Protein 2MFS (pdb70)

Nearest PDB structures (foldseek):
  2mfs-assembly1_A  TM=9.603E-01  e=6.626E-06  synthetic construct
  2e2s-assembly1_A  TM=7.223E-01  e=1.207E+00  Allagelena opulenta
  1lmm-assembly1_A  TM=6.260E-01  e=1.705E+00  Psalmopoeus cambridgei
  2kni-assembly1_A  TM=4.574E-01  e=7.818E+00  Psalmopoeus cambridgei
  2mfs-assembly1_A  TM=8.351E-01  e=1.177E-05  synthetic construct

Foldseek 3Di:
DDAFPAAFDPPPDDAYDVVRAHFDQDPVPGTGHHD

Radius of gyration: 7.92 Å; Cα contacts (8 Å, |Δi|>4): 86; chains: 1; bounding box: 17×22×13 Å

Solvent-accessible surface area: 2632 Å² total; per-residue (Å²): 116,28,83,92,63,86,162,2,20,63,143,201,28,67,160,20,24,132,76,55,24,101,9,64,92,58,133,179,85,18,0,33,2,39,174

Secondary structure (DSSP, 8-state):
-B-TTSB--TTTS--B-TTT-EEEEETTTEEEEE-

Sequence (35 aa):
CVLIGQRCDNDRGPRCCSGQGNCVPLPFLGGVCAVCVLIGQRCDNDRGPRCCSGQGNCVPLPFLGGVCAVCVLIGQRCDNDRGPRCCSGQGNCVPLPFLGGVCAVCVLIGQRCDNDRGPRCCSGQGNCVPLPFLGGVCAVCVLIGQRCDNDRGPRCCSGQGNCVPLPFLGGVCAVCVLIGQRCDNDRGPRCCSGQGNCVPLPFLGGVCAVCVLIGQRCDNDRGPRCCSGQGNCVPLPFLGGVCAVCVLIGQRCDNDRGPRCCSGQGNCVPLPFLGGVCAVCVLIGQRCDNDRGPRCCSGQGNCVPLPFLGGVCAVCVLIGQRCDNDRGPRCCSGQGNCVPLPFLGGVCAVCVLIGQRCDNDRGPRCCSGQGNCVPLPFLGGVCAVCVLIGQRCDNDRGPRCCSGQGNCVPLPFLGGVCAVCVLIGQRCDNDRGPRCCSGQGNCVPLPFLGGVCAVCVLIGQRCDNDRGPRCCSGQGNCVPLPFLGGVCAVCVLIGQRCDNDRGPRCCSGQGNCVPLPFLGGVCAVCVLIGQRCDNDRGPRCCSGQGNCVPLPFLGGVCAVCVLIGQRCDNDRGPRCCSGQGNCVPLPFLGGVCAVCVLIGQRCDNDRGPRCCSGQGNCVPLPFLGGVCAVCVLIGQRCDNDRGPRCCSGQGNCVPLPFLGGVCAVCVLIGQRCDNDRGPRCCSGQGNCVPLPFLGGVCAV

Structure (mmCIF, N/CA/C/O backbone):
data_2MFS
#
_entry.id   2MFS
#
loop_
_atom_site.group_PDB
_atom_site.id
_atom_site.type_symbol
_atom_site.label_atom_id
_atom_site.label_alt_id
_atom_site.label_comp_id
_atom_site.label_asym_id
_atom_site.label_entity_id
_atom_site.label_seq_id
_atom_site.pdbx_PDB_ins_code
_atom_site.Cartn_x
_atom_site.Cartn_y
_atom_site.Cartn_z
_atom_site.occupancy
_atom_site.B_iso_or_equiv
_atom_site.auth_seq_id
_atom_site.auth_comp_id
_atom_site.auth_asym_id
_atom_site.auth_atom_id
_atom_site.pdbx_PDB_model_num
ATOM 1 N N . CYS A 1 1 ? -10.162 -1.870 -2.611 1.00 0.00 1 CYS A N 1
ATOM 2 C CA . CYS A 1 1 ? -8.817 -2.207 -2.179 1.00 0.00 1 CYS A CA 1
ATOM 3 C C . CYS A 1 1 ? -7.919 -2.386 -3.395 1.00 0.00 1 CYS A C 1
ATOM 4 O O . CYS A 1 1 ? -8.401 -2.701 -4.478 1.00 0.00 1 CYS A O 1
ATOM 13 N N . VAL A 1 2 ? -6.636 -2.151 -3.230 1.00 0.00 2 VAL A N 1
ATOM 14 C CA . VAL A 1 2 ? -5.686 -2.292 -4.311 1.00 0.00 2 VAL A CA 1
ATOM 15 C C . VAL A 1 2 ? -4.828 -3.529 -4.132 1.00 0.00 2 VAL A C 1
ATOM 16 O O . VAL A 1 2 ? -4.827 -4.162 -3.063 1.00 0.00 2 VAL A O 1
ATOM 29 N N . LEU A 1 3 ? -4.125 -3.881 -5.171 1.00 0.00 3 LEU A N 1
ATOM 30 C CA . LEU A 1 3 ? -3.388 -5.111 -5.214 1.00 0.00 3 LEU A CA 1
ATOM 31 C C . LEU A 1 3 ? -1.885 -4.858 -5.104 1.00 0.00 3 LEU A C 1
ATOM 32 O O . LEU A 1 3 ? -1.449 -3.709 -5.090 1.00 0.00 3 LEU A O 1
ATOM 48 N N . ILE A 1 4 ? -1.100 -5.927 -5.049 1.00 0.00 4 ILE A N 1
ATOM 49 C CA . ILE A 1 4 ? 0.357 -5.820 -4.918 1.00 0.00 4 ILE A CA 1
ATOM 50 C C . ILE A 1 4 ? 0.995 -5.078 -6.094 1.00 0.00 4 ILE A C 1
ATOM 51 O O . ILE A 1 4 ? 0.640 -5.291 -7.260 1.00 0.00 4 ILE A O 1
ATOM 67 N N . GLY A 1 5 ? 1.896 -4.180 -5.773 1.00 0.00 5 GLY A N 1
ATOM 68 C CA . GLY A 1 5 ? 2.576 -3.384 -6.775 1.00 0.00 5 GLY A CA 1
ATOM 69 C C . GLY A 1 5 ? 1.817 -2.116 -7.128 1.00 0.00 5 GLY A C 1
ATOM 70 O O . GLY A 1 5 ? 2.363 -1.210 -7.776 1.00 0.00 5 GLY A O 1
ATOM 74 N N . GLN A 1 6 ? 0.571 -2.040 -6.714 1.00 0.00 6 GLN A N 1
ATOM 75 C CA . GLN A 1 6 ? -0.234 -0.860 -6.922 1.00 0.00 6 GLN A CA 1
ATOM 76 C C . GLN A 1 6 ? -0.034 0.025 -5.717 1.00 0.00 6 GLN A C 1
ATOM 77 O O . GLN A 1 6 ? 0.249 -0.475 -4.614 1.00 0.00 6 GLN A O 1
ATOM 91 N N . ARG A 1 7 ? -0.159 1.314 -5.903 1.00 0.00 7 ARG A N 1
ATOM 92 C CA . ARG A 1 7 ? 0.162 2.230 -4.836 1.00 0.00 7 ARG A CA 1
ATOM 93 C C . ARG A 1 7 ? -1.018 2.433 -3.924 1.00 0.00 7 ARG A C 1
ATOM 94 O O . ARG A 1 7 ? -2.172 2.419 -4.361 1.00 0.00 7 ARG A O 1
ATOM 115 N N . CYS A 1 8 ? -0.727 2.619 -2.689 1.00 0.00 8 CYS A N 1
ATOM 116 C CA . CYS A 1 8 ? -1.719 2.721 -1.666 1.00 0.00 8 CYS A CA 1
ATOM 117 C C . CYS A 1 8 ? -1.328 3.820 -0.700 1.00 0.00 8 CYS A C 1
ATOM 118 O O . CYS A 1 8 ? -0.298 4.476 -0.886 1.00 0.00 8 CYS A O 1
ATOM 125 N N . ASP A 1 9 ? -2.170 4.074 0.256 1.00 0.00 9 ASP A N 1
ATOM 126 C CA . ASP A 1 9 ? -1.902 5.000 1.324 1.00 0.00 9 ASP A CA 1
ATOM 127 C C . ASP A 1 9 ? -2.701 4.532 2.500 1.00 0.00 9 ASP A C 1
ATOM 128 O O . ASP A 1 9 ? -3.923 4.470 2.441 1.00 0.00 9 ASP A O 1
ATOM 137 N N . ASN A 1 10 ? -2.005 4.179 3.540 1.00 0.00 10 ASN A N 1
ATOM 138 C CA . ASN A 1 10 ? -2.584 3.569 4.745 1.00 0.00 10 ASN A CA 1
ATOM 139 C C . ASN A 1 10 ? -3.657 4.407 5.390 1.00 0.00 10 ASN A C 1
ATOM 140 O O . ASN A 1 10 ? -4.652 3.877 5.870 1.00 0.00 10 ASN A O 1
ATOM 151 N N . ASP A 1 11 ? -3.468 5.694 5.416 1.00 0.00 11 ASP A N 1
ATOM 152 C CA . ASP A 1 11 ? -4.400 6.560 6.107 1.00 0.00 11 ASP A CA 1
ATOM 153 C C . ASP A 1 11 ? -5.502 7.089 5.224 1.00 0.00 11 ASP A C 1
ATOM 154 O O . ASP A 1 11 ? -6.680 7.035 5.589 1.00 0.00 11 ASP A O 1
ATOM 163 N N . ARG A 1 12 ? -5.146 7.583 4.073 1.00 0.00 12 ARG A N 1
ATOM 164 C CA . ARG A 1 12 ? -6.109 8.240 3.207 1.00 0.00 12 ARG A CA 1
ATOM 165 C C . ARG A 1 12 ? -6.787 7.280 2.257 1.00 0.00 12 ARG A C 1
ATOM 166 O O . ARG A 1 12 ? -7.950 7.465 1.894 1.00 0.00 12 ARG A O 1
ATOM 187 N N . GLY A 1 13 ? -6.083 6.245 1.894 1.00 0.00 13 GLY A N 1
ATOM 188 C CA . GLY A 1 13 ? -6.565 5.316 0.912 1.00 0.00 13 GLY A CA 1
ATOM 189 C C . GLY A 1 13 ? -5.880 5.580 -0.415 1.00 0.00 13 GLY A C 1
ATOM 190 O O . GLY A 1 13 ? -5.356 6.685 -0.622 1.00 0.00 13 GLY A O 1
ATOM 194 N N . PRO A 1 14 ? -5.863 4.628 -1.346 1.00 0.00 14 PRO A N 1
ATOM 195 C CA . PRO A 1 14 ? -6.500 3.322 -1.180 1.00 0.00 14 PRO A CA 1
ATOM 196 C C . PRO A 1 14 ? -5.644 2.369 -0.340 1.00 0.00 14 PRO A C 1
ATOM 197 O O . PRO A 1 14 ? -4.489 2.642 -0.064 1.00 0.00 14 PRO A O 1
ATOM 208 N N . ARG A 1 15 ? -6.226 1.287 0.072 1.00 0.00 15 ARG A N 1
ATOM 209 C CA . ARG A 1 15 ? -5.543 0.292 0.877 1.00 0.00 15 ARG A CA 1
ATOM 210 C C . ARG A 1 15 ? -5.579 -1.050 0.174 1.00 0.00 15 ARG A C 1
ATOM 211 O O . ARG A 1 15 ? -6.442 -1.292 -0.656 1.00 0.00 15 ARG A O 1
ATOM 232 N N . CYS A 1 16 ? -4.636 -1.893 0.507 1.00 0.00 16 CYS A N 1
ATOM 233 C CA . CYS A 1 16 ? -4.430 -3.203 -0.111 1.00 0.00 16 CYS A CA 1
ATOM 234 C C . CYS A 1 16 ? -5.523 -4.159 0.261 1.00 0.00 16 CYS A C 1
ATOM 235 O O . CYS A 1 16 ? -6.108 -4.056 1.334 1.00 0.00 16 CYS A O 1
ATOM 242 N N . CYS A 1 17 ? -5.823 -5.079 -0.640 1.00 0.00 17 CYS A N 1
ATOM 243 C CA . CYS A 1 17 ? -6.786 -6.112 -0.348 1.00 0.00 17 CYS A CA 1
ATOM 244 C C . CYS A 1 17 ? -6.185 -7.032 0.709 1.00 0.00 17 CYS A C 1
ATOM 245 O O . CYS A 1 17 ? -4.967 -7.258 0.730 1.00 0.00 17 CYS A O 1
ATOM 252 N N . SER A 1 18 ? -7.048 -7.507 1.601 1.00 0.00 18 SER A N 1
ATOM 253 C CA . SER A 1 18 ? -6.692 -8.271 2.796 1.00 0.00 18 SER A CA 1
ATOM 254 C C . SER A 1 18 ? -5.826 -9.510 2.485 1.00 0.00 18 SER A C 1
ATOM 255 O O . SER A 1 18 ? -5.054 -9.955 3.332 1.00 0.00 18 SER A O 1
ATOM 263 N N . GLY A 1 19 ? -5.946 -10.048 1.282 1.00 0.00 19 GLY A N 1
ATOM 264 C CA . GLY A 1 19 ? -5.140 -11.187 0.898 1.00 0.00 19 GLY A CA 1
ATOM 265 C C . GLY A 1 19 ? -4.066 -10.816 -0.110 1.00 0.00 19 GLY A C 1
ATOM 266 O O . GLY A 1 19 ? -3.496 -11.685 -0.778 1.00 0.00 19 GLY A O 1
ATOM 270 N N . GLN A 1 20 ? -3.791 -9.534 -0.232 1.00 0.00 20 GLN A N 1
ATOM 271 C CA . GLN A 1 20 ? -2.797 -9.043 -1.167 1.00 0.00 20 GLN A CA 1
ATOM 272 C C . GLN A 1 20 ? -1.457 -8.783 -0.524 1.00 0.00 20 GLN A C 1
ATOM 273 O O . GLN A 1 20 ? -0.496 -9.501 -0.783 1.00 0.00 20 GLN A O 1
ATOM 287 N N . GLY A 1 21 ? -1.391 -7.799 0.321 1.00 0.00 21 GLY A N 1
ATOM 288 C CA . GLY A 1 21 ? -0.140 -7.448 0.924 1.00 0.00 21 GLY A CA 1
ATOM 289 C C . GLY A 1 21 ? -0.324 -6.369 1.921 1.00 0.00 21 GLY A C 1
ATOM 290 O O . GLY A 1 21 ? -1.458 -5.914 2.144 1.00 0.00 21 GLY A O 1
ATOM 294 N N . ASN A 1 22 ? 0.742 -5.958 2.519 1.00 0.00 22 ASN A N 1
ATOM 295 C CA . ASN A 1 22 ? 0.721 -4.882 3.468 1.00 0.00 22 ASN A CA 1
ATOM 296 C C . ASN A 1 22 ? 1.028 -3.607 2.723 1.00 0.00 22 ASN A C 1
ATOM 297 O O . ASN A 1 22 ? 1.866 -3.612 1.809 1.00 0.00 22 ASN A O 1
ATOM 308 N N . CYS A 1 23 ? 0.341 -2.552 3.057 1.00 0.00 23 CYS A N 1
ATOM 309 C CA . CYS A 1 23 ? 0.581 -1.274 2.439 1.00 0.00 23 CYS A CA 1
ATOM 310 C C . CYS A 1 23 ? 1.803 -0.655 3.087 1.00 0.00 23 CYS A C 1
ATOM 311 O O . CYS A 1 23 ? 1.731 -0.100 4.194 1.00 0.00 23 CYS A O 1
ATOM 318 N N . VAL A 1 24 ? 2.927 -0.797 2.445 1.00 0.00 24 VAL A N 1
ATOM 319 C CA . VAL A 1 24 ? 4.153 -0.269 2.962 1.00 0.00 24 VAL A CA 1
ATOM 320 C C . VAL A 1 24 ? 4.291 1.141 2.435 1.00 0.00 24 VAL A C 1
ATOM 321 O O . VAL A 1 24 ? 4.300 1.341 1.223 1.00 0.00 24 VAL A O 1
ATOM 334 N N . PRO A 1 25 ? 4.364 2.131 3.315 1.00 0.00 25 PRO A N 1
ATOM 335 C CA . PRO A 1 25 ? 4.418 3.523 2.916 1.00 0.00 25 PRO A CA 1
ATOM 336 C C . PRO A 1 25 ? 5.709 3.888 2.190 1.00 0.00 25 PRO A C 1
ATOM 337 O O . PRO A 1 25 ? 6.807 3.423 2.537 1.00 0.00 25 PRO A O 1
ATOM 348 N N . LEU A 1 26 ? 5.561 4.721 1.201 1.00 0.00 26 LEU A N 1
ATOM 349 C CA . LEU A 1 26 ? 6.650 5.179 0.390 1.00 0.00 26 LEU A CA 1
ATOM 350 C C . LEU A 1 26 ? 6.759 6.681 0.512 1.00 0.00 26 LEU A C 1
ATOM 351 O O . LEU A 1 26 ? 5.721 7.356 0.634 1.00 0.00 26 LEU A O 1
ATOM 367 N N . PRO A 1 27 ? 8.000 7.213 0.496 1.00 0.00 27 PRO A N 1
ATOM 368 C CA . PRO A 1 27 ? 8.303 8.647 0.676 1.00 0.00 27 PRO A CA 1
ATOM 369 C C . PRO A 1 27 ? 7.333 9.603 -0.029 1.00 0.00 27 PRO A C 1
ATOM 370 O O . PRO A 1 27 ? 6.706 10.439 0.613 1.00 0.00 27 PRO A O 1
ATOM 381 N N . PHE A 1 28 ? 7.192 9.465 -1.330 1.00 0.00 28 PHE A N 1
ATOM 382 C CA . PHE A 1 28 ? 6.332 10.362 -2.081 1.00 0.00 28 PHE A CA 1
ATOM 383 C C . PHE A 1 28 ? 5.191 9.653 -2.782 1.00 0.00 28 PHE A C 1
ATOM 384 O O . PHE A 1 28 ? 4.154 10.248 -3.053 1.00 0.00 28 PHE A O 1
ATOM 401 N N . LEU A 1 29 ? 5.364 8.384 -3.054 1.00 0.00 29 LEU A N 1
ATOM 402 C CA . LEU A 1 29 ? 4.309 7.606 -3.712 1.00 0.00 29 LEU A CA 1
ATOM 403 C C . LEU A 1 29 ? 3.217 7.159 -2.735 1.00 0.00 29 LEU A C 1
ATOM 404 O O . LEU A 1 29 ? 2.274 6.460 -3.121 1.00 0.00 29 LEU A O 1
ATOM 420 N N . GLY A 1 30 ? 3.360 7.529 -1.477 1.00 0.00 30 GLY A N 1
ATOM 421 C CA . GLY A 1 30 ? 2.355 7.210 -0.483 1.00 0.00 30 GLY A CA 1
ATOM 422 C C . GLY A 1 30 ? 2.589 5.865 0.136 1.00 0.00 30 GLY A C 1
ATOM 423 O O . GLY A 1 30 ? 2.806 5.750 1.342 1.00 0.00 30 GLY A O 1
ATOM 427 N N . GLY A 1 31 ? 2.593 4.868 -0.685 1.00 0.00 31 GLY A N 1
ATOM 428 C CA . GLY A 1 31 ? 2.798 3.535 -0.246 1.00 0.00 31 GLY A CA 1
ATOM 429 C C . GLY A 1 31 ? 2.554 2.579 -1.359 1.00 0.00 31 GLY A C 1
ATOM 430 O O . GLY A 1 31 ? 2.082 2.985 -2.431 1.00 0.00 31 GLY A O 1
ATOM 434 N N . VAL A 1 32 ? 2.883 1.350 -1.144 1.00 0.00 32 VAL A N 1
ATOM 435 C CA . VAL A 1 32 ? 2.646 0.309 -2.120 1.00 0.00 32 VAL A CA 1
ATOM 436 C C . VAL A 1 32 ? 2.353 -0.999 -1.420 1.00 0.00 32 VAL A C 1
ATOM 437 O O . VAL A 1 32 ? 2.865 -1.277 -0.323 1.00 0.00 32 VAL A O 1
ATOM 450 N N . CYS A 1 33 ? 1.514 -1.758 -2.029 1.00 0.00 33 CYS A N 1
ATOM 451 C CA . CYS A 1 33 ? 1.119 -3.048 -1.515 1.00 0.00 33 CYS A CA 1
ATOM 452 C C . CYS A 1 33 ? 2.176 -4.076 -1.838 1.00 0.00 33 CYS A C 1
ATOM 453 O O . CYS A 1 33 ? 2.447 -4.337 -3.017 1.00 0.00 33 CYS A O 1
ATOM 460 N N . ALA A 1 34 ? 2.761 -4.661 -0.815 1.00 0.00 34 ALA A N 1
ATOM 461 C CA . ALA A 1 34 ? 3.825 -5.614 -0.986 1.00 0.00 34 ALA A CA 1
ATOM 462 C C . ALA A 1 34 ? 3.705 -6.698 0.063 1.00 0.00 34 ALA A C 1
ATOM 463 O O . ALA A 1 34 ? 3.142 -6.462 1.144 1.00 0.00 34 ALA A O 1
ATOM 470 N N . VAL A 1 35 ? 4.210 -7.863 -0.241 1.00 0.00 35 VAL A N 1
ATOM 471 C CA . VAL A 1 35 ? 4.151 -8.995 0.656 1.00 0.00 35 VAL A CA 1
ATOM 472 C C . VAL A 1 35 ? 5.358 -8.954 1.580 1.00 0.00 35 VAL A C 1
ATOM 473 O O . VAL A 1 35 ? 5.198 -8.689 2.785 1.00 0.00 35 VAL A O 1
ATOM 487 N N . CYS A 1 1 ? -10.408 -1.999 -2.918 1.00 0.00 1 CYS A N 2
ATOM 488 C CA . CYS A 1 1 ? -9.069 -2.155 -2.381 1.00 0.00 1 CYS A CA 2
ATOM 489 C C . CYS A 1 1 ? -8.088 -2.299 -3.541 1.00 0.00 1 CYS A C 2
ATOM 490 O O . CYS A 1 1 ? -8.500 -2.555 -4.682 1.00 0.00 1 CYS A O 2
ATOM 499 N N . VAL A 1 2 ? -6.811 -2.111 -3.275 1.00 0.00 2 VAL A N 2
ATOM 500 C CA . VAL A 1 2 ? -5.789 -2.192 -4.307 1.00 0.00 2 VAL A CA 2
ATOM 501 C C . VAL A 1 2 ? -4.883 -3.399 -4.102 1.00 0.00 2 VAL A C 2
ATOM 502 O O . VAL A 1 2 ? -4.812 -3.953 -3.001 1.00 0.00 2 VAL A O 2
ATOM 515 N N . LEU A 1 3 ? -4.229 -3.828 -5.173 1.00 0.00 3 LEU A N 2
ATOM 516 C CA . LEU A 1 3 ? -3.394 -5.009 -5.130 1.00 0.00 3 LEU A CA 2
ATOM 517 C C . LEU A 1 3 ? -1.919 -4.618 -4.986 1.00 0.00 3 LEU A C 2
ATOM 518 O O . LEU A 1 3 ? -1.603 -3.426 -4.930 1.00 0.00 3 LEU A O 2
ATOM 534 N N . ILE A 1 4 ? -1.023 -5.603 -4.962 1.00 0.00 4 ILE A N 2
ATOM 535 C CA . ILE A 1 4 ? 0.414 -5.347 -4.815 1.00 0.00 4 ILE A CA 2
ATOM 536 C C . ILE A 1 4 ? 0.980 -4.449 -5.923 1.00 0.00 4 ILE A C 2
ATOM 537 O O . ILE A 1 4 ? 0.590 -4.540 -7.098 1.00 0.00 4 ILE A O 2
ATOM 553 N N . GLY A 1 5 ? 1.864 -3.561 -5.539 1.00 0.00 5 GLY A N 2
ATOM 554 C CA . GLY A 1 5 ? 2.512 -2.660 -6.475 1.00 0.00 5 GLY A CA 2
ATOM 555 C C . GLY A 1 5 ? 1.702 -1.419 -6.763 1.00 0.00 5 GLY A C 2
ATOM 556 O O . GLY A 1 5 ? 2.215 -0.455 -7.330 1.00 0.00 5 GLY A O 2
ATOM 560 N N . GLN A 1 6 ? 0.447 -1.442 -6.392 1.00 0.00 6 GLN A N 2
ATOM 561 C CA . GLN A 1 6 ? -0.428 -0.314 -6.582 1.00 0.00 6 GLN A CA 2
ATOM 562 C C . GLN A 1 6 ? -0.269 0.604 -5.400 1.00 0.00 6 GLN A C 2
ATOM 563 O O . GLN A 1 6 ? 0.146 0.163 -4.314 1.00 0.00 6 GLN A O 2
ATOM 577 N N . ARG A 1 7 ? -0.591 1.853 -5.597 1.00 0.00 7 ARG A N 2
ATOM 578 C CA . ARG A 1 7 ? -0.408 2.840 -4.575 1.00 0.00 7 ARG A CA 2
ATOM 579 C C . ARG A 1 7 ? -1.607 2.866 -3.665 1.00 0.00 7 ARG A C 2
ATOM 580 O O . ARG A 1 7 ? -2.757 2.897 -4.120 1.00 0.00 7 ARG A O 2
ATOM 601 N N . CYS A 1 8 ? -1.339 2.852 -2.416 1.00 0.00 8 CYS A N 2
ATOM 602 C CA . CYS A 1 8 ? -2.337 2.820 -1.411 1.00 0.00 8 CYS A CA 2
ATOM 603 C C . CYS A 1 8 ? -2.072 3.927 -0.410 1.00 0.00 8 CYS A C 2
ATOM 604 O O . CYS A 1 8 ? -1.055 4.647 -0.513 1.00 0.00 8 CYS A O 2
ATOM 611 N N . ASP A 1 9 ? -2.975 4.083 0.527 1.00 0.00 9 ASP A N 2
ATOM 612 C CA . ASP A 1 9 ? -2.817 5.016 1.618 1.00 0.00 9 ASP A CA 2
ATOM 613 C C . ASP A 1 9 ? -3.552 4.458 2.810 1.00 0.00 9 ASP A C 2
ATOM 614 O O . ASP A 1 9 ? -4.731 4.132 2.714 1.00 0.00 9 ASP A O 2
ATOM 623 N N . ASN A 1 10 ? -2.868 4.329 3.919 1.00 0.00 10 ASN A N 2
ATOM 624 C CA . ASN A 1 10 ? -3.456 3.714 5.114 1.00 0.00 10 ASN A CA 2
ATOM 625 C C . ASN A 1 10 ? -4.394 4.659 5.817 1.00 0.00 10 ASN A C 2
ATOM 626 O O . ASN A 1 10 ? -5.293 4.227 6.536 1.00 0.00 10 ASN A O 2
ATOM 637 N N . ASP A 1 11 ? -4.209 5.937 5.598 1.00 0.00 11 ASP A N 2
ATOM 638 C CA . ASP A 1 11 ? -4.987 6.931 6.308 1.00 0.00 11 ASP A CA 2
ATOM 639 C C . ASP A 1 11 ? -6.305 7.175 5.619 1.00 0.00 11 ASP A C 2
ATOM 640 O O . ASP A 1 11 ? -7.370 6.963 6.201 1.00 0.00 11 ASP A O 2
ATOM 649 N N . ARG A 1 12 ? -6.245 7.561 4.367 1.00 0.00 12 ARG A N 2
ATOM 650 C CA . ARG A 1 12 ? -7.444 7.922 3.631 1.00 0.00 12 ARG A CA 2
ATOM 651 C C . ARG A 1 12 ? -7.898 6.847 2.675 1.00 0.00 12 ARG A C 2
ATOM 652 O O . ARG A 1 12 ? -9.075 6.789 2.310 1.00 0.00 12 ARG A O 2
ATOM 673 N N . GLY A 1 13 ? -7.001 5.985 2.295 1.00 0.00 13 GLY A N 2
ATOM 674 C CA . GLY A 1 13 ? -7.339 4.967 1.345 1.00 0.00 13 GLY A CA 2
ATOM 675 C C . GLY A 1 13 ? -6.779 5.305 -0.020 1.00 0.00 13 GLY A C 2
ATOM 676 O O . GLY A 1 13 ? -6.324 6.432 -0.230 1.00 0.00 13 GLY A O 2
ATOM 680 N N . PRO A 1 14 ? -6.791 4.375 -0.973 1.00 0.00 14 PRO A N 2
ATOM 681 C CA . PRO A 1 14 ? -7.325 3.026 -0.780 1.00 0.00 14 PRO A CA 2
ATOM 682 C C . PRO A 1 14 ? -6.328 2.109 -0.058 1.00 0.00 14 PRO A C 2
ATOM 683 O O . PRO A 1 14 ? -5.133 2.387 -0.015 1.00 0.00 14 PRO A O 2
ATOM 694 N N . ARG A 1 15 ? -6.824 1.054 0.530 1.00 0.00 15 ARG A N 2
ATOM 695 C CA . ARG A 1 15 ? -5.980 0.094 1.201 1.00 0.00 15 ARG A CA 2
ATOM 696 C C . ARG A 1 15 ? -5.843 -1.153 0.356 1.00 0.00 15 ARG A C 2
ATOM 697 O O . ARG A 1 15 ? -6.561 -1.329 -0.636 1.00 0.00 15 ARG A O 2
ATOM 718 N N . CYS A 1 16 ? -4.949 -2.004 0.755 1.00 0.00 16 CYS A N 2
ATOM 719 C CA . CYS A 1 16 ? -4.622 -3.212 0.031 1.00 0.00 16 CYS A CA 2
ATOM 720 C C . CYS A 1 16 ? -5.632 -4.283 0.317 1.00 0.00 16 CYS A C 2
ATOM 721 O O . CYS A 1 16 ? -6.193 -4.333 1.413 1.00 0.00 16 CYS A O 2
ATOM 728 N N . CYS A 1 17 ? -5.889 -5.118 -0.667 1.00 0.00 17 CYS A N 2
ATOM 729 C CA . CYS A 1 17 ? -6.777 -6.245 -0.482 1.00 0.00 17 CYS A CA 2
ATOM 730 C C . CYS A 1 17 ? -6.051 -7.287 0.376 1.00 0.00 17 CYS A C 2
ATOM 731 O O . CYS A 1 17 ? -4.810 -7.322 0.402 1.00 0.00 17 CYS A O 2
ATOM 738 N N . SER A 1 18 ? -6.793 -8.094 1.095 1.00 0.00 18 SER A N 2
ATOM 739 C CA . SER A 1 18 ? -6.213 -9.098 1.940 1.00 0.00 18 SER A CA 2
ATOM 740 C C . SER A 1 18 ? -5.546 -10.158 1.069 1.00 0.00 18 SER A C 2
ATOM 741 O O . SER A 1 18 ? -6.189 -10.785 0.209 1.00 0.00 18 SER A O 2
ATOM 749 N N . GLY A 1 19 ? -4.261 -10.319 1.260 1.00 0.00 19 GLY A N 2
ATOM 750 C CA . GLY A 1 19 ? -3.490 -11.217 0.445 1.00 0.00 19 GLY A CA 2
ATOM 751 C C . GLY A 1 19 ? -2.678 -10.442 -0.562 1.00 0.00 19 GLY A C 2
ATOM 752 O O . GLY A 1 19 ? -1.948 -11.007 -1.376 1.00 0.00 19 GLY A O 2
ATOM 756 N N . GLN A 1 20 ? -2.814 -9.140 -0.514 1.00 0.00 20 GLN A N 2
ATOM 757 C CA . GLN A 1 20 ? -2.095 -8.255 -1.392 1.00 0.00 20 GLN A CA 2
ATOM 758 C C . GLN A 1 20 ? -1.093 -7.453 -0.618 1.00 0.00 20 GLN A C 2
ATOM 759 O O . GLN A 1 20 ? -0.880 -6.267 -0.876 1.00 0.00 20 GLN A O 2
ATOM 773 N N . GLY A 1 21 ? -0.487 -8.102 0.343 1.00 0.00 21 GLY A N 2
ATOM 774 C CA . GLY A 1 21 ? 0.524 -7.470 1.110 1.00 0.00 21 GLY A CA 2
ATOM 775 C C . GLY A 1 21 ? -0.024 -6.547 2.149 1.00 0.00 21 GLY A C 2
ATOM 776 O O . GLY A 1 21 ? -1.178 -6.693 2.601 1.00 0.00 21 GLY A O 2
ATOM 780 N N . ASN A 1 22 ? 0.794 -5.623 2.532 1.00 0.00 22 ASN A N 2
ATOM 781 C CA . ASN A 1 22 ? 0.460 -4.605 3.495 1.00 0.00 22 ASN A CA 2
ATOM 782 C C . ASN A 1 22 ? 0.710 -3.293 2.817 1.00 0.00 22 ASN A C 2
ATOM 783 O O . ASN A 1 22 ? 1.530 -3.234 1.893 1.00 0.00 22 ASN A O 2
ATOM 794 N N . CYS A 1 23 ? 0.028 -2.262 3.231 1.00 0.00 23 CYS A N 2
ATOM 795 C CA . CYS A 1 23 ? 0.218 -0.960 2.632 1.00 0.00 23 CYS A CA 2
ATOM 796 C C . CYS A 1 23 ? 1.391 -0.288 3.300 1.00 0.00 23 CYS A C 2
ATOM 797 O O . CYS A 1 23 ? 1.269 0.251 4.413 1.00 0.00 23 CYS A O 2
ATOM 804 N N . VAL A 1 24 ? 2.527 -0.361 2.667 1.00 0.00 24 VAL A N 2
ATOM 805 C CA . VAL A 1 24 ? 3.728 0.198 3.210 1.00 0.00 24 VAL A CA 2
ATOM 806 C C . VAL A 1 24 ? 3.951 1.571 2.599 1.00 0.00 24 VAL A C 2
ATOM 807 O O . VAL A 1 24 ? 4.092 1.692 1.377 1.00 0.00 24 VAL A O 2
ATOM 820 N N . PRO A 1 25 ? 3.955 2.614 3.421 1.00 0.00 25 PRO A N 2
ATOM 821 C CA . PRO A 1 25 ? 4.202 3.969 2.964 1.00 0.00 25 PRO A CA 2
ATOM 822 C C . PRO A 1 25 ? 5.666 4.130 2.567 1.00 0.00 25 PRO A C 2
ATOM 823 O O . PRO A 1 25 ? 6.575 3.758 3.330 1.00 0.00 25 PRO A O 2
ATOM 834 N N . LEU A 1 26 ? 5.897 4.662 1.393 1.00 0.00 26 LEU A N 2
ATOM 835 C CA . LEU A 1 26 ? 7.234 4.782 0.859 1.00 0.00 26 LEU A CA 2
ATOM 836 C C . LEU A 1 26 ? 7.505 6.206 0.381 1.00 0.00 26 LEU A C 2
ATOM 837 O O . LEU A 1 26 ? 6.571 6.908 -0.000 1.00 0.00 26 LEU A O 2
ATOM 853 N N . PRO A 1 27 ? 8.780 6.647 0.433 1.00 0.00 27 PRO A N 2
ATOM 854 C CA . PRO A 1 27 ? 9.219 8.009 0.053 1.00 0.00 27 PRO A CA 2
ATOM 855 C C . PRO A 1 27 ? 8.585 8.582 -1.234 1.00 0.00 27 PRO A C 2
ATOM 856 O O . PRO A 1 27 ? 7.791 9.521 -1.181 1.00 0.00 27 PRO A O 2
ATOM 867 N N . PHE A 1 28 ? 8.901 8.009 -2.373 1.00 0.00 28 PHE A N 2
ATOM 868 C CA . PHE A 1 28 ? 8.429 8.567 -3.631 1.00 0.00 28 PHE A CA 2
ATOM 869 C C . PHE A 1 28 ? 7.193 7.880 -4.164 1.00 0.00 28 PHE A C 2
ATOM 870 O O . PHE A 1 28 ? 6.426 8.463 -4.939 1.00 0.00 28 PHE A O 2
ATOM 887 N N . LEU A 1 29 ? 6.993 6.663 -3.757 1.00 0.00 29 LEU A N 2
ATOM 888 C CA . LEU A 1 29 ? 5.829 5.902 -4.200 1.00 0.00 29 LEU A CA 2
ATOM 889 C C . LEU A 1 29 ? 4.591 6.231 -3.364 1.00 0.00 29 LEU A C 2
ATOM 890 O O . LEU A 1 29 ? 3.477 5.849 -3.714 1.00 0.00 29 LEU A O 2
ATOM 906 N N . GLY A 1 30 ? 4.793 6.922 -2.257 1.00 0.00 30 GLY A N 2
ATOM 907 C CA . GLY A 1 30 ? 3.697 7.283 -1.381 1.00 0.00 30 GLY A CA 2
ATOM 908 C C . GLY A 1 30 ? 3.382 6.156 -0.441 1.00 0.00 30 GLY A C 2
ATOM 909 O O . GLY A 1 30 ? 3.594 6.249 0.765 1.00 0.00 30 GLY A O 2
ATOM 913 N N . GLY A 1 31 ? 2.927 5.092 -0.999 1.00 0.00 31 GLY A N 2
ATOM 914 C CA . GLY A 1 31 ? 2.628 3.912 -0.272 1.00 0.00 31 GLY A CA 2
ATOM 915 C C . GLY A 1 31 ? 2.172 2.883 -1.217 1.00 0.00 31 GLY A C 2
ATOM 916 O O . GLY A 1 31 ? 1.396 3.184 -2.108 1.00 0.00 31 GLY A O 2
ATOM 920 N N . VAL A 1 32 ? 2.661 1.703 -1.078 1.00 0.00 32 VAL A N 2
ATOM 921 C CA . VAL A 1 32 ? 2.296 0.627 -1.983 1.00 0.00 32 VAL A CA 2
ATOM 922 C C . VAL A 1 32 ? 2.021 -0.639 -1.229 1.00 0.00 32 VAL A C 2
ATOM 923 O O . VAL A 1 32 ? 2.516 -0.848 -0.107 1.00 0.00 32 VAL A O 2
ATOM 936 N N . CYS A 1 33 ? 1.212 -1.451 -1.823 1.00 0.00 33 CYS A N 2
ATOM 937 C CA . CYS A 1 33 ? 0.906 -2.741 -1.301 1.00 0.00 33 CYS A CA 2
ATOM 938 C C . CYS A 1 33 ? 2.037 -3.680 -1.631 1.00 0.00 33 CYS A C 2
ATOM 939 O O . CYS A 1 33 ? 2.340 -3.912 -2.811 1.00 0.00 33 CYS A O 2
ATOM 946 N N . ALA A 1 34 ? 2.679 -4.187 -0.615 1.00 0.00 34 ALA A N 2
ATOM 947 C CA . ALA A 1 34 ? 3.809 -5.048 -0.787 1.00 0.00 34 ALA A CA 2
ATOM 948 C C . ALA A 1 34 ? 3.681 -6.224 0.136 1.00 0.00 34 ALA A C 2
ATOM 949 O O . ALA A 1 34 ? 3.379 -6.051 1.329 1.00 0.00 34 ALA A O 2
ATOM 956 N N . VAL A 1 35 ? 3.850 -7.404 -0.397 1.00 0.00 35 VAL A N 2
ATOM 957 C CA . VAL A 1 35 ? 3.776 -8.599 0.389 1.00 0.00 35 VAL A CA 2
ATOM 958 C C . VAL A 1 35 ? 5.169 -9.036 0.836 1.00 0.00 35 VAL A C 2
ATOM 959 O O . VAL A 1 35 ? 5.940 -9.598 0.035 1.00 0.00 35 VAL A O 2
ATOM 973 N N . CYS A 1 1 ? -10.352 -1.997 -2.871 1.00 0.00 1 CYS A N 3
ATOM 974 C CA . CYS A 1 1 ? -9.011 -2.104 -2.342 1.00 0.00 1 CYS A CA 3
ATOM 975 C C . CYS A 1 1 ? -8.042 -2.304 -3.500 1.00 0.00 1 CYS A C 3
ATOM 976 O O . CYS A 1 1 ? -8.452 -2.735 -4.586 1.00 0.00 1 CYS A O 3
ATOM 985 N N . VAL A 1 2 ? -6.781 -1.965 -3.291 1.00 0.00 2 VAL A N 3
ATOM 986 C CA . VAL A 1 2 ? -5.756 -2.103 -4.312 1.00 0.00 2 VAL A CA 3
ATOM 987 C C . VAL A 1 2 ? -4.904 -3.338 -4.082 1.00 0.00 2 VAL A C 3
ATOM 988 O O . VAL A 1 2 ? -4.908 -3.926 -2.991 1.00 0.00 2 VAL A O 3
ATOM 1001 N N . LEU A 1 3 ? -4.194 -3.733 -5.112 1.00 0.00 3 LEU A N 3
ATOM 1002 C CA . LEU A 1 3 ? -3.448 -4.974 -5.103 1.00 0.00 3 LEU A CA 3
ATOM 1003 C C . LEU A 1 3 ? -1.939 -4.711 -5.012 1.00 0.00 3 LEU A C 3
ATOM 1004 O O . LEU A 1 3 ? -1.518 -3.559 -4.973 1.00 0.00 3 LEU A O 3
ATOM 1020 N N . ILE A 1 4 ? -1.136 -5.773 -4.995 1.00 0.00 4 ILE A N 3
ATOM 1021 C CA . ILE A 1 4 ? 0.332 -5.663 -4.900 1.00 0.00 4 ILE A CA 3
ATOM 1022 C C . ILE A 1 4 ? 0.937 -4.778 -5.995 1.00 0.00 4 ILE A C 3
ATOM 1023 O O . ILE A 1 4 ? 0.546 -4.848 -7.155 1.00 0.00 4 ILE A O 3
ATOM 1039 N N . GLY A 1 5 ? 1.839 -3.903 -5.590 1.00 0.00 5 GLY A N 3
ATOM 1040 C CA . GLY A 1 5 ? 2.533 -3.030 -6.522 1.00 0.00 5 GLY A CA 3
ATOM 1041 C C . GLY A 1 5 ? 1.787 -1.748 -6.793 1.00 0.00 5 GLY A C 3
ATOM 1042 O O . GLY A 1 5 ? 2.363 -0.767 -7.291 1.00 0.00 5 GLY A O 3
ATOM 1046 N N . GLN A 1 6 ? 0.523 -1.747 -6.478 1.00 0.00 6 GLN A N 3
ATOM 1047 C CA . GLN A 1 6 ? -0.315 -0.597 -6.659 1.00 0.00 6 GLN A CA 3
ATOM 1048 C C . GLN A 1 6 ? -0.119 0.354 -5.496 1.00 0.00 6 GLN A C 3
ATOM 1049 O O . GLN A 1 6 ? 0.349 -0.048 -4.422 1.00 0.00 6 GLN A O 3
ATOM 1063 N N . ARG A 1 7 ? -0.480 1.588 -5.714 1.00 0.00 7 ARG A N 3
ATOM 1064 C CA . ARG A 1 7 ? -0.248 2.654 -4.773 1.00 0.00 7 ARG A CA 3
ATOM 1065 C C . ARG A 1 7 ? -1.368 2.714 -3.765 1.00 0.00 7 ARG A C 3
ATOM 1066 O O . ARG A 1 7 ? -2.544 2.766 -4.131 1.00 0.00 7 ARG A O 3
ATOM 1087 N N . CYS A 1 8 ? -1.012 2.732 -2.524 1.00 0.00 8 CYS A N 3
ATOM 1088 C CA . CYS A 1 8 ? -1.975 2.729 -1.470 1.00 0.00 8 CYS A CA 3
ATOM 1089 C C . CYS A 1 8 ? -1.704 3.863 -0.491 1.00 0.00 8 CYS A C 3
ATOM 1090 O O . CYS A 1 8 ? -0.681 4.575 -0.589 1.00 0.00 8 CYS A O 3
ATOM 1097 N N . ASP A 1 9 ? -2.620 4.042 0.426 1.00 0.00 9 ASP A N 3
ATOM 1098 C CA . ASP A 1 9 ? -2.501 5.001 1.495 1.00 0.00 9 ASP A CA 3
ATOM 1099 C C . ASP A 1 9 ? -3.207 4.413 2.692 1.00 0.00 9 ASP A C 3
ATOM 1100 O O . ASP A 1 9 ? -4.405 4.130 2.639 1.00 0.00 9 ASP A O 3
ATOM 1109 N N . ASN A 1 10 ? -2.451 4.214 3.749 1.00 0.00 10 ASN A N 3
ATOM 1110 C CA . ASN A 1 10 ? -2.899 3.523 4.967 1.00 0.00 10 ASN A CA 3
ATOM 1111 C C . ASN A 1 10 ? -4.101 4.175 5.611 1.00 0.00 10 ASN A C 3
ATOM 1112 O O . ASN A 1 10 ? -5.017 3.491 6.057 1.00 0.00 10 ASN A O 3
ATOM 1123 N N . ASP A 1 11 ? -4.103 5.476 5.668 1.00 0.00 11 ASP A N 3
ATOM 1124 C CA . ASP A 1 11 ? -5.165 6.188 6.355 1.00 0.00 11 ASP A CA 3
ATOM 1125 C C . ASP A 1 11 ? -6.316 6.572 5.435 1.00 0.00 11 ASP A C 3
ATOM 1126 O O . ASP A 1 11 ? -7.460 6.163 5.651 1.00 0.00 11 ASP A O 3
ATOM 1135 N N . ARG A 1 12 ? -6.002 7.298 4.385 1.00 0.00 12 ARG A N 3
ATOM 1136 C CA . ARG A 1 12 ? -7.022 7.893 3.533 1.00 0.00 12 ARG A CA 3
ATOM 1137 C C . ARG A 1 12 ? -7.543 6.916 2.507 1.00 0.00 12 ARG A C 3
ATOM 1138 O O . ARG A 1 12 ? -8.711 6.964 2.117 1.00 0.00 12 ARG A O 3
ATOM 1159 N N . GLY A 1 13 ? -6.694 6.023 2.093 1.00 0.00 13 GLY A N 3
ATOM 1160 C CA . GLY A 1 13 ? -7.056 5.099 1.067 1.00 0.00 13 GLY A CA 3
ATOM 1161 C C . GLY A 1 13 ? -6.400 5.484 -0.245 1.00 0.00 13 GLY A C 3
ATOM 1162 O O . GLY A 1 13 ? -5.905 6.609 -0.377 1.00 0.00 13 GLY A O 3
ATOM 1166 N N . PRO A 1 14 ? -6.365 4.599 -1.236 1.00 0.00 14 PRO A N 3
ATOM 1167 C CA . PRO A 1 14 ? -6.939 3.260 -1.138 1.00 0.00 14 PRO A CA 3
ATOM 1168 C C . PRO A 1 14 ? -6.062 2.316 -0.312 1.00 0.00 14 PRO A C 3
ATOM 1169 O O . PRO A 1 14 ? -4.860 2.536 -0.150 1.00 0.00 14 PRO A O 3
ATOM 1180 N N . ARG A 1 15 ? -6.667 1.306 0.213 1.00 0.00 15 ARG A N 3
ATOM 1181 C CA . ARG A 1 15 ? -5.992 0.336 1.026 1.00 0.00 15 ARG A CA 3
ATOM 1182 C C . ARG A 1 15 ? -5.862 -0.955 0.266 1.00 0.00 15 ARG A C 3
ATOM 1183 O O . ARG A 1 15 ? -6.619 -1.218 -0.662 1.00 0.00 15 ARG A O 3
ATOM 1204 N N . CYS A 1 16 ? -4.903 -1.729 0.648 1.00 0.00 16 CYS A N 3
ATOM 1205 C CA . CYS A 1 16 ? -4.569 -2.982 0.007 1.00 0.00 16 CYS A CA 3
ATOM 1206 C C . CYS A 1 16 ? -5.556 -4.055 0.384 1.00 0.00 16 CYS A C 3
ATOM 1207 O O . CYS A 1 16 ? -6.053 -4.086 1.519 1.00 0.00 16 CYS A O 3
ATOM 1214 N N . CYS A 1 17 ? -5.858 -4.929 -0.569 1.00 0.00 17 CYS A N 3
ATOM 1215 C CA . CYS A 1 17 ? -6.756 -6.040 -0.318 1.00 0.00 17 CYS A CA 3
ATOM 1216 C C . CYS A 1 17 ? -6.099 -7.019 0.659 1.00 0.00 17 CYS A C 3
ATOM 1217 O O . CYS A 1 17 ? -4.866 -6.999 0.816 1.00 0.00 17 CYS A O 3
ATOM 1224 N N . SER A 1 18 ? -6.907 -7.872 1.280 1.00 0.00 18 SER A N 3
ATOM 1225 C CA . SER A 1 18 ? -6.476 -8.789 2.332 1.00 0.00 18 SER A CA 3
ATOM 1226 C C . SER A 1 18 ? -5.183 -9.554 1.986 1.00 0.00 18 SER A C 3
ATOM 1227 O O . SER A 1 18 ? -4.187 -9.447 2.705 1.00 0.00 18 SER A O 3
ATOM 1235 N N . GLY A 1 19 ? -5.178 -10.257 0.876 1.00 0.00 19 GLY A N 3
ATOM 1236 C CA . GLY A 1 19 ? -4.030 -11.068 0.522 1.00 0.00 19 GLY A CA 3
ATOM 1237 C C . GLY A 1 19 ? -3.077 -10.359 -0.402 1.00 0.00 19 GLY A C 3
ATOM 1238 O O . GLY A 1 19 ? -2.349 -10.987 -1.167 1.00 0.00 19 GLY A O 3
ATOM 1242 N N . GLN A 1 20 ? -3.065 -9.054 -0.324 1.00 0.00 20 GLN A N 3
ATOM 1243 C CA . GLN A 1 20 ? -2.223 -8.247 -1.172 1.00 0.00 20 GLN A CA 3
ATOM 1244 C C . GLN A 1 20 ? -1.117 -7.591 -0.363 1.00 0.00 20 GLN A C 3
ATOM 1245 O O . GLN A 1 20 ? -0.645 -6.498 -0.689 1.00 0.00 20 GLN A O 3
ATOM 1259 N N . GLY A 1 21 ? -0.716 -8.261 0.700 1.00 0.00 21 GLY A N 3
ATOM 1260 C CA . GLY A 1 21 ? 0.356 -7.764 1.506 1.00 0.00 21 GLY A CA 3
ATOM 1261 C C . GLY A 1 21 ? -0.098 -6.793 2.537 1.00 0.00 21 GLY A C 3
ATOM 1262 O O . GLY A 1 21 ? -1.148 -6.977 3.172 1.00 0.00 21 GLY A O 3
ATOM 1266 N N . ASN A 1 22 ? 0.685 -5.789 2.723 1.00 0.00 22 ASN A N 3
ATOM 1267 C CA . ASN A 1 22 ? 0.381 -4.712 3.616 1.00 0.00 22 ASN A CA 3
ATOM 1268 C C . ASN A 1 22 ? 0.683 -3.452 2.876 1.00 0.00 22 ASN A C 3
ATOM 1269 O O . ASN A 1 22 ? 1.457 -3.478 1.900 1.00 0.00 22 ASN A O 3
ATOM 1280 N N . CYS A 1 23 ? 0.058 -2.383 3.267 1.00 0.00 23 CYS A N 3
ATOM 1281 C CA . CYS A 1 23 ? 0.303 -1.115 2.649 1.00 0.00 23 CYS A CA 3
ATOM 1282 C C . CYS A 1 23 ? 1.526 -0.517 3.280 1.00 0.00 23 CYS A C 3
ATOM 1283 O O . CYS A 1 23 ? 1.480 -0.011 4.419 1.00 0.00 23 CYS A O 3
ATOM 1290 N N . VAL A 1 24 ? 2.622 -0.629 2.597 1.00 0.00 24 VAL A N 3
ATOM 1291 C CA . VAL A 1 24 ? 3.848 -0.100 3.076 1.00 0.00 24 VAL A CA 3
ATOM 1292 C C . VAL A 1 24 ? 4.083 1.261 2.420 1.00 0.00 24 VAL A C 3
ATOM 1293 O O . VAL A 1 24 ? 4.076 1.376 1.193 1.00 0.00 24 VAL A O 3
ATOM 1306 N N . PRO A 1 25 ? 4.191 2.328 3.221 1.00 0.00 25 PRO A N 3
ATOM 1307 C CA . PRO A 1 25 ? 4.400 3.665 2.699 1.00 0.00 25 PRO A CA 3
ATOM 1308 C C . PRO A 1 25 ? 5.788 3.847 2.089 1.00 0.00 25 PRO A C 3
ATOM 1309 O O . PRO A 1 25 ? 6.790 3.365 2.617 1.00 0.00 25 PRO A O 3
ATOM 1320 N N . LEU A 1 26 ? 5.827 4.547 0.990 1.00 0.00 26 LEU A N 3
ATOM 1321 C CA . LEU A 1 26 ? 7.048 4.831 0.271 1.00 0.00 26 LEU A CA 3
ATOM 1322 C C . LEU A 1 26 ? 7.260 6.334 0.207 1.00 0.00 26 LEU A C 3
ATOM 1323 O O . LEU A 1 26 ? 6.308 7.064 -0.064 1.00 0.00 26 LEU A O 3
ATOM 1339 N N . PRO A 1 27 ? 8.503 6.806 0.475 1.00 0.00 27 PRO A N 3
ATOM 1340 C CA . PRO A 1 27 ? 8.859 8.243 0.551 1.00 0.00 27 PRO A CA 3
ATOM 1341 C C . PRO A 1 27 ? 8.196 9.147 -0.506 1.00 0.00 27 PRO A C 3
ATOM 1342 O O . PRO A 1 27 ? 7.540 10.134 -0.154 1.00 0.00 27 PRO A O 3
ATOM 1353 N N . PHE A 1 28 ? 8.343 8.809 -1.772 1.00 0.00 28 PHE A N 3
ATOM 1354 C CA . PHE A 1 28 ? 7.782 9.631 -2.842 1.00 0.00 28 PHE A CA 3
ATOM 1355 C C . PHE A 1 28 ? 6.481 9.060 -3.336 1.00 0.00 28 PHE A C 3
ATOM 1356 O O . PHE A 1 28 ? 5.532 9.786 -3.599 1.00 0.00 28 PHE A O 3
ATOM 1373 N N . LEU A 1 29 ? 6.439 7.753 -3.460 1.00 0.00 29 LEU A N 3
ATOM 1374 C CA . LEU A 1 29 ? 5.323 7.100 -4.127 1.00 0.00 29 LEU A CA 3
ATOM 1375 C C . LEU A 1 29 ? 4.065 7.056 -3.260 1.00 0.00 29 LEU A C 3
ATOM 1376 O O . LEU A 1 29 ? 2.960 6.797 -3.748 1.00 0.00 29 LEU A O 3
ATOM 1392 N N . GLY A 1 30 ? 4.222 7.316 -1.993 1.00 0.00 30 GLY A N 3
ATOM 1393 C CA . GLY A 1 30 ? 3.107 7.292 -1.098 1.00 0.00 30 GLY A CA 3
ATOM 1394 C C . GLY A 1 30 ? 3.063 5.997 -0.371 1.00 0.00 30 GLY A C 3
ATOM 1395 O O . GLY A 1 30 ? 3.266 5.945 0.833 1.00 0.00 30 GLY A O 3
ATOM 1399 N N . GLY A 1 31 ? 2.855 4.950 -1.102 1.00 0.00 31 GLY A N 3
ATOM 1400 C CA . GLY A 1 31 ? 2.832 3.644 -0.533 1.00 0.00 31 GLY A CA 3
ATOM 1401 C C . GLY A 1 31 ? 2.443 2.639 -1.549 1.00 0.00 31 GLY A C 3
ATOM 1402 O O . GLY A 1 31 ? 1.817 2.997 -2.547 1.00 0.00 31 GLY A O 3
ATOM 1406 N N . VAL A 1 32 ? 2.826 1.411 -1.334 1.00 0.00 32 VAL A N 3
ATOM 1407 C CA . VAL A 1 32 ? 2.474 0.314 -2.233 1.00 0.00 32 VAL A CA 3
ATOM 1408 C C . VAL A 1 32 ? 2.111 -0.917 -1.428 1.00 0.00 32 VAL A C 3
ATOM 1409 O O . VAL A 1 32 ? 2.551 -1.089 -0.287 1.00 0.00 32 VAL A O 3
ATOM 1422 N N . CYS A 1 33 ? 1.289 -1.737 -2.005 1.00 0.00 33 CYS A N 3
ATOM 1423 C CA . CYS A 1 33 ? 0.901 -2.986 -1.398 1.00 0.00 33 CYS A CA 3
ATOM 1424 C C . CYS A 1 33 ? 1.967 -4.021 -1.679 1.00 0.00 33 CYS A C 3
ATOM 1425 O O . CYS A 1 33 ? 2.325 -4.251 -2.852 1.00 0.00 33 CYS A O 3
ATOM 1432 N N . ALA A 1 34 ? 2.493 -4.640 -0.644 1.00 0.00 34 ALA A N 3
ATOM 1433 C CA . ALA A 1 34 ? 3.561 -5.589 -0.816 1.00 0.00 34 ALA A CA 3
ATOM 1434 C C . ALA A 1 34 ? 3.457 -6.680 0.209 1.00 0.00 34 ALA A C 3
ATOM 1435 O O . ALA A 1 34 ? 3.203 -6.409 1.389 1.00 0.00 34 ALA A O 3
ATOM 1442 N N . VAL A 1 35 ? 3.633 -7.894 -0.223 1.00 0.00 35 VAL A N 3
ATOM 1443 C CA . VAL A 1 35 ? 3.594 -9.034 0.648 1.00 0.00 35 VAL A CA 3
ATOM 1444 C C . VAL A 1 35 ? 4.991 -9.647 0.756 1.00 0.00 35 VAL A C 3
ATOM 1445 O O . VAL A 1 35 ? 5.525 -10.160 -0.248 1.00 0.00 35 VAL A O 3
ATOM 1459 N N . CYS A 1 1 ? -10.101 -1.746 -3.071 1.00 0.00 1 CYS A N 4
ATOM 1460 C CA . CYS A 1 1 ? -8.787 -2.057 -2.546 1.00 0.00 1 CYS A CA 4
ATOM 1461 C C . CYS A 1 1 ? -7.818 -2.284 -3.695 1.00 0.00 1 CYS A C 4
ATOM 1462 O O . CYS A 1 1 ? -8.223 -2.705 -4.789 1.00 0.00 1 CYS A O 4
ATOM 1471 N N . VAL A 1 2 ? -6.552 -1.992 -3.466 1.00 0.00 2 VAL A N 4
ATOM 1472 C CA . VAL A 1 2 ? -5.533 -2.154 -4.482 1.00 0.00 2 VAL A CA 4
ATOM 1473 C C . VAL A 1 2 ? -4.697 -3.393 -4.217 1.00 0.00 2 VAL A C 4
ATOM 1474 O O . VAL A 1 2 ? -4.798 -4.013 -3.147 1.00 0.00 2 VAL A O 4
ATOM 1487 N N . LEU A 1 3 ? -3.903 -3.762 -5.189 1.00 0.00 3 LEU A N 4
ATOM 1488 C CA . LEU A 1 3 ? -3.114 -4.964 -5.126 1.00 0.00 3 LEU A CA 4
ATOM 1489 C C . LEU A 1 3 ? -1.637 -4.603 -4.964 1.00 0.00 3 LEU A C 4
ATOM 1490 O O . LEU A 1 3 ? -1.294 -3.414 -4.925 1.00 0.00 3 LEU A O 4
ATOM 1506 N N . ILE A 1 4 ? -0.768 -5.606 -4.900 1.00 0.00 4 ILE A N 4
ATOM 1507 C CA . ILE A 1 4 ? 0.675 -5.380 -4.732 1.00 0.00 4 ILE A CA 4
ATOM 1508 C C . ILE A 1 4 ? 1.275 -4.502 -5.841 1.00 0.00 4 ILE A C 4
ATOM 1509 O O . ILE A 1 4 ? 0.964 -4.654 -7.029 1.00 0.00 4 ILE A O 4
ATOM 1525 N N . GLY A 1 5 ? 2.073 -3.546 -5.426 1.00 0.00 5 GLY A N 4
ATOM 1526 C CA . GLY A 1 5 ? 2.745 -2.650 -6.334 1.00 0.00 5 GLY A CA 4
ATOM 1527 C C . GLY A 1 5 ? 1.995 -1.361 -6.523 1.00 0.00 5 GLY A C 4
ATOM 1528 O O . GLY A 1 5 ? 2.585 -0.332 -6.869 1.00 0.00 5 GLY A O 4
ATOM 1532 N N . GLN A 1 6 ? 0.711 -1.403 -6.287 1.00 0.00 6 GLN A N 4
ATOM 1533 C CA . GLN A 1 6 ? -0.130 -0.241 -6.421 1.00 0.00 6 GLN A CA 4
ATOM 1534 C C . GLN A 1 6 ? -0.057 0.586 -5.176 1.00 0.00 6 GLN A C 4
ATOM 1535 O O . GLN A 1 6 ? 0.206 0.069 -4.082 1.00 0.00 6 GLN A O 4
ATOM 1549 N N . ARG A 1 7 ? -0.282 1.852 -5.346 1.00 0.00 7 ARG A N 4
ATOM 1550 C CA . ARG A 1 7 ? -0.177 2.803 -4.268 1.00 0.00 7 ARG A CA 4
ATOM 1551 C C . ARG A 1 7 ? -1.484 2.893 -3.520 1.00 0.00 7 ARG A C 4
ATOM 1552 O O . ARG A 1 7 ? -2.569 2.780 -4.113 1.00 0.00 7 ARG A O 4
ATOM 1573 N N . CYS A 1 8 ? -1.383 3.096 -2.255 1.00 0.00 8 CYS A N 4
ATOM 1574 C CA . CYS A 1 8 ? -2.519 3.102 -1.387 1.00 0.00 8 CYS A CA 4
ATOM 1575 C C . CYS A 1 8 ? -2.330 4.134 -0.294 1.00 0.00 8 CYS A C 4
ATOM 1576 O O . CYS A 1 8 ? -1.280 4.803 -0.239 1.00 0.00 8 CYS A O 4
ATOM 1583 N N . ASP A 1 9 ? -3.333 4.299 0.531 1.00 0.00 9 ASP A N 4
ATOM 1584 C CA . ASP A 1 9 ? -3.281 5.208 1.649 1.00 0.00 9 ASP A CA 4
ATOM 1585 C C . ASP A 1 9 ? -4.067 4.597 2.776 1.00 0.00 9 ASP A C 4
ATOM 1586 O O . ASP A 1 9 ? -5.259 4.367 2.655 1.00 0.00 9 ASP A O 4
ATOM 1595 N N . ASN A 1 10 ? -3.393 4.310 3.848 1.00 0.00 10 ASN A N 4
ATOM 1596 C CA . ASN A 1 10 ? -3.993 3.679 5.031 1.00 0.00 10 ASN A CA 4
ATOM 1597 C C . ASN A 1 10 ? -5.064 4.524 5.668 1.00 0.00 10 ASN A C 4
ATOM 1598 O O . ASN A 1 10 ? -6.051 3.995 6.185 1.00 0.00 10 ASN A O 4
ATOM 1609 N N . ASP A 1 11 ? -4.903 5.819 5.596 1.00 0.00 11 ASP A N 4
ATOM 1610 C CA . ASP A 1 11 ? -5.776 6.737 6.303 1.00 0.00 11 ASP A CA 4
ATOM 1611 C C . ASP A 1 11 ? -7.045 6.991 5.538 1.00 0.00 11 ASP A C 4
ATOM 1612 O O . ASP A 1 11 ? -8.136 6.748 6.026 1.00 0.00 11 ASP A O 4
ATOM 1621 N N . ARG A 1 12 ? -6.892 7.443 4.334 1.00 0.00 12 ARG A N 4
ATOM 1622 C CA . ARG A 1 12 ? -7.998 7.897 3.517 1.00 0.00 12 ARG A CA 4
ATOM 1623 C C . ARG A 1 12 ? -8.494 6.836 2.561 1.00 0.00 12 ARG A C 4
ATOM 1624 O O . ARG A 1 12 ? -9.634 6.908 2.071 1.00 0.00 12 ARG A O 4
ATOM 1645 N N . GLY A 1 13 ? -7.661 5.867 2.299 1.00 0.00 13 GLY A N 4
ATOM 1646 C CA . GLY A 1 13 ? -7.986 4.836 1.363 1.00 0.00 13 GLY A CA 4
ATOM 1647 C C . GLY A 1 13 ? -7.443 5.183 -0.001 1.00 0.00 13 GLY A C 4
ATOM 1648 O O . GLY A 1 13 ? -7.119 6.352 -0.252 1.00 0.00 13 GLY A O 4
ATOM 1652 N N . PRO A 1 14 ? -7.326 4.229 -0.914 1.00 0.00 14 PRO A N 4
ATOM 1653 C CA . PRO A 1 14 ? -7.703 2.838 -0.676 1.00 0.00 14 PRO A CA 4
ATOM 1654 C C . PRO A 1 14 ? -6.561 2.067 -0.018 1.00 0.00 14 PRO A C 4
ATOM 1655 O O . PRO A 1 14 ? -5.444 2.565 0.064 1.00 0.00 14 PRO A O 4
ATOM 1666 N N . ARG A 1 15 ? -6.844 0.894 0.474 1.00 0.00 15 ARG A N 4
ATOM 1667 C CA . ARG A 1 15 ? -5.807 0.059 1.036 1.00 0.00 15 ARG A CA 4
ATOM 1668 C C . ARG A 1 15 ? -5.665 -1.203 0.218 1.00 0.00 15 ARG A C 4
ATOM 1669 O O . ARG A 1 15 ? -6.393 -1.398 -0.758 1.00 0.00 15 ARG A O 4
ATOM 1690 N N . CYS A 1 16 ? -4.744 -2.029 0.593 1.00 0.00 16 CYS A N 4
ATOM 1691 C CA . CYS A 1 16 ? -4.495 -3.297 -0.067 1.00 0.00 16 CYS A CA 4
ATOM 1692 C C . CYS A 1 16 ? -5.649 -4.257 0.153 1.00 0.00 16 CYS A C 4
ATOM 1693 O O . CYS A 1 16 ? -6.319 -4.214 1.190 1.00 0.00 16 CYS A O 4
ATOM 1700 N N . CYS A 1 17 ? -5.919 -5.077 -0.835 1.00 0.00 17 CYS A N 4
ATOM 1701 C CA . CYS A 1 17 ? -6.881 -6.149 -0.675 1.00 0.00 17 CYS A CA 4
ATOM 1702 C C . CYS A 1 17 ? -6.259 -7.196 0.249 1.00 0.00 17 CYS A C 4
ATOM 1703 O O . CYS A 1 17 ? -5.025 -7.272 0.366 1.00 0.00 17 CYS A O 4
ATOM 1710 N N . SER A 1 18 ? -7.092 -7.957 0.916 1.00 0.00 18 SER A N 4
ATOM 1711 C CA . SER A 1 18 ? -6.662 -8.995 1.811 1.00 0.00 18 SER A CA 4
ATOM 1712 C C . SER A 1 18 ? -5.844 -10.028 1.029 1.00 0.00 18 SER A C 4
ATOM 1713 O O . SER A 1 18 ? -6.361 -10.694 0.120 1.00 0.00 18 SER A O 4
ATOM 1721 N N . GLY A 1 19 ? -4.571 -10.103 1.341 1.00 0.00 19 GLY A N 4
ATOM 1722 C CA . GLY A 1 19 ? -3.684 -11.013 0.661 1.00 0.00 19 GLY A CA 4
ATOM 1723 C C . GLY A 1 19 ? -2.759 -10.283 -0.287 1.00 0.00 19 GLY A C 4
ATOM 1724 O O . GLY A 1 19 ? -1.935 -10.891 -0.957 1.00 0.00 19 GLY A O 4
ATOM 1728 N N . GLN A 1 20 ? -2.899 -8.972 -0.340 1.00 0.00 20 GLN A N 4
ATOM 1729 C CA . GLN A 1 20 ? -2.081 -8.135 -1.201 1.00 0.00 20 GLN A CA 4
ATOM 1730 C C . GLN A 1 20 ? -1.084 -7.333 -0.388 1.00 0.00 20 GLN A C 4
ATOM 1731 O O . GLN A 1 20 ? -0.757 -6.193 -0.724 1.00 0.00 20 GLN A O 4
ATOM 1745 N N . GLY A 1 21 ? -0.614 -7.919 0.681 1.00 0.00 21 GLY A N 4
ATOM 1746 C CA . GLY A 1 21 ? 0.370 -7.265 1.483 1.00 0.00 21 GLY A CA 4
ATOM 1747 C C . GLY A 1 21 ? -0.209 -6.254 2.419 1.00 0.00 21 GLY A C 4
ATOM 1748 O O . GLY A 1 21 ? -1.279 -6.465 3.016 1.00 0.00 21 GLY A O 4
ATOM 1752 N N . ASN A 1 22 ? 0.485 -5.176 2.540 1.00 0.00 22 ASN A N 4
ATOM 1753 C CA . ASN A 1 22 ? 0.123 -4.073 3.385 1.00 0.00 22 ASN A CA 4
ATOM 1754 C C . ASN A 1 22 ? 0.708 -2.854 2.742 1.00 0.00 22 ASN A C 4
ATOM 1755 O O . ASN A 1 22 ? 1.608 -2.987 1.896 1.00 0.00 22 ASN A O 4
ATOM 1766 N N . CYS A 1 23 ? 0.192 -1.701 3.083 1.00 0.00 23 CYS A N 4
ATOM 1767 C CA . CYS A 1 23 ? 0.720 -0.458 2.592 1.00 0.00 23 CYS A CA 4
ATOM 1768 C C . CYS A 1 23 ? 2.046 -0.186 3.256 1.00 0.00 23 CYS A C 4
ATOM 1769 O O . CYS A 1 23 ? 2.108 0.275 4.408 1.00 0.00 23 CYS A O 4
ATOM 1776 N N . VAL A 1 24 ? 3.088 -0.522 2.559 1.00 0.00 24 VAL A N 4
ATOM 1777 C CA . VAL A 1 24 ? 4.421 -0.329 3.009 1.00 0.00 24 VAL A CA 4
ATOM 1778 C C . VAL A 1 24 ? 4.907 0.972 2.402 1.00 0.00 24 VAL A C 4
ATOM 1779 O O . VAL A 1 24 ? 4.784 1.176 1.180 1.00 0.00 24 VAL A O 4
ATOM 1792 N N . PRO A 1 25 ? 5.407 1.883 3.231 1.00 0.00 25 PRO A N 4
ATOM 1793 C CA . PRO A 1 25 ? 5.860 3.187 2.784 1.00 0.00 25 PRO A CA 4
ATOM 1794 C C . PRO A 1 25 ? 6.970 3.097 1.740 1.00 0.00 25 PRO A C 4
ATOM 1795 O O . PRO A 1 25 ? 7.997 2.432 1.944 1.00 0.00 25 PRO A O 4
ATOM 1806 N N . LEU A 1 26 ? 6.743 3.766 0.643 1.00 0.00 26 LEU A N 4
ATOM 1807 C CA . LEU A 1 26 ? 7.660 3.825 -0.456 1.00 0.00 26 LEU A CA 4
ATOM 1808 C C . LEU A 1 26 ? 8.064 5.282 -0.621 1.00 0.00 26 LEU A C 4
ATOM 1809 O O . LEU A 1 26 ? 7.180 6.155 -0.672 1.00 0.00 26 LEU A O 4
ATOM 1825 N N . PRO A 1 27 ? 9.371 5.588 -0.745 1.00 0.00 27 PRO A N 4
ATOM 1826 C CA . PRO A 1 27 ? 9.884 6.975 -0.838 1.00 0.00 27 PRO A CA 4
ATOM 1827 C C . PRO A 1 27 ? 9.620 7.628 -2.207 1.00 0.00 27 PRO A C 4
ATOM 1828 O O . PRO A 1 27 ? 10.506 8.252 -2.806 1.00 0.00 27 PRO A O 4
ATOM 1839 N N . PHE A 1 28 ? 8.418 7.469 -2.682 1.00 0.00 28 PHE A N 4
ATOM 1840 C CA . PHE A 1 28 ? 7.967 8.009 -3.942 1.00 0.00 28 PHE A CA 4
ATOM 1841 C C . PHE A 1 28 ? 6.500 8.318 -3.853 1.00 0.00 28 PHE A C 4
ATOM 1842 O O . PHE A 1 28 ? 6.086 9.467 -3.777 1.00 0.00 28 PHE A O 4
ATOM 1859 N N . LEU A 1 29 ? 5.728 7.258 -3.785 1.00 0.00 29 LEU A N 4
ATOM 1860 C CA . LEU A 1 29 ? 4.289 7.326 -3.887 1.00 0.00 29 LEU A CA 4
ATOM 1861 C C . LEU A 1 29 ? 3.633 7.370 -2.513 1.00 0.00 29 LEU A C 4
ATOM 1862 O O . LEU A 1 29 ? 2.416 7.343 -2.400 1.00 0.00 29 LEU A O 4
ATOM 1878 N N . GLY A 1 30 ? 4.442 7.372 -1.483 1.00 0.00 30 GLY A N 4
ATOM 1879 C CA . GLY A 1 30 ? 3.927 7.402 -0.144 1.00 0.00 30 GLY A CA 4
ATOM 1880 C C . GLY A 1 30 ? 3.890 6.022 0.429 1.00 0.00 30 GLY A C 4
ATOM 1881 O O . GLY A 1 30 ? 4.762 5.640 1.206 1.00 0.00 30 GLY A O 4
ATOM 1885 N N . GLY A 1 31 ? 2.924 5.269 0.025 1.00 0.00 31 GLY A N 4
ATOM 1886 C CA . GLY A 1 31 ? 2.796 3.917 0.462 1.00 0.00 31 GLY A CA 4
ATOM 1887 C C . GLY A 1 31 ? 2.222 3.076 -0.622 1.00 0.00 31 GLY A C 4
ATOM 1888 O O . GLY A 1 31 ? 1.330 3.527 -1.359 1.00 0.00 31 GLY A O 4
ATOM 1892 N N . VAL A 1 32 ? 2.746 1.893 -0.769 1.00 0.00 32 VAL A N 4
ATOM 1893 C CA . VAL A 1 32 ? 2.257 0.956 -1.777 1.00 0.00 32 VAL A CA 4
ATOM 1894 C C . VAL A 1 32 ? 2.104 -0.411 -1.154 1.00 0.00 32 VAL A C 4
ATOM 1895 O O . VAL A 1 32 ? 2.733 -0.716 -0.139 1.00 0.00 32 VAL A O 4
ATOM 1908 N N . CYS A 1 33 ? 1.275 -1.216 -1.746 1.00 0.00 33 CYS A N 4
ATOM 1909 C CA . CYS A 1 33 ? 1.039 -2.551 -1.264 1.00 0.00 33 CYS A CA 4
ATOM 1910 C C . CYS A 1 33 ? 2.209 -3.454 -1.570 1.00 0.00 33 CYS A C 4
ATOM 1911 O O . CYS A 1 33 ? 2.638 -3.572 -2.732 1.00 0.00 33 CYS A O 4
ATOM 1918 N N . ALA A 1 34 ? 2.739 -4.070 -0.547 1.00 0.00 34 ALA A N 4
ATOM 1919 C CA . ALA A 1 34 ? 3.843 -4.961 -0.683 1.00 0.00 34 ALA A CA 4
ATOM 1920 C C . ALA A 1 34 ? 3.691 -6.087 0.303 1.00 0.00 34 ALA A C 4
ATOM 1921 O O . ALA A 1 34 ? 3.174 -5.883 1.416 1.00 0.00 34 ALA A O 4
ATOM 1928 N N . VAL A 1 35 ? 4.079 -7.258 -0.111 1.00 0.00 35 VAL A N 4
ATOM 1929 C CA . VAL A 1 35 ? 4.021 -8.426 0.724 1.00 0.00 35 VAL A CA 4
ATOM 1930 C C . VAL A 1 35 ? 5.310 -8.601 1.512 1.00 0.00 35 VAL A C 4
ATOM 1931 O O . VAL A 1 35 ? 6.357 -8.942 0.912 1.00 0.00 35 VAL A O 4
ATOM 1945 N N . CYS A 1 1 ? -10.304 -1.891 -3.381 1.00 0.00 1 CYS A N 5
ATOM 1946 C CA . CYS A 1 1 ? -9.025 -1.985 -2.700 1.00 0.00 1 CYS A CA 5
ATOM 1947 C C . CYS A 1 1 ? -7.938 -2.009 -3.748 1.00 0.00 1 CYS A C 5
ATOM 1948 O O . CYS A 1 1 ? -8.219 -2.130 -4.951 1.00 0.00 1 CYS A O 5
ATOM 1957 N N . VAL A 1 2 ? -6.710 -1.883 -3.325 1.00 0.00 2 VAL A N 5
ATOM 1958 C CA . VAL A 1 2 ? -5.610 -1.971 -4.228 1.00 0.00 2 VAL A CA 5
ATOM 1959 C C . VAL A 1 2 ? -4.828 -3.226 -4.016 1.00 0.00 2 VAL A C 5
ATOM 1960 O O . VAL A 1 2 ? -4.918 -3.868 -2.955 1.00 0.00 2 VAL A O 5
ATOM 1973 N N . LEU A 1 3 ? -4.123 -3.610 -5.045 1.00 0.00 3 LEU A N 5
ATOM 1974 C CA . LEU A 1 3 ? -3.436 -4.866 -5.072 1.00 0.00 3 LEU A CA 5
ATOM 1975 C C . LEU A 1 3 ? -1.933 -4.639 -5.053 1.00 0.00 3 LEU A C 5
ATOM 1976 O O . LEU A 1 3 ? -1.491 -3.488 -5.062 1.00 0.00 3 LEU A O 5
ATOM 1992 N N . ILE A 1 4 ? -1.158 -5.714 -5.061 1.00 0.00 4 ILE A N 5
ATOM 1993 C CA . ILE A 1 4 ? 0.307 -5.630 -5.034 1.00 0.00 4 ILE A CA 5
ATOM 1994 C C . ILE A 1 4 ? 0.873 -4.748 -6.149 1.00 0.00 4 ILE A C 5
ATOM 1995 O O . ILE A 1 4 ? 0.450 -4.815 -7.312 1.00 0.00 4 ILE A O 5
ATOM 2011 N N . GLY A 1 5 ? 1.786 -3.888 -5.775 1.00 0.00 5 GLY A N 5
ATOM 2012 C CA . GLY A 1 5 ? 2.433 -3.006 -6.720 1.00 0.00 5 GLY A CA 5
ATOM 2013 C C . GLY A 1 5 ? 1.665 -1.722 -6.954 1.00 0.00 5 GLY A C 5
ATOM 2014 O O . GLY A 1 5 ? 2.161 -0.811 -7.619 1.00 0.00 5 GLY A O 5
ATOM 2018 N N . GLN A 1 6 ? 0.463 -1.649 -6.440 1.00 0.00 6 GLN A N 5
ATOM 2019 C CA . GLN A 1 6 ? -0.342 -0.449 -6.536 1.00 0.00 6 GLN A CA 5
ATOM 2020 C C . GLN A 1 6 ? -0.139 0.372 -5.282 1.00 0.00 6 GLN A C 5
ATOM 2021 O O . GLN A 1 6 ? 0.233 -0.171 -4.229 1.00 0.00 6 GLN A O 5
ATOM 2035 N N . ARG A 1 7 ? -0.384 1.657 -5.381 1.00 0.00 7 ARG A N 5
ATOM 2036 C CA . ARG A 1 7 ? -0.104 2.552 -4.284 1.00 0.00 7 ARG A CA 5
ATOM 2037 C C . ARG A 1 7 ? -1.250 2.608 -3.312 1.00 0.00 7 ARG A C 5
ATOM 2038 O O . ARG A 1 7 ? -2.426 2.529 -3.701 1.00 0.00 7 ARG A O 5
ATOM 2059 N N . CYS A 1 8 ? -0.905 2.760 -2.073 1.00 0.00 8 CYS A N 5
ATOM 2060 C CA . CYS A 1 8 ? -1.837 2.686 -0.992 1.00 0.00 8 CYS A CA 5
ATOM 2061 C C . CYS A 1 8 ? -1.610 3.762 0.032 1.00 0.00 8 CYS A C 5
ATOM 2062 O O . CYS A 1 8 ? -0.515 4.362 0.141 1.00 0.00 8 CYS A O 5
ATOM 2069 N N . ASP A 1 9 ? -2.637 3.985 0.770 1.00 0.00 9 ASP A N 5
ATOM 2070 C CA . ASP A 1 9 ? -2.670 4.900 1.873 1.00 0.00 9 ASP A CA 5
ATOM 2071 C C . ASP A 1 9 ? -3.690 4.373 2.856 1.00 0.00 9 ASP A C 5
ATOM 2072 O O . ASP A 1 9 ? -4.869 4.251 2.539 1.00 0.00 9 ASP A O 5
ATOM 2081 N N . ASN A 1 10 ? -3.221 4.050 4.026 1.00 0.00 10 ASN A N 5
ATOM 2082 C CA . ASN A 1 10 ? -4.010 3.393 5.064 1.00 0.00 10 ASN A CA 5
ATOM 2083 C C . ASN A 1 10 ? -5.165 4.226 5.566 1.00 0.00 10 ASN A C 5
ATOM 2084 O O . ASN A 1 10 ? -6.258 3.711 5.783 1.00 0.00 10 ASN A O 5
ATOM 2095 N N . ASP A 1 11 ? -4.935 5.489 5.784 1.00 0.00 11 ASP A N 5
ATOM 2096 C CA . ASP A 1 11 ? -5.965 6.321 6.380 1.00 0.00 11 ASP A CA 5
ATOM 2097 C C . ASP A 1 11 ? -6.844 7.023 5.364 1.00 0.00 11 ASP A C 5
ATOM 2098 O O . ASP A 1 11 ? -8.051 7.185 5.581 1.00 0.00 11 ASP A O 5
ATOM 2107 N N . ARG A 1 12 ? -6.270 7.432 4.261 1.00 0.00 12 ARG A N 5
ATOM 2108 C CA . ARG A 1 12 ? -7.009 8.212 3.277 1.00 0.00 12 ARG A CA 5
ATOM 2109 C C . ARG A 1 12 ? -7.479 7.385 2.090 1.00 0.00 12 ARG A C 5
ATOM 2110 O O . ARG A 1 12 ? -8.339 7.825 1.320 1.00 0.00 12 ARG A O 5
ATOM 2131 N N . GLY A 1 13 ? -6.928 6.202 1.941 1.00 0.00 13 GLY A N 5
ATOM 2132 C CA . GLY A 1 13 ? -7.295 5.350 0.837 1.00 0.00 13 GLY A CA 5
ATOM 2133 C C . GLY A 1 13 ? -6.442 5.643 -0.387 1.00 0.00 13 GLY A C 5
ATOM 2134 O O . GLY A 1 13 ? -5.914 6.756 -0.521 1.00 0.00 13 GLY A O 5
ATOM 2138 N N . PRO A 1 14 ? -6.281 4.697 -1.307 1.00 0.00 14 PRO A N 5
ATOM 2139 C CA . PRO A 1 14 ? -6.892 3.372 -1.215 1.00 0.00 14 PRO A CA 5
ATOM 2140 C C . PRO A 1 14 ? -6.042 2.407 -0.377 1.00 0.00 14 PRO A C 5
ATOM 2141 O O . PRO A 1 14 ? -4.851 2.627 -0.184 1.00 0.00 14 PRO A O 5
ATOM 2152 N N . ARG A 1 15 ? -6.658 1.366 0.115 1.00 0.00 15 ARG A N 5
ATOM 2153 C CA . ARG A 1 15 ? -5.972 0.396 0.944 1.00 0.00 15 ARG A CA 5
ATOM 2154 C C . ARG A 1 15 ? -5.866 -0.924 0.218 1.00 0.00 15 ARG A C 5
ATOM 2155 O O . ARG A 1 15 ? -6.677 -1.230 -0.667 1.00 0.00 15 ARG A O 5
ATOM 2176 N N . CYS A 1 16 ? -4.885 -1.692 0.596 1.00 0.00 16 CYS A N 5
ATOM 2177 C CA . CYS A 1 16 ? -4.574 -2.968 -0.019 1.00 0.00 16 CYS A CA 5
ATOM 2178 C C . CYS A 1 16 ? -5.527 -4.035 0.464 1.00 0.00 16 CYS A C 5
ATOM 2179 O O . CYS A 1 16 ? -5.929 -4.028 1.635 1.00 0.00 16 CYS A O 5
ATOM 2186 N N . CYS A 1 17 ? -5.926 -4.937 -0.429 1.00 0.00 17 CYS A N 5
ATOM 2187 C CA . CYS A 1 17 ? -6.706 -6.092 0.023 1.00 0.00 17 CYS A CA 5
ATOM 2188 C C . CYS A 1 17 ? -5.867 -7.019 0.904 1.00 0.00 17 CYS A C 5
ATOM 2189 O O . CYS A 1 17 ? -4.643 -7.033 0.773 1.00 0.00 17 CYS A O 5
ATOM 2196 N N . SER A 1 18 ? -6.511 -7.758 1.792 1.00 0.00 18 SER A N 5
ATOM 2197 C CA . SER A 1 18 ? -5.844 -8.585 2.803 1.00 0.00 18 SER A CA 5
ATOM 2198 C C . SER A 1 18 ? -4.723 -9.483 2.246 1.00 0.00 18 SER A C 5
ATOM 2199 O O . SER A 1 18 ? -3.604 -9.496 2.782 1.00 0.00 18 SER A O 5
ATOM 2207 N N . GLY A 1 19 ? -4.995 -10.169 1.151 1.00 0.00 19 GLY A N 5
ATOM 2208 C CA . GLY A 1 19 ? -4.002 -11.050 0.571 1.00 0.00 19 GLY A CA 5
ATOM 2209 C C . GLY A 1 19 ? -3.128 -10.352 -0.458 1.00 0.00 19 GLY A C 5
ATOM 2210 O O . GLY A 1 19 ? -2.360 -10.993 -1.180 1.00 0.00 19 GLY A O 5
ATOM 2214 N N . GLN A 1 20 ? -3.214 -9.047 -0.508 1.00 0.00 20 GLN A N 5
ATOM 2215 C CA . GLN A 1 20 ? -2.477 -8.254 -1.461 1.00 0.00 20 GLN A CA 5
ATOM 2216 C C . GLN A 1 20 ? -1.316 -7.538 -0.813 1.00 0.00 20 GLN A C 5
ATOM 2217 O O . GLN A 1 20 ? -1.003 -6.391 -1.147 1.00 0.00 20 GLN A O 5
ATOM 2231 N N . GLY A 1 21 ? -0.689 -8.203 0.118 1.00 0.00 21 GLY A N 5
ATOM 2232 C CA . GLY A 1 21 ? 0.458 -7.642 0.746 1.00 0.00 21 GLY A CA 5
ATOM 2233 C C . GLY A 1 21 ? 0.102 -6.789 1.920 1.00 0.00 21 GLY A C 5
ATOM 2234 O O . GLY A 1 21 ? -0.984 -6.919 2.513 1.00 0.00 21 GLY A O 5
ATOM 2238 N N . ASN A 1 22 ? 0.999 -5.939 2.261 1.00 0.00 22 ASN A N 5
ATOM 2239 C CA . ASN A 1 22 ? 0.850 -5.028 3.351 1.00 0.00 22 ASN A CA 5
ATOM 2240 C C . ASN A 1 22 ? 1.009 -3.656 2.786 1.00 0.00 22 ASN A C 5
ATOM 2241 O O . ASN A 1 22 ? 1.728 -3.482 1.788 1.00 0.00 22 ASN A O 5
ATOM 2252 N N . CYS A 1 23 ? 0.353 -2.696 3.367 1.00 0.00 23 CYS A N 5
ATOM 2253 C CA . CYS A 1 23 ? 0.464 -1.344 2.896 1.00 0.00 23 CYS A CA 5
ATOM 2254 C C . CYS A 1 23 ? 1.706 -0.727 3.525 1.00 0.00 23 CYS A C 5
ATOM 2255 O O . CYS A 1 23 ? 1.691 -0.287 4.683 1.00 0.00 23 CYS A O 5
ATOM 2262 N N . VAL A 1 24 ? 2.779 -0.737 2.782 1.00 0.00 24 VAL A N 5
ATOM 2263 C CA . VAL A 1 24 ? 4.044 -0.233 3.247 1.00 0.00 24 VAL A CA 5
ATOM 2264 C C . VAL A 1 24 ? 4.322 1.128 2.600 1.00 0.00 24 VAL A C 5
ATOM 2265 O O . VAL A 1 24 ? 4.260 1.269 1.376 1.00 0.00 24 VAL A O 5
ATOM 2278 N N . PRO A 1 25 ? 4.574 2.158 3.417 1.00 0.00 25 PRO A N 5
ATOM 2279 C CA . PRO A 1 25 ? 4.784 3.516 2.929 1.00 0.00 25 PRO A CA 5
ATOM 2280 C C . PRO A 1 25 ? 6.071 3.665 2.114 1.00 0.00 25 PRO A C 5
ATOM 2281 O O . PRO A 1 25 ? 7.116 3.079 2.446 1.00 0.00 25 PRO A O 5
ATOM 2292 N N . LEU A 1 26 ? 5.992 4.457 1.075 1.00 0.00 26 LEU A N 5
ATOM 2293 C CA . LEU A 1 26 ? 7.096 4.689 0.181 1.00 0.00 26 LEU A CA 5
ATOM 2294 C C . LEU A 1 26 ? 7.429 6.166 0.117 1.00 0.00 26 LEU A C 5
ATOM 2295 O O . LEU A 1 26 ? 6.529 6.998 0.273 1.00 0.00 26 LEU A O 5
ATOM 2311 N N . PRO A 1 27 ? 8.698 6.512 -0.094 1.00 0.00 27 PRO A N 5
ATOM 2312 C CA . PRO A 1 27 ? 9.168 7.907 -0.141 1.00 0.00 27 PRO A CA 5
ATOM 2313 C C . PRO A 1 27 ? 8.334 8.831 -1.057 1.00 0.00 27 PRO A C 5
ATOM 2314 O O . PRO A 1 27 ? 7.658 9.752 -0.578 1.00 0.00 27 PRO A O 5
ATOM 2325 N N . PHE A 1 28 ? 8.341 8.551 -2.346 1.00 0.00 28 PHE A N 5
ATOM 2326 C CA . PHE A 1 28 ? 7.690 9.418 -3.321 1.00 0.00 28 PHE A CA 5
ATOM 2327 C C . PHE A 1 28 ? 6.311 8.909 -3.661 1.00 0.00 28 PHE A C 5
ATOM 2328 O O . PHE A 1 28 ? 5.366 9.682 -3.786 1.00 0.00 28 PHE A O 5
ATOM 2345 N N . LEU A 1 29 ? 6.199 7.601 -3.792 1.00 0.00 29 LEU A N 5
ATOM 2346 C CA . LEU A 1 29 ? 4.956 6.962 -4.231 1.00 0.00 29 LEU A CA 5
ATOM 2347 C C . LEU A 1 29 ? 3.905 6.838 -3.128 1.00 0.00 29 LEU A C 5
ATOM 2348 O O . LEU A 1 29 ? 2.827 6.285 -3.350 1.00 0.00 29 LEU A O 5
ATOM 2364 N N . GLY A 1 30 ? 4.223 7.321 -1.944 1.00 0.00 30 GLY A N 5
ATOM 2365 C CA . GLY A 1 30 ? 3.267 7.313 -0.858 1.00 0.00 30 GLY A CA 5
ATOM 2366 C C . GLY A 1 30 ? 3.286 6.018 -0.099 1.00 0.00 30 GLY A C 5
ATOM 2367 O O . GLY A 1 30 ? 3.668 5.974 1.068 1.00 0.00 30 GLY A O 5
ATOM 2371 N N . GLY A 1 31 ? 2.909 4.975 -0.751 1.00 0.00 31 GLY A N 5
ATOM 2372 C CA . GLY A 1 31 ? 2.888 3.677 -0.155 1.00 0.00 31 GLY A CA 5
ATOM 2373 C C . GLY A 1 31 ? 2.497 2.675 -1.167 1.00 0.00 31 GLY A C 5
ATOM 2374 O O . GLY A 1 31 ? 1.924 3.045 -2.173 1.00 0.00 31 GLY A O 5
ATOM 2378 N N . VAL A 1 32 ? 2.791 1.436 -0.933 1.00 0.00 32 VAL A N 5
ATOM 2379 C CA . VAL A 1 32 ? 2.474 0.401 -1.894 1.00 0.00 32 VAL A CA 5
ATOM 2380 C C . VAL A 1 32 ? 2.044 -0.852 -1.176 1.00 0.00 32 VAL A C 5
ATOM 2381 O O . VAL A 1 32 ? 2.344 -1.047 0.007 1.00 0.00 32 VAL A O 5
ATOM 2394 N N . CYS A 1 33 ? 1.333 -1.650 -1.877 1.00 0.00 33 CYS A N 5
ATOM 2395 C CA . CYS A 1 33 ? 0.924 -2.942 -1.411 1.00 0.00 33 CYS A CA 5
ATOM 2396 C C . CYS A 1 33 ? 2.016 -3.907 -1.778 1.00 0.00 33 CYS A C 5
ATOM 2397 O O . CYS A 1 33 ? 2.225 -4.188 -2.969 1.00 0.00 33 CYS A O 5
ATOM 2404 N N . ALA A 1 34 ? 2.746 -4.373 -0.794 1.00 0.00 34 ALA A N 5
ATOM 2405 C CA . ALA A 1 34 ? 3.877 -5.221 -1.043 1.00 0.00 34 ALA A CA 5
ATOM 2406 C C . ALA A 1 34 ? 4.078 -6.165 0.105 1.00 0.00 34 ALA A C 5
ATOM 2407 O O . ALA A 1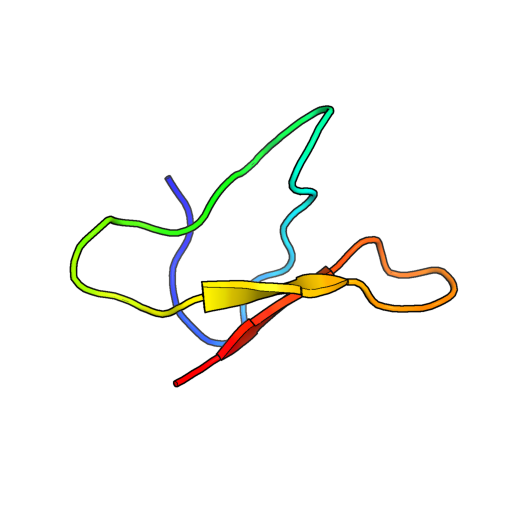 34 ? 3.521 -5.967 1.185 1.00 0.00 34 ALA A O 5
ATOM 2414 N N . VAL A 1 35 ? 4.843 -7.182 -0.126 1.00 0.00 35 VAL A N 5
ATOM 2415 C CA . VAL A 1 35 ? 5.145 -8.149 0.879 1.00 0.00 35 VAL A CA 5
ATOM 2416 C C . VAL A 1 35 ? 6.537 -8.735 0.628 1.00 0.00 35 VAL A C 5
ATOM 2417 O O . VAL A 1 35 ? 6.714 -9.571 -0.279 1.00 0.00 35 VAL A O 5
ATOM 2431 N N . CYS A 1 1 ? -10.268 -1.424 -2.749 1.00 0.00 1 CYS A N 6
ATOM 2432 C CA . CYS A 1 1 ? -8.928 -1.733 -2.273 1.00 0.00 1 CYS A CA 6
ATOM 2433 C C . CYS A 1 1 ? -8.028 -2.007 -3.468 1.00 0.00 1 CYS A C 6
ATOM 2434 O O . CYS A 1 1 ? -8.524 -2.285 -4.573 1.00 0.00 1 CYS A O 6
ATOM 2443 N N . VAL A 1 2 ? -6.725 -1.910 -3.268 1.00 0.00 2 VAL A N 6
ATOM 2444 C CA . VAL A 1 2 ? -5.762 -2.144 -4.330 1.00 0.00 2 VAL A CA 6
ATOM 2445 C C . VAL A 1 2 ? -5.007 -3.440 -4.108 1.00 0.00 2 VAL A C 6
ATOM 2446 O O . VAL A 1 2 ? -5.096 -4.050 -3.034 1.00 0.00 2 VAL A O 6
ATOM 2459 N N . LEU A 1 3 ? -4.284 -3.860 -5.122 1.00 0.00 3 LEU A N 6
ATOM 2460 C CA . LEU A 1 3 ? -3.582 -5.129 -5.096 1.00 0.00 3 LEU A CA 6
ATOM 2461 C C . LEU A 1 3 ? -2.068 -4.899 -4.969 1.00 0.00 3 LEU A C 6
ATOM 2462 O O . LEU A 1 3 ? -1.634 -3.751 -4.851 1.00 0.00 3 LEU A O 6
ATOM 2478 N N . ILE A 1 4 ? -1.278 -5.971 -5.009 1.00 0.00 4 ILE A N 6
ATOM 2479 C CA . ILE A 1 4 ? 0.189 -5.868 -4.902 1.00 0.00 4 ILE A CA 6
ATOM 2480 C C . ILE A 1 4 ? 0.800 -4.951 -5.977 1.00 0.00 4 ILE A C 6
ATOM 2481 O O . ILE A 1 4 ? 0.350 -4.924 -7.126 1.00 0.00 4 ILE A O 6
ATOM 2497 N N . GLY A 1 5 ? 1.765 -4.152 -5.566 1.00 0.00 5 GLY A N 6
ATOM 2498 C CA . GLY A 1 5 ? 2.467 -3.244 -6.458 1.00 0.00 5 GLY A CA 6
ATOM 2499 C C . GLY A 1 5 ? 1.751 -1.930 -6.631 1.00 0.00 5 GLY A C 6
ATOM 2500 O O . GLY A 1 5 ? 2.355 -0.924 -7.024 1.00 0.00 5 GLY A O 6
ATOM 2504 N N . GLN A 1 6 ? 0.484 -1.929 -6.331 1.00 0.00 6 GLN A N 6
ATOM 2505 C CA . GLN A 1 6 ? -0.333 -0.763 -6.458 1.00 0.00 6 GLN A CA 6
ATOM 2506 C C . GLN A 1 6 ? -0.129 0.142 -5.261 1.00 0.00 6 GLN A C 6
ATOM 2507 O O . GLN A 1 6 ? 0.236 -0.311 -4.168 1.00 0.00 6 GLN A O 6
ATOM 2521 N N . ARG A 1 7 ? -0.363 1.398 -5.486 1.00 0.00 7 ARG A N 6
ATOM 2522 C CA . ARG A 1 7 ? -0.114 2.444 -4.533 1.00 0.00 7 ARG A CA 6
ATOM 2523 C C . ARG A 1 7 ? -1.322 2.587 -3.629 1.00 0.00 7 ARG A C 6
ATOM 2524 O O . ARG A 1 7 ? -2.453 2.694 -4.103 1.00 0.00 7 ARG A O 6
ATOM 2545 N N . CYS A 1 8 ? -1.090 2.600 -2.353 1.00 0.00 8 CYS A N 6
ATOM 2546 C CA . CYS A 1 8 ? -2.158 2.661 -1.397 1.00 0.00 8 CYS A CA 6
ATOM 2547 C C . CYS A 1 8 ? -1.891 3.753 -0.382 1.00 0.00 8 CYS A C 6
ATOM 2548 O O . CYS A 1 8 ? -0.789 4.329 -0.344 1.00 0.00 8 CYS A O 6
ATOM 2555 N N . ASP A 1 9 ? -2.879 4.037 0.431 1.00 0.00 9 ASP A N 6
ATOM 2556 C CA . ASP A 1 9 ? -2.767 5.011 1.494 1.00 0.00 9 ASP A CA 6
ATOM 2557 C C . ASP A 1 9 ? -3.637 4.548 2.623 1.00 0.00 9 ASP A C 6
ATOM 2558 O O . ASP A 1 9 ? -4.811 4.289 2.440 1.00 0.00 9 ASP A O 6
ATOM 2567 N N . ASN A 1 10 ? -3.050 4.417 3.773 1.00 0.00 10 ASN A N 6
ATOM 2568 C CA . ASN A 1 10 ? -3.734 3.880 4.943 1.00 0.00 10 ASN A CA 6
ATOM 2569 C C . ASN A 1 10 ? -4.752 4.857 5.484 1.00 0.00 10 ASN A C 6
ATOM 2570 O O . ASN A 1 10 ? -5.838 4.461 5.923 1.00 0.00 10 ASN A O 6
ATOM 2581 N N . ASP A 1 11 ? -4.419 6.128 5.406 1.00 0.00 11 ASP A N 6
ATOM 2582 C CA . ASP A 1 11 ? -5.240 7.184 5.981 1.00 0.00 11 ASP A CA 6
ATOM 2583 C C . ASP A 1 11 ? -6.464 7.478 5.139 1.00 0.00 11 ASP A C 6
ATOM 2584 O O . ASP A 1 11 ? -7.601 7.394 5.616 1.00 0.00 11 ASP A O 6
ATOM 2593 N N . ARG A 1 12 ? -6.236 7.807 3.902 1.00 0.00 12 ARG A N 6
ATOM 2594 C CA . ARG A 1 12 ? -7.282 8.254 2.994 1.00 0.00 12 ARG A CA 6
ATOM 2595 C C . ARG A 1 12 ? -7.857 7.126 2.176 1.00 0.00 12 ARG A C 6
ATOM 2596 O O . ARG A 1 12 ? -8.980 7.212 1.675 1.00 0.00 12 ARG A O 6
ATOM 2617 N N . GLY A 1 13 ? -7.104 6.073 2.060 1.00 0.00 13 GLY A N 6
ATOM 2618 C CA . GLY A 1 13 ? -7.497 4.975 1.238 1.00 0.00 13 GLY A CA 6
ATOM 2619 C C . GLY A 1 13 ? -6.878 5.124 -0.130 1.00 0.00 13 GLY A C 6
ATOM 2620 O O . GLY A 1 13 ? -6.404 6.214 -0.470 1.00 0.00 13 GLY A O 6
ATOM 2624 N N . PRO A 1 14 ? -6.834 4.079 -0.934 1.00 0.00 14 PRO A N 6
ATOM 2625 C CA . PRO A 1 14 ? -7.332 2.767 -0.565 1.00 0.00 14 PRO A CA 6
ATOM 2626 C C . PRO A 1 14 ? -6.234 1.937 0.091 1.00 0.00 14 PRO A C 6
ATOM 2627 O O . PRO A 1 14 ? -5.059 2.299 0.043 1.00 0.00 14 PRO A O 6
ATOM 2638 N N . ARG A 1 15 ? -6.613 0.863 0.723 1.00 0.00 15 ARG A N 6
ATOM 2639 C CA . ARG A 1 15 ? -5.648 -0.035 1.307 1.00 0.00 15 ARG A CA 6
ATOM 2640 C C . ARG A 1 15 ? -5.573 -1.292 0.473 1.00 0.00 15 ARG A C 6
ATOM 2641 O O . ARG A 1 15 ? -6.304 -1.428 -0.525 1.00 0.00 15 ARG A O 6
ATOM 2662 N N . CYS A 1 16 ? -4.735 -2.194 0.869 1.00 0.00 16 CYS A N 6
ATOM 2663 C CA . CYS A 1 16 ? -4.534 -3.442 0.167 1.00 0.00 16 CYS A CA 6
ATOM 2664 C C . CYS A 1 16 ? -5.716 -4.356 0.391 1.00 0.00 16 CYS A C 6
ATOM 2665 O O . CYS A 1 16 ? -6.297 -4.381 1.496 1.00 0.00 16 CYS A O 6
ATOM 2672 N N . CYS A 1 17 ? -6.117 -5.065 -0.645 1.00 0.00 17 CYS A N 6
ATOM 2673 C CA . CYS A 1 17 ? -7.146 -6.075 -0.493 1.00 0.00 17 CYS A CA 6
ATOM 2674 C C . CYS A 1 17 ? -6.562 -7.198 0.355 1.00 0.00 17 CYS A C 6
ATOM 2675 O O . CYS A 1 17 ? -5.338 -7.349 0.413 1.00 0.00 17 CYS A O 6
ATOM 2682 N N . SER A 1 18 ? -7.410 -7.945 1.030 1.00 0.00 18 SER A N 6
ATOM 2683 C CA . SER A 1 18 ? -6.959 -9.019 1.892 1.00 0.00 18 SER A CA 6
ATOM 2684 C C . SER A 1 18 ? -6.196 -10.063 1.069 1.00 0.00 18 SER A C 6
ATOM 2685 O O . SER A 1 18 ? -6.768 -10.709 0.170 1.00 0.00 18 SER A O 6
ATOM 2693 N N . GLY A 1 19 ? -4.909 -10.173 1.335 1.00 0.00 19 GLY A N 6
ATOM 2694 C CA . GLY A 1 19 ? -4.071 -11.089 0.615 1.00 0.00 19 GLY A CA 6
ATOM 2695 C C . GLY A 1 19 ? -3.232 -10.378 -0.428 1.00 0.00 19 GLY A C 6
ATOM 2696 O O . GLY A 1 19 ? -2.649 -11.012 -1.307 1.00 0.00 19 GLY A O 6
ATOM 2700 N N . GLN A 1 20 ? -3.156 -9.063 -0.336 1.00 0.00 20 GLN A N 6
ATOM 2701 C CA . GLN A 1 20 ? -2.404 -8.270 -1.306 1.00 0.00 20 GLN A CA 6
ATOM 2702 C C . GLN A 1 20 ? -1.236 -7.536 -0.674 1.00 0.00 20 GLN A C 6
ATOM 2703 O O . GLN A 1 20 ? -0.833 -6.473 -1.142 1.00 0.00 20 GLN A O 6
ATOM 2717 N N . GLY A 1 21 ? -0.696 -8.087 0.374 1.00 0.00 21 GLY A N 6
ATOM 2718 C CA . GLY A 1 21 ? 0.431 -7.464 1.002 1.00 0.00 21 GLY A CA 6
ATOM 2719 C C . GLY A 1 21 ? 0.010 -6.438 2.003 1.00 0.00 21 GLY A C 6
ATOM 2720 O O . GLY A 1 21 ? -1.156 -6.414 2.438 1.00 0.00 21 GLY A O 6
ATOM 2724 N N . ASN A 1 22 ? 0.924 -5.599 2.366 1.00 0.00 22 ASN A N 6
ATOM 2725 C CA . ASN A 1 22 ? 0.671 -4.542 3.308 1.00 0.00 22 ASN A CA 6
ATOM 2726 C C . ASN A 1 22 ? 1.182 -3.282 2.721 1.00 0.00 22 ASN A C 6
ATOM 2727 O O . ASN A 1 22 ? 2.098 -3.321 1.885 1.00 0.00 22 ASN A O 6
ATOM 2738 N N . CYS A 1 23 ? 0.583 -2.177 3.105 1.00 0.00 23 CYS A N 6
ATOM 2739 C CA . CYS A 1 23 ? 1.025 -0.881 2.663 1.00 0.00 23 CYS A CA 6
ATOM 2740 C C . CYS A 1 23 ? 2.381 -0.563 3.223 1.00 0.00 23 CYS A C 6
ATOM 2741 O O . CYS A 1 23 ? 2.525 -0.179 4.396 1.00 0.00 23 CYS A O 6
ATOM 2748 N N . VAL A 1 24 ? 3.373 -0.786 2.425 1.00 0.00 24 VAL A N 6
ATOM 2749 C CA . VAL A 1 24 ? 4.700 -0.450 2.769 1.00 0.00 24 VAL A CA 6
ATOM 2750 C C . VAL A 1 24 ? 4.974 0.946 2.223 1.00 0.00 24 VAL A C 6
ATOM 2751 O O . VAL A 1 24 ? 4.946 1.178 1.002 1.00 0.00 24 VAL A O 6
ATOM 2764 N N . PRO A 1 25 ? 5.135 1.918 3.115 1.00 0.00 25 PRO A N 6
ATOM 2765 C CA . PRO A 1 25 ? 5.271 3.298 2.726 1.00 0.00 25 PRO A CA 6
ATOM 2766 C C . PRO A 1 25 ? 6.618 3.608 2.109 1.00 0.00 25 PRO A C 6
ATOM 2767 O O . PRO A 1 25 ? 7.664 3.087 2.534 1.00 0.00 25 PRO A O 6
ATOM 2778 N N . LEU A 1 26 ? 6.577 4.433 1.116 1.00 0.00 26 LEU A N 6
ATOM 2779 C CA . LEU A 1 26 ? 7.727 4.869 0.392 1.00 0.00 26 LEU A CA 6
ATOM 2780 C C . LEU A 1 26 ? 7.572 6.347 0.167 1.00 0.00 26 LEU A C 6
ATOM 2781 O O . LEU A 1 26 ? 6.633 6.778 -0.519 1.00 0.00 26 LEU A O 6
ATOM 2797 N N . PRO A 1 27 ? 8.489 7.140 0.723 1.00 0.00 27 PRO A N 6
ATOM 2798 C CA . PRO A 1 27 ? 8.406 8.622 0.758 1.00 0.00 27 PRO A CA 6
ATOM 2799 C C . PRO A 1 27 ? 8.647 9.292 -0.601 1.00 0.00 27 PRO A C 6
ATOM 2800 O O . PRO A 1 27 ? 9.465 10.213 -0.734 1.00 0.00 27 PRO A O 6
ATOM 2811 N N . PHE A 1 28 ? 7.939 8.827 -1.583 1.00 0.00 28 PHE A N 6
ATOM 2812 C CA . PHE A 1 28 ? 8.016 9.326 -2.926 1.00 0.00 28 PHE A CA 6
ATOM 2813 C C . PHE A 1 28 ? 6.622 9.276 -3.508 1.00 0.00 28 PHE A C 6
ATOM 2814 O O . PHE A 1 28 ? 6.037 10.298 -3.866 1.00 0.00 28 PHE A O 6
ATOM 2831 N N . LEU A 1 29 ? 6.084 8.077 -3.565 1.00 0.00 29 LEU A N 6
ATOM 2832 C CA . LEU A 1 29 ? 4.769 7.853 -4.131 1.00 0.00 29 LEU A CA 6
ATOM 2833 C C . LEU A 1 29 ? 3.731 7.554 -3.057 1.00 0.00 29 LEU A C 6
ATOM 2834 O O . LEU A 1 29 ? 2.580 7.317 -3.360 1.00 0.00 29 LEU A O 6
ATOM 2850 N N . GLY A 1 30 ? 4.137 7.542 -1.816 1.00 0.00 30 GLY A N 6
ATOM 2851 C CA . GLY A 1 30 ? 3.211 7.263 -0.749 1.00 0.00 30 GLY A CA 6
ATOM 2852 C C . GLY A 1 30 ? 3.466 5.921 -0.128 1.00 0.00 30 GLY A C 6
ATOM 2853 O O . GLY A 1 30 ? 4.058 5.818 0.952 1.00 0.00 30 GLY A O 6
ATOM 2857 N N . GLY A 1 31 ? 3.053 4.901 -0.807 1.00 0.00 31 GLY A N 6
ATOM 2858 C CA . GLY A 1 31 ? 3.237 3.570 -0.332 1.00 0.00 31 GLY A CA 6
ATOM 2859 C C . GLY A 1 31 ? 2.613 2.605 -1.272 1.00 0.00 31 GLY A C 6
ATOM 2860 O O . GLY A 1 31 ? 1.757 2.998 -2.073 1.00 0.00 31 GLY A O 6
ATOM 2864 N N . VAL A 1 32 ? 3.033 1.372 -1.211 1.00 0.00 32 VAL A N 6
ATOM 2865 C CA . VAL A 1 32 ? 2.509 0.336 -2.097 1.00 0.00 32 VAL A CA 6
ATOM 2866 C C . VAL A 1 32 ? 2.180 -0.915 -1.319 1.00 0.00 32 VAL A C 6
ATOM 2867 O O . VAL A 1 32 ? 2.694 -1.131 -0.221 1.00 0.00 32 VAL A O 6
ATOM 2880 N N . CYS A 1 33 ? 1.312 -1.704 -1.870 1.00 0.00 33 CYS A N 6
ATOM 2881 C CA . CYS A 1 33 ? 0.949 -2.969 -1.289 1.00 0.00 33 CYS A CA 6
ATOM 2882 C C . CYS A 1 33 ? 1.949 -4.018 -1.689 1.00 0.00 33 CYS A C 6
ATOM 2883 O O . CYS A 1 33 ? 2.006 -4.415 -2.849 1.00 0.00 33 CYS A O 6
ATOM 2890 N N . ALA A 1 34 ? 2.757 -4.446 -0.755 1.00 0.00 34 ALA A N 6
ATOM 2891 C CA . ALA A 1 34 ? 3.761 -5.421 -1.042 1.00 0.00 34 ALA A CA 6
ATOM 2892 C C . ALA A 1 34 ? 3.879 -6.379 0.107 1.00 0.00 34 ALA A C 6
ATOM 2893 O O . ALA A 1 34 ? 3.494 -6.048 1.239 1.00 0.00 34 ALA A O 6
ATOM 2900 N N . VAL A 1 35 ? 4.350 -7.557 -0.176 1.00 0.00 35 VAL A N 6
ATOM 2901 C CA . VAL A 1 35 ? 4.572 -8.558 0.828 1.00 0.00 35 VAL A CA 6
ATOM 2902 C C . VAL A 1 35 ? 6.020 -8.469 1.278 1.00 0.00 35 VAL A C 6
ATOM 2903 O O . VAL A 1 35 ? 6.922 -8.912 0.530 1.00 0.00 35 VAL A O 6
ATOM 2917 N N . CYS A 1 1 ? -10.253 -1.767 -3.072 1.00 0.00 1 CYS A N 7
ATOM 2918 C CA . CYS A 1 1 ? -8.931 -2.109 -2.564 1.00 0.00 1 CYS A CA 7
ATOM 2919 C C . CYS A 1 1 ? -7.933 -2.170 -3.707 1.00 0.00 1 CYS A C 7
ATOM 2920 O O . CYS A 1 1 ? -8.308 -2.415 -4.852 1.00 0.00 1 CYS A O 7
ATOM 2929 N N . VAL A 1 2 ? -6.674 -1.921 -3.401 1.00 0.00 2 VAL A N 7
ATOM 2930 C CA . VAL A 1 2 ? -5.614 -1.977 -4.387 1.00 0.00 2 VAL A CA 7
ATOM 2931 C C . VAL A 1 2 ? -4.734 -3.197 -4.170 1.00 0.00 2 VAL A C 7
ATOM 2932 O O . VAL A 1 2 ? -4.829 -3.882 -3.137 1.00 0.00 2 VAL A O 7
ATOM 2945 N N . LEU A 1 3 ? -3.904 -3.466 -5.135 1.00 0.00 3 LEU A N 7
ATOM 2946 C CA . LEU A 1 3 ? -3.094 -4.653 -5.151 1.00 0.00 3 LEU A CA 7
ATOM 2947 C C . LEU A 1 3 ? -1.634 -4.325 -4.888 1.00 0.00 3 LEU A C 7
ATOM 2948 O O . LEU A 1 3 ? -1.265 -3.153 -4.756 1.00 0.00 3 LEU A O 7
ATOM 2964 N N . ILE A 1 4 ? -0.804 -5.360 -4.852 1.00 0.00 4 ILE A N 7
ATOM 2965 C CA . ILE A 1 4 ? 0.631 -5.209 -4.673 1.00 0.00 4 ILE A CA 7
ATOM 2966 C C . ILE A 1 4 ? 1.237 -4.363 -5.785 1.00 0.00 4 ILE A C 7
ATOM 2967 O O . ILE A 1 4 ? 0.843 -4.469 -6.952 1.00 0.00 4 ILE A O 7
ATOM 2983 N N . GLY A 1 5 ? 2.109 -3.461 -5.406 1.00 0.00 5 GLY A N 7
ATOM 2984 C CA . GLY A 1 5 ? 2.773 -2.613 -6.370 1.00 0.00 5 GLY A CA 7
ATOM 2985 C C . GLY A 1 5 ? 1.977 -1.362 -6.692 1.00 0.00 5 GLY A C 7
ATOM 2986 O O . GLY A 1 5 ? 2.496 -0.425 -7.304 1.00 0.00 5 GLY A O 7
ATOM 2990 N N . GLN A 1 6 ? 0.724 -1.340 -6.297 1.00 0.00 6 GLN A N 7
ATOM 2991 C CA . GLN A 1 6 ? -0.130 -0.199 -6.539 1.00 0.00 6 GLN A CA 7
ATOM 2992 C C . GLN A 1 6 ? -0.063 0.740 -5.351 1.00 0.00 6 GLN A C 7
ATOM 2993 O O . GLN A 1 6 ? 0.308 0.327 -4.248 1.00 0.00 6 GLN A O 7
ATOM 3007 N N . ARG A 1 7 ? -0.436 1.982 -5.579 1.00 0.00 7 ARG A N 7
ATOM 3008 C CA . ARG A 1 7 ? -0.335 3.018 -4.579 1.00 0.00 7 ARG A CA 7
ATOM 3009 C C . ARG A 1 7 ? -1.554 3.020 -3.682 1.00 0.00 7 ARG A C 7
ATOM 3010 O O . ARG A 1 7 ? -2.697 3.125 -4.150 1.00 0.00 7 ARG A O 7
ATOM 3031 N N . CYS A 1 8 ? -1.300 2.913 -2.421 1.00 0.00 8 CYS A N 7
ATOM 3032 C CA . CYS A 1 8 ? -2.309 2.838 -1.406 1.00 0.00 8 CYS A CA 7
ATOM 3033 C C . CYS A 1 8 ? -2.101 3.958 -0.385 1.00 0.00 8 CYS A C 7
ATOM 3034 O O . CYS A 1 8 ? -1.148 4.745 -0.501 1.00 0.00 8 CYS A O 7
ATOM 3041 N N . ASP A 1 9 ? -3.006 4.055 0.566 1.00 0.00 9 ASP A N 7
ATOM 3042 C CA . ASP A 1 9 ? -2.901 4.987 1.685 1.00 0.00 9 ASP A CA 7
ATOM 3043 C C . ASP A 1 9 ? -3.520 4.297 2.880 1.00 0.00 9 ASP A C 7
ATOM 3044 O O . ASP A 1 9 ? -4.656 3.844 2.810 1.00 0.00 9 ASP A O 7
ATOM 3053 N N . ASN A 1 10 ? -2.780 4.205 3.962 1.00 0.00 10 ASN A N 7
ATOM 3054 C CA . ASN A 1 10 ? -3.238 3.474 5.155 1.00 0.00 10 ASN A CA 7
ATOM 3055 C C . ASN A 1 10 ? -4.331 4.177 5.898 1.00 0.00 10 ASN A C 7
ATOM 3056 O O . ASN A 1 10 ? -5.177 3.533 6.505 1.00 0.00 10 ASN A O 7
ATOM 3067 N N . ASP A 1 11 ? -4.335 5.471 5.836 1.00 0.00 11 ASP A N 7
ATOM 3068 C CA . ASP A 1 11 ? -5.241 6.260 6.638 1.00 0.00 11 ASP A CA 7
ATOM 3069 C C . ASP A 1 11 ? -6.527 6.552 5.939 1.00 0.00 11 ASP A C 7
ATOM 3070 O O . ASP A 1 11 ? -7.604 6.397 6.518 1.00 0.00 11 ASP A O 7
ATOM 3079 N N . ARG A 1 12 ? -6.437 6.975 4.713 1.00 0.00 12 ARG A N 7
ATOM 3080 C CA . ARG A 1 12 ? -7.616 7.367 3.974 1.00 0.00 12 ARG A CA 7
ATOM 3081 C C . ARG A 1 12 ? -8.009 6.351 2.926 1.00 0.00 12 ARG A C 7
ATOM 3082 O O . ARG A 1 12 ? -9.174 6.262 2.536 1.00 0.00 12 ARG A O 7
ATOM 3103 N N . GLY A 1 13 ? -7.076 5.560 2.498 1.00 0.00 13 GLY A N 7
ATOM 3104 C CA . GLY A 1 13 ? -7.359 4.627 1.451 1.00 0.00 13 GLY A CA 7
ATOM 3105 C C . GLY A 1 13 ? -6.882 5.165 0.119 1.00 0.00 13 GLY A C 7
ATOM 3106 O O . GLY A 1 13 ? -6.532 6.343 0.031 1.00 0.00 13 GLY A O 7
ATOM 3110 N N . PRO A 1 14 ? -6.866 4.362 -0.945 1.00 0.00 14 PRO A N 7
ATOM 3111 C CA . PRO A 1 14 ? -7.320 2.968 -0.917 1.00 0.00 14 PRO A CA 7
ATOM 3112 C C . PRO A 1 14 ? -6.347 2.056 -0.173 1.00 0.00 14 PRO A C 7
ATOM 3113 O O . PRO A 1 14 ? -5.151 2.330 -0.091 1.00 0.00 14 PRO A O 7
ATOM 3124 N N . ARG A 1 15 ? -6.874 1.014 0.372 1.00 0.00 15 ARG A N 7
ATOM 3125 C CA . ARG A 1 15 ? -6.122 0.053 1.126 1.00 0.00 15 ARG A CA 7
ATOM 3126 C C . ARG A 1 15 ? -5.953 -1.211 0.300 1.00 0.00 15 ARG A C 7
ATOM 3127 O O . ARG A 1 15 ? -6.668 -1.422 -0.681 1.00 0.00 15 ARG A O 7
ATOM 3148 N N . CYS A 1 16 ? -4.996 -2.007 0.664 1.00 0.00 16 CYS A N 7
ATOM 3149 C CA . CYS A 1 16 ? -4.654 -3.234 -0.042 1.00 0.00 16 CYS A CA 7
ATOM 3150 C C . CYS A 1 16 ? -5.735 -4.280 0.135 1.00 0.00 16 CYS A C 7
ATOM 3151 O O . CYS A 1 16 ? -6.347 -4.376 1.198 1.00 0.00 16 CYS A O 7
ATOM 3158 N N . CYS A 1 17 ? -5.986 -5.054 -0.914 1.00 0.00 17 CYS A N 7
ATOM 3159 C CA . CYS A 1 17 ? -6.955 -6.144 -0.856 1.00 0.00 17 CYS A CA 7
ATOM 3160 C C . CYS A 1 17 ? -6.486 -7.183 0.153 1.00 0.00 17 CYS A C 7
ATOM 3161 O O . CYS A 1 17 ? -5.293 -7.249 0.476 1.00 0.00 17 CYS A O 7
ATOM 3168 N N . SER A 1 18 ? -7.416 -7.941 0.684 1.00 0.00 18 SER A N 7
ATOM 3169 C CA . SER A 1 18 ? -7.122 -8.958 1.660 1.00 0.00 18 SER A CA 7
ATOM 3170 C C . SER A 1 18 ? -6.231 -10.038 1.037 1.00 0.00 18 SER A C 7
ATOM 3171 O O . SER A 1 18 ? -6.685 -10.833 0.200 1.00 0.00 18 SER A O 7
ATOM 3179 N N . GLY A 1 19 ? -4.968 -10.028 1.413 1.00 0.00 19 GLY A N 7
ATOM 3180 C CA . GLY A 1 19 ? -4.011 -10.945 0.853 1.00 0.00 19 GLY A CA 7
ATOM 3181 C C . GLY A 1 19 ? -3.160 -10.257 -0.194 1.00 0.00 19 GLY A C 7
ATOM 3182 O O . GLY A 1 19 ? -2.726 -10.873 -1.167 1.00 0.00 19 GLY A O 7
ATOM 3186 N N . GLN A 1 20 ? -2.963 -8.964 -0.020 1.00 0.00 20 GLN A N 7
ATOM 3187 C CA . GLN A 1 20 ? -2.147 -8.165 -0.921 1.00 0.00 20 GLN A CA 7
ATOM 3188 C C . GLN A 1 20 ? -1.090 -7.409 -0.179 1.00 0.00 20 GLN A C 7
ATOM 3189 O O . GLN A 1 20 ? -0.748 -6.275 -0.529 1.00 0.00 20 GLN A O 7
ATOM 3203 N N . GLY A 1 21 ? -0.570 -8.033 0.840 1.00 0.00 21 GLY A N 7
ATOM 3204 C CA . GLY A 1 21 ? 0.468 -7.431 1.600 1.00 0.00 21 GLY A CA 7
ATOM 3205 C C . GLY A 1 21 ? -0.023 -6.364 2.522 1.00 0.00 21 GLY A C 7
ATOM 3206 O O . GLY A 1 21 ? -1.231 -6.269 2.834 1.00 0.00 21 GLY A O 7
ATOM 3210 N N . ASN A 1 22 ? 0.893 -5.589 2.959 1.00 0.00 22 ASN A N 7
ATOM 3211 C CA . ASN A 1 22 ? 0.638 -4.480 3.803 1.00 0.00 22 ASN A CA 7
ATOM 3212 C C . ASN A 1 22 ? 0.895 -3.237 3.004 1.00 0.00 22 ASN A C 7
ATOM 3213 O O . ASN A 1 22 ? 1.746 -3.250 2.105 1.00 0.00 22 ASN A O 7
ATOM 3224 N N . CYS A 1 23 ? 0.137 -2.212 3.253 1.00 0.00 23 CYS A N 7
ATOM 3225 C CA . CYS A 1 23 ? 0.347 -0.949 2.596 1.00 0.00 23 CYS A CA 7
ATOM 3226 C C . CYS A 1 23 ? 1.554 -0.280 3.224 1.00 0.00 23 CYS A C 7
ATOM 3227 O O . CYS A 1 23 ? 1.461 0.329 4.297 1.00 0.00 23 CYS A O 7
ATOM 3234 N N . VAL A 1 24 ? 2.685 -0.415 2.589 1.00 0.00 24 VAL A N 7
ATOM 3235 C CA . VAL A 1 24 ? 3.897 0.114 3.125 1.00 0.00 24 VAL A CA 7
ATOM 3236 C C . VAL A 1 24 ? 4.190 1.449 2.452 1.00 0.00 24 VAL A C 7
ATOM 3237 O O . VAL A 1 24 ? 4.179 1.542 1.220 1.00 0.00 24 VAL A O 7
ATOM 3250 N N . PRO A 1 25 ? 4.399 2.504 3.230 1.00 0.00 25 PRO A N 7
ATOM 3251 C CA . PRO A 1 25 ? 4.718 3.816 2.702 1.00 0.00 25 PRO A CA 7
ATOM 3252 C C . PRO A 1 25 ? 6.151 3.891 2.154 1.00 0.00 25 PRO A C 7
ATOM 3253 O O . PRO A 1 25 ? 7.129 3.533 2.842 1.00 0.00 25 PRO A O 7
ATOM 3264 N N . LEU A 1 26 ? 6.257 4.322 0.926 1.00 0.00 26 LEU A N 7
ATOM 3265 C CA . LEU A 1 26 ? 7.521 4.540 0.245 1.00 0.00 26 LEU A CA 7
ATOM 3266 C C . LEU A 1 26 ? 7.549 5.997 -0.173 1.00 0.00 26 LEU A C 7
ATOM 3267 O O . LEU A 1 26 ? 6.685 6.412 -0.916 1.00 0.00 26 LEU A O 7
ATOM 3283 N N . PRO A 1 27 ? 8.532 6.780 0.307 1.00 0.00 27 PRO A N 7
ATOM 3284 C CA . PRO A 1 27 ? 8.627 8.248 0.087 1.00 0.00 27 PRO A CA 7
ATOM 3285 C C . PRO A 1 27 ? 8.195 8.773 -1.309 1.00 0.00 27 PRO A C 7
ATOM 3286 O O . PRO A 1 27 ? 7.381 9.697 -1.396 1.00 0.00 27 PRO A O 7
ATOM 3297 N N . PHE A 1 28 ? 8.696 8.180 -2.383 1.00 0.00 28 PHE A N 7
ATOM 3298 C CA . PHE A 1 28 ? 8.383 8.696 -3.727 1.00 0.00 28 PHE A CA 7
ATOM 3299 C C . PHE A 1 28 ? 7.127 8.061 -4.310 1.00 0.00 28 PHE A C 7
ATOM 3300 O O . PHE A 1 28 ? 6.425 8.662 -5.129 1.00 0.00 28 PHE A O 7
ATOM 3317 N N . LEU A 1 29 ? 6.828 6.872 -3.874 1.00 0.00 29 LEU A N 7
ATOM 3318 C CA . LEU A 1 29 ? 5.718 6.111 -4.435 1.00 0.00 29 LEU A CA 7
ATOM 3319 C C . LEU A 1 29 ? 4.460 6.308 -3.612 1.00 0.00 29 LEU A C 7
ATOM 3320 O O . LEU A 1 29 ? 3.386 5.807 -3.949 1.00 0.00 29 LEU A O 7
ATOM 3336 N N . GLY A 1 30 ? 4.611 7.014 -2.530 1.00 0.00 30 GLY A N 7
ATOM 3337 C CA . GLY A 1 30 ? 3.534 7.263 -1.622 1.00 0.00 30 GLY A CA 7
ATOM 3338 C C . GLY A 1 30 ? 3.415 6.109 -0.674 1.00 0.00 30 GLY A C 7
ATOM 3339 O O . GLY A 1 30 ? 3.904 6.155 0.459 1.00 0.00 30 GLY A O 7
ATOM 3343 N N . GLY A 1 31 ? 2.844 5.069 -1.157 1.00 0.00 31 GLY A N 7
ATOM 3344 C CA . GLY A 1 31 ? 2.677 3.875 -0.420 1.00 0.00 31 GLY A CA 7
ATOM 3345 C C . GLY A 1 31 ? 2.244 2.826 -1.355 1.00 0.00 31 GLY A C 7
ATOM 3346 O O . GLY A 1 31 ? 1.453 3.103 -2.239 1.00 0.00 31 GLY A O 7
ATOM 3350 N N . VAL A 1 32 ? 2.776 1.662 -1.217 1.00 0.00 32 VAL A N 7
ATOM 3351 C CA . VAL A 1 32 ? 2.446 0.572 -2.100 1.00 0.00 32 VAL A CA 7
ATOM 3352 C C . VAL A 1 32 ? 2.205 -0.677 -1.299 1.00 0.00 32 VAL A C 7
ATOM 3353 O O . VAL A 1 32 ? 2.796 -0.878 -0.226 1.00 0.00 32 VAL A O 7
ATOM 3366 N N . CYS A 1 33 ? 1.316 -1.482 -1.784 1.00 0.00 33 CYS A N 7
ATOM 3367 C CA . CYS A 1 33 ? 1.025 -2.741 -1.166 1.00 0.00 33 CYS A CA 7
ATOM 3368 C C . CYS A 1 33 ? 2.173 -3.696 -1.420 1.00 0.00 33 CYS A C 7
ATOM 3369 O O . CYS A 1 33 ? 2.580 -3.908 -2.586 1.00 0.00 33 CYS A O 7
ATOM 3376 N N . ALA A 1 34 ? 2.718 -4.235 -0.358 1.00 0.00 34 ALA A N 7
ATOM 3377 C CA . ALA A 1 34 ? 3.858 -5.086 -0.440 1.00 0.00 34 ALA A CA 7
ATOM 3378 C C . ALA A 1 34 ? 3.721 -6.196 0.561 1.00 0.00 34 ALA A C 7
ATOM 3379 O O . ALA A 1 34 ? 3.349 -5.950 1.717 1.00 0.00 34 ALA A O 7
ATOM 3386 N N . VAL A 1 35 ? 3.989 -7.399 0.130 1.00 0.00 35 VAL A N 7
ATOM 3387 C CA . VAL A 1 35 ? 3.900 -8.549 0.989 1.00 0.00 35 VAL A CA 7
ATOM 3388 C C . VAL A 1 35 ? 5.087 -8.602 1.944 1.00 0.00 35 VAL A C 7
ATOM 3389 O O . VAL A 1 35 ? 6.232 -8.798 1.503 1.00 0.00 35 VAL A O 7
ATOM 3403 N N . CYS A 1 1 ? -10.140 -1.562 -3.172 1.00 0.00 1 CYS A N 8
ATOM 3404 C CA . CYS A 1 1 ? -8.849 -1.823 -2.560 1.00 0.00 1 CYS A CA 8
ATOM 3405 C C . CYS A 1 1 ? -7.837 -2.120 -3.658 1.00 0.00 1 CYS A C 8
ATOM 3406 O O . CYS A 1 1 ? -8.219 -2.474 -4.774 1.00 0.00 1 CYS A O 8
ATOM 3415 N N . VAL A 1 2 ? -6.565 -1.961 -3.361 1.00 0.00 2 VAL A N 8
ATOM 3416 C CA . VAL A 1 2 ? -5.525 -2.154 -4.350 1.00 0.00 2 VAL A CA 8
ATOM 3417 C C . VAL A 1 2 ? -4.738 -3.430 -4.109 1.00 0.00 2 VAL A C 8
ATOM 3418 O O . VAL A 1 2 ? -4.795 -4.024 -3.022 1.00 0.00 2 VAL A O 8
ATOM 3431 N N . LEU A 1 3 ? -4.031 -3.855 -5.133 1.00 0.00 3 LEU A N 8
ATOM 3432 C CA . LEU A 1 3 ? -3.315 -5.116 -5.113 1.00 0.00 3 LEU A CA 8
ATOM 3433 C C . LEU A 1 3 ? -1.806 -4.865 -4.995 1.00 0.00 3 LEU A C 8
ATOM 3434 O O . LEU A 1 3 ? -1.388 -3.715 -4.904 1.00 0.00 3 LEU A O 8
ATOM 3450 N N . ILE A 1 4 ? -0.990 -5.923 -5.022 1.00 0.00 4 ILE A N 8
ATOM 3451 C CA . ILE A 1 4 ? 0.475 -5.775 -4.892 1.00 0.00 4 ILE A CA 8
ATOM 3452 C C . ILE A 1 4 ? 1.075 -4.903 -5.996 1.00 0.00 4 ILE A C 8
ATOM 3453 O O . ILE A 1 4 ? 0.644 -4.956 -7.161 1.00 0.00 4 ILE A O 8
ATOM 3469 N N . GLY A 1 5 ? 2.017 -4.065 -5.618 1.00 0.00 5 GLY A N 8
ATOM 3470 C CA . GLY A 1 5 ? 2.683 -3.180 -6.563 1.00 0.00 5 GLY A CA 8
ATOM 3471 C C . GLY A 1 5 ? 1.897 -1.913 -6.828 1.00 0.00 5 GLY A C 8
ATOM 3472 O O . GLY A 1 5 ? 2.434 -0.927 -7.350 1.00 0.00 5 GLY A O 8
ATOM 3476 N N . GLN A 1 6 ? 0.637 -1.937 -6.474 1.00 0.00 6 GLN A N 8
ATOM 3477 C CA . GLN A 1 6 ? -0.218 -0.805 -6.641 1.00 0.00 6 GLN A CA 8
ATOM 3478 C C . GLN A 1 6 ? -0.018 0.142 -5.503 1.00 0.00 6 GLN A C 8
ATOM 3479 O O . GLN A 1 6 ? 0.417 -0.257 -4.411 1.00 0.00 6 GLN A O 8
ATOM 3493 N N . ARG A 1 7 ? -0.351 1.367 -5.756 1.00 0.00 7 ARG A N 8
ATOM 3494 C CA . ARG A 1 7 ? -0.102 2.437 -4.849 1.00 0.00 7 ARG A CA 8
ATOM 3495 C C . ARG A 1 7 ? -1.222 2.551 -3.850 1.00 0.00 7 ARG A C 8
ATOM 3496 O O . ARG A 1 7 ? -2.402 2.597 -4.215 1.00 0.00 7 ARG A O 8
ATOM 3517 N N . CYS A 1 8 ? -0.857 2.602 -2.620 1.00 0.00 8 CYS A N 8
ATOM 3518 C CA . CYS A 1 8 ? -1.789 2.659 -1.546 1.00 0.00 8 CYS A CA 8
ATOM 3519 C C . CYS A 1 8 ? -1.481 3.847 -0.648 1.00 0.00 8 CYS A C 8
ATOM 3520 O O . CYS A 1 8 ? -0.523 4.606 -0.893 1.00 0.00 8 CYS A O 8
ATOM 3527 N N . ASP A 1 9 ? -2.319 4.046 0.329 1.00 0.00 9 ASP A N 8
ATOM 3528 C CA . ASP A 1 9 ? -2.120 5.037 1.359 1.00 0.00 9 ASP A CA 8
ATOM 3529 C C . ASP A 1 9 ? -2.717 4.461 2.602 1.00 0.00 9 ASP A C 8
ATOM 3530 O O . ASP A 1 9 ? -3.888 4.080 2.625 1.00 0.00 9 ASP A O 8
ATOM 3539 N N . ASN A 1 10 ? -1.888 4.371 3.617 1.00 0.00 10 ASN A N 8
ATOM 3540 C CA . ASN A 1 10 ? -2.220 3.725 4.882 1.00 0.00 10 ASN A CA 8
ATOM 3541 C C . ASN A 1 10 ? -3.415 4.342 5.549 1.00 0.00 10 ASN A C 8
ATOM 3542 O O . ASN A 1 10 ? -4.292 3.627 6.034 1.00 0.00 10 ASN A O 8
ATOM 3553 N N . ASP A 1 11 ? -3.456 5.651 5.602 1.00 0.00 11 ASP A N 8
ATOM 3554 C CA . ASP A 1 11 ? -4.527 6.305 6.315 1.00 0.00 11 ASP A CA 8
ATOM 3555 C C . ASP A 1 11 ? -5.710 6.660 5.439 1.00 0.00 11 ASP A C 8
ATOM 3556 O O . ASP A 1 11 ? -6.838 6.291 5.747 1.00 0.00 11 ASP A O 8
ATOM 3565 N N . ARG A 1 12 ? -5.469 7.354 4.348 1.00 0.00 12 ARG A N 8
ATOM 3566 C CA . ARG A 1 12 ? -6.575 7.849 3.537 1.00 0.00 12 ARG A CA 8
ATOM 3567 C C . ARG A 1 12 ? -7.063 6.828 2.538 1.00 0.00 12 ARG A C 8
ATOM 3568 O O . ARG A 1 12 ? -8.227 6.853 2.120 1.00 0.00 12 ARG A O 8
ATOM 3589 N N . GLY A 1 13 ? -6.208 5.923 2.167 1.00 0.00 13 GLY A N 8
ATOM 3590 C CA . GLY A 1 13 ? -6.576 4.945 1.191 1.00 0.00 13 GLY A CA 8
ATOM 3591 C C . GLY A 1 13 ? -6.081 5.332 -0.191 1.00 0.00 13 GLY A C 8
ATOM 3592 O O . GLY A 1 13 ? -5.619 6.467 -0.386 1.00 0.00 13 GLY A O 8
ATOM 3596 N N . PRO A 1 14 ? -6.156 4.439 -1.176 1.00 0.00 14 PRO A N 8
ATOM 3597 C CA . PRO A 1 14 ? -6.705 3.089 -1.001 1.00 0.00 14 PRO A CA 8
ATOM 3598 C C . PRO A 1 14 ? -5.750 2.167 -0.245 1.00 0.00 14 PRO A C 8
ATOM 3599 O O . PRO A 1 14 ? -4.568 2.462 -0.094 1.00 0.00 14 PRO A O 8
ATOM 3610 N N . ARG A 1 15 ? -6.275 1.084 0.226 1.00 0.00 15 ARG A N 8
ATOM 3611 C CA . ARG A 1 15 ? -5.528 0.119 0.980 1.00 0.00 15 ARG A CA 8
ATOM 3612 C C . ARG A 1 15 ? -5.522 -1.185 0.238 1.00 0.00 15 ARG A C 8
ATOM 3613 O O . ARG A 1 15 ? -6.319 -1.387 -0.685 1.00 0.00 15 ARG A O 8
ATOM 3634 N N . CYS A 1 16 ? -4.640 -2.040 0.629 1.00 0.00 16 CYS A N 8
ATOM 3635 C CA . CYS A 1 16 ? -4.438 -3.327 0.008 1.00 0.00 16 CYS A CA 8
ATOM 3636 C C . CYS A 1 16 ? -5.593 -4.241 0.319 1.00 0.00 16 CYS A C 8
ATOM 3637 O O . CYS A 1 16 ? -6.131 -4.206 1.425 1.00 0.00 16 CYS A O 8
ATOM 3644 N N . CYS A 1 17 ? -6.007 -5.025 -0.662 1.00 0.00 17 CYS A N 8
ATOM 3645 C CA . CYS A 1 17 ? -7.074 -5.998 -0.448 1.00 0.00 17 CYS A CA 8
ATOM 3646 C C . CYS A 1 17 ? -6.572 -7.081 0.508 1.00 0.00 17 CYS A C 8
ATOM 3647 O O . CYS A 1 17 ? -5.365 -7.345 0.571 1.00 0.00 17 CYS A O 8
ATOM 3654 N N . SER A 1 18 ? -7.480 -7.682 1.244 1.00 0.00 18 SER A N 8
ATOM 3655 C CA . SER A 1 18 ? -7.167 -8.688 2.224 1.00 0.00 18 SER A CA 8
ATOM 3656 C C . SER A 1 18 ? -6.639 -9.939 1.511 1.00 0.00 18 SER A C 8
ATOM 3657 O O . SER A 1 18 ? -7.401 -10.692 0.877 1.00 0.00 18 SER A O 8
ATOM 3665 N N . GLY A 1 19 ? -5.343 -10.122 1.570 1.00 0.00 19 GLY A N 8
ATOM 3666 C CA . GLY A 1 19 ? -4.703 -11.221 0.901 1.00 0.00 19 GLY A CA 8
ATOM 3667 C C . GLY A 1 19 ? -3.651 -10.717 -0.048 1.00 0.00 19 GLY A C 8
ATOM 3668 O O . GLY A 1 19 ? -2.832 -11.485 -0.565 1.00 0.00 19 GLY A O 8
ATOM 3672 N N . GLN A 1 20 ? -3.677 -9.423 -0.286 1.00 0.00 20 GLN A N 8
ATOM 3673 C CA . GLN A 1 20 ? -2.719 -8.775 -1.151 1.00 0.00 20 GLN A CA 8
ATOM 3674 C C . GLN A 1 20 ? -1.483 -8.413 -0.382 1.00 0.00 20 GLN A C 8
ATOM 3675 O O . GLN A 1 20 ? -0.373 -8.659 -0.829 1.00 0.00 20 GLN A O 8
ATOM 3689 N N . GLY A 1 21 ? -1.666 -7.859 0.781 1.00 0.00 21 GLY A N 8
ATOM 3690 C CA . GLY A 1 21 ? -0.535 -7.486 1.553 1.00 0.00 21 GLY A CA 8
ATOM 3691 C C . GLY A 1 21 ? -0.809 -6.351 2.476 1.00 0.00 21 GLY A C 8
ATOM 3692 O O . GLY A 1 21 ? -1.978 -6.026 2.784 1.00 0.00 21 GLY A O 8
ATOM 3696 N N . ASN A 1 22 ? 0.242 -5.758 2.900 1.00 0.00 22 ASN A N 8
ATOM 3697 C CA . ASN A 1 22 ? 0.236 -4.634 3.773 1.00 0.00 22 ASN A CA 8
ATOM 3698 C C . ASN A 1 22 ? 0.744 -3.462 2.983 1.00 0.00 22 ASN A C 8
ATOM 3699 O O . ASN A 1 22 ? 1.562 -3.634 2.070 1.00 0.00 22 ASN A O 8
ATOM 3710 N N . CYS A 1 23 ? 0.252 -2.304 3.285 1.00 0.00 23 CYS A N 8
ATOM 3711 C CA . CYS A 1 23 ? 0.644 -1.109 2.589 1.00 0.00 23 CYS A CA 8
ATOM 3712 C C . CYS A 1 23 ? 1.949 -0.593 3.161 1.00 0.00 23 CYS A C 8
ATOM 3713 O O . CYS A 1 23 ? 1.991 -0.100 4.307 1.00 0.00 23 CYS A O 8
ATOM 3720 N N . VAL A 1 24 ? 3.021 -0.770 2.427 1.00 0.00 24 VAL A N 8
ATOM 3721 C CA . VAL A 1 24 ? 4.298 -0.247 2.837 1.00 0.00 24 VAL A CA 8
ATOM 3722 C C . VAL A 1 24 ? 4.461 1.132 2.213 1.00 0.00 24 VAL A C 8
ATOM 3723 O O . VAL A 1 24 ? 4.422 1.277 0.994 1.00 0.00 24 VAL A O 8
ATOM 3736 N N . PRO A 1 25 ? 4.559 2.173 3.036 1.00 0.00 25 PRO A N 8
ATOM 3737 C CA . PRO A 1 25 ? 4.605 3.534 2.549 1.00 0.00 25 PRO A CA 8
ATOM 3738 C C . PRO A 1 25 ? 5.941 3.926 1.914 1.00 0.00 25 PRO A C 8
ATOM 3739 O O . PRO A 1 25 ? 7.018 3.423 2.282 1.00 0.00 25 PRO A O 8
ATOM 3750 N N . LEU A 1 26 ? 5.845 4.800 0.945 1.00 0.00 26 LEU A N 8
ATOM 3751 C CA . LEU A 1 26 ? 6.979 5.365 0.253 1.00 0.00 26 LEU A CA 8
ATOM 3752 C C . LEU A 1 26 ? 6.854 6.874 0.323 1.00 0.00 26 LEU A C 8
ATOM 3753 O O . LEU A 1 26 ? 5.774 7.395 0.063 1.00 0.00 26 LEU A O 8
ATOM 3769 N N . PRO A 1 27 ? 7.945 7.580 0.689 1.00 0.00 27 PRO A N 8
ATOM 3770 C CA . PRO A 1 27 ? 7.969 9.049 0.891 1.00 0.00 27 PRO A CA 8
ATOM 3771 C C . PRO A 1 27 ? 7.138 9.867 -0.119 1.00 0.00 27 PRO A C 8
ATOM 3772 O O . PRO A 1 27 ? 6.231 10.622 0.264 1.00 0.00 27 PRO A O 8
ATOM 3783 N N . PHE A 1 28 ? 7.431 9.713 -1.386 1.00 0.00 28 PHE A N 8
ATOM 3784 C CA . PHE A 1 28 ? 6.725 10.460 -2.415 1.00 0.00 28 PHE A CA 8
ATOM 3785 C C . PHE A 1 28 ? 5.565 9.659 -2.939 1.00 0.00 28 PHE A C 8
ATOM 3786 O O . PHE A 1 28 ? 4.435 10.140 -3.036 1.00 0.00 28 PHE A O 8
ATOM 3803 N N . LEU A 1 29 ? 5.852 8.410 -3.216 1.00 0.00 29 LEU A N 8
ATOM 3804 C CA . LEU A 1 29 ? 4.965 7.542 -3.972 1.00 0.00 29 LEU A CA 8
ATOM 3805 C C . LEU A 1 29 ? 3.785 7.018 -3.146 1.00 0.00 29 LEU A C 8
ATOM 3806 O O . LEU A 1 29 ? 2.979 6.237 -3.628 1.00 0.00 29 LEU A O 8
ATOM 3822 N N . GLY A 1 30 ? 3.722 7.418 -1.898 1.00 0.00 30 GLY A N 8
ATOM 3823 C CA . GLY A 1 30 ? 2.608 7.081 -1.050 1.00 0.00 30 GLY A CA 8
ATOM 3824 C C . GLY A 1 30 ? 2.794 5.765 -0.371 1.00 0.00 30 GLY A C 8
ATOM 3825 O O . GLY A 1 30 ? 2.948 5.694 0.853 1.00 0.00 30 GLY A O 8
ATOM 3829 N N . GLY A 1 31 ? 2.813 4.739 -1.146 1.00 0.00 31 GLY A N 8
ATOM 3830 C CA . GLY A 1 31 ? 2.982 3.433 -0.637 1.00 0.00 31 GLY A CA 8
ATOM 3831 C C . GLY A 1 31 ? 2.613 2.432 -1.661 1.00 0.00 31 GLY A C 8
ATOM 3832 O O . GLY A 1 31 ? 1.958 2.779 -2.642 1.00 0.00 31 GLY A O 8
ATOM 3836 N N . VAL A 1 32 ? 3.037 1.222 -1.466 1.00 0.00 32 VAL A N 8
ATOM 3837 C CA . VAL A 1 32 ? 2.708 0.126 -2.357 1.00 0.00 32 VAL A CA 8
ATOM 3838 C C . VAL A 1 32 ? 2.319 -1.091 -1.541 1.00 0.00 32 VAL A C 8
ATOM 3839 O O . VAL A 1 32 ? 2.790 -1.284 -0.411 1.00 0.00 32 VAL A O 8
ATOM 3852 N N . CYS A 1 33 ? 1.432 -1.864 -2.078 1.00 0.00 33 CYS A N 8
ATOM 3853 C CA . CYS A 1 33 ? 1.015 -3.080 -1.443 1.00 0.00 33 CYS A CA 8
ATOM 3854 C C . CYS A 1 33 ? 2.008 -4.176 -1.693 1.00 0.00 33 CYS A C 8
ATOM 3855 O O . CYS A 1 33 ? 2.419 -4.405 -2.846 1.00 0.00 33 CYS A O 8
ATOM 3862 N N . ALA A 1 34 ? 2.387 -4.855 -0.635 1.00 0.00 34 ALA A N 8
ATOM 3863 C CA . ALA A 1 34 ? 3.354 -5.903 -0.691 1.00 0.00 34 ALA A CA 8
ATOM 3864 C C . ALA A 1 34 ? 3.108 -6.814 0.479 1.00 0.00 34 ALA A C 8
ATOM 3865 O O . ALA A 1 34 ? 2.342 -6.464 1.356 1.00 0.00 34 ALA A O 8
ATOM 3872 N N . VAL A 1 35 ? 3.739 -7.952 0.476 1.00 0.00 35 VAL A N 8
ATOM 3873 C CA . VAL A 1 35 ? 3.600 -8.962 1.518 1.00 0.00 35 VAL A CA 8
ATOM 3874 C C . VAL A 1 35 ? 3.800 -8.391 2.953 1.00 0.00 35 VAL A C 8
ATOM 3875 O O . VAL A 1 35 ? 4.933 -7.966 3.301 1.00 0.00 35 VAL A O 8
ATOM 3889 N N . CYS A 1 1 ? -10.664 -2.605 -3.339 1.00 0.00 1 CYS A N 9
ATOM 3890 C CA . CYS A 1 1 ? -9.333 -2.713 -2.782 1.00 0.00 1 CYS A CA 9
ATOM 3891 C C . CYS A 1 1 ? -8.315 -2.757 -3.907 1.00 0.00 1 CYS A C 9
ATOM 3892 O O . CYS A 1 1 ? -8.611 -3.252 -4.996 1.00 0.00 1 CYS A O 9
ATOM 3901 N N . VAL A 1 2 ? -7.144 -2.188 -3.669 1.00 0.00 2 VAL A N 9
ATOM 3902 C CA . VAL A 1 2 ? -6.074 -2.171 -4.663 1.00 0.00 2 VAL A CA 9
ATOM 3903 C C . VAL A 1 2 ? -5.125 -3.347 -4.450 1.00 0.00 2 VAL A C 9
ATOM 3904 O O . VAL A 1 2 ? -5.322 -4.144 -3.525 1.00 0.00 2 VAL A O 9
ATOM 3917 N N . LEU A 1 3 ? -4.124 -3.481 -5.295 1.00 0.00 3 LEU A N 9
ATOM 3918 C CA . LEU A 1 3 ? -3.278 -4.663 -5.248 1.00 0.00 3 LEU A CA 9
ATOM 3919 C C . LEU A 1 3 ? -1.807 -4.329 -4.921 1.00 0.00 3 LEU A C 9
ATOM 3920 O O . LEU A 1 3 ? -1.472 -3.172 -4.671 1.00 0.00 3 LEU A O 9
ATOM 3936 N N . ILE A 1 4 ? -0.945 -5.353 -4.940 1.00 0.00 4 ILE A N 9
ATOM 3937 C CA . ILE A 1 4 ? 0.502 -5.215 -4.655 1.00 0.00 4 ILE A CA 9
ATOM 3938 C C . ILE A 1 4 ? 1.149 -4.187 -5.601 1.00 0.00 4 ILE A C 9
ATOM 3939 O O . ILE A 1 4 ? 0.865 -4.165 -6.797 1.00 0.00 4 ILE A O 9
ATOM 3955 N N . GLY A 1 5 ? 1.980 -3.329 -5.055 1.00 0.00 5 GLY A N 9
ATOM 3956 C CA . GLY A 1 5 ? 2.692 -2.354 -5.854 1.00 0.00 5 GLY A CA 9
ATOM 3957 C C . GLY A 1 5 ? 1.876 -1.116 -6.124 1.00 0.00 5 GLY A C 9
ATOM 3958 O O . GLY A 1 5 ? 2.367 -0.146 -6.713 1.00 0.00 5 GLY A O 9
ATOM 3962 N N . GLN A 1 6 ? 0.632 -1.145 -5.738 1.00 0.00 6 GLN A N 9
ATOM 3963 C CA . GLN A 1 6 ? -0.224 -0.010 -5.906 1.00 0.00 6 GLN A CA 9
ATOM 3964 C C . GLN A 1 6 ? -0.211 0.811 -4.640 1.00 0.00 6 GLN A C 9
ATOM 3965 O O . GLN A 1 6 ? 0.003 0.282 -3.538 1.00 0.00 6 GLN A O 9
ATOM 3979 N N . ARG A 1 7 ? -0.412 2.086 -4.810 1.00 0.00 7 ARG A N 9
ATOM 3980 C CA . ARG A 1 7 ? -0.288 3.041 -3.744 1.00 0.00 7 ARG A CA 9
ATOM 3981 C C . ARG A 1 7 ? -1.610 3.143 -2.997 1.00 0.00 7 ARG A C 9
ATOM 3982 O O . ARG A 1 7 ? -2.680 3.333 -3.597 1.00 0.00 7 ARG A O 9
ATOM 4003 N N . CYS A 1 8 ? -1.518 3.032 -1.708 1.00 0.00 8 CYS A N 9
ATOM 4004 C CA . CYS A 1 8 ? -2.639 3.011 -0.825 1.00 0.00 8 CYS A CA 9
ATOM 4005 C C . CYS A 1 8 ? -2.451 4.045 0.294 1.00 0.00 8 CYS A C 9
ATOM 4006 O O . CYS A 1 8 ? -1.415 4.730 0.371 1.00 0.00 8 CYS A O 9
ATOM 4013 N N . ASP A 1 9 ? -3.457 4.187 1.118 1.00 0.00 9 ASP A N 9
ATOM 4014 C CA . ASP A 1 9 ? -3.416 5.030 2.301 1.00 0.00 9 ASP A CA 9
ATOM 4015 C C . ASP A 1 9 ? -4.394 4.437 3.270 1.00 0.00 9 ASP A C 9
ATOM 4016 O O . ASP A 1 9 ? -5.562 4.278 2.958 1.00 0.00 9 ASP A O 9
ATOM 4025 N N . ASN A 1 10 ? -3.922 4.079 4.420 1.00 0.00 10 ASN A N 9
ATOM 4026 C CA . ASN A 1 10 ? -4.740 3.388 5.414 1.00 0.00 10 ASN A CA 9
ATOM 4027 C C . ASN A 1 10 ? -5.748 4.324 6.033 1.00 0.00 10 ASN A C 9
ATOM 4028 O O . ASN A 1 10 ? -6.824 3.900 6.463 1.00 0.00 10 ASN A O 9
ATOM 4039 N N . ASP A 1 11 ? -5.419 5.594 6.033 1.00 0.00 11 ASP A N 9
ATOM 4040 C CA . ASP A 1 11 ? -6.251 6.610 6.654 1.00 0.00 11 ASP A CA 9
ATOM 4041 C C . ASP A 1 11 ? -7.438 6.988 5.771 1.00 0.00 11 ASP A C 9
ATOM 4042 O O . ASP A 1 11 ? -8.592 6.898 6.189 1.00 0.00 11 ASP A O 9
ATOM 4051 N N . ARG A 1 12 ? -7.154 7.414 4.563 1.00 0.00 12 ARG A N 9
ATOM 4052 C CA . ARG A 1 12 ? -8.176 7.926 3.654 1.00 0.00 12 ARG A CA 9
ATOM 4053 C C . ARG A 1 12 ? -8.525 6.988 2.520 1.00 0.00 12 ARG A C 9
ATOM 4054 O O . ARG A 1 12 ? -9.498 7.224 1.790 1.00 0.00 12 ARG A O 9
ATOM 4075 N N . GLY A 1 13 ? -7.766 5.948 2.365 1.00 0.00 13 GLY A N 9
ATOM 4076 C CA . GLY A 1 13 ? -7.993 5.035 1.279 1.00 0.00 13 GLY A CA 9
ATOM 4077 C C . GLY A 1 13 ? -7.193 5.444 0.057 1.00 0.00 13 GLY A C 9
ATOM 4078 O O . GLY A 1 13 ? -6.698 6.576 -0.005 1.00 0.00 13 GLY A O 9
ATOM 4082 N N . PRO A 1 14 ? -7.044 4.575 -0.940 1.00 0.00 14 PRO A N 9
ATOM 4083 C CA . PRO A 1 14 ? -7.621 3.230 -0.929 1.00 0.00 14 PRO A CA 9
ATOM 4084 C C . PRO A 1 14 ? -6.761 2.247 -0.125 1.00 0.00 14 PRO A C 9
ATOM 4085 O O . PRO A 1 14 ? -5.649 2.576 0.299 1.00 0.00 14 PRO A O 9
ATOM 4096 N N . ARG A 1 15 ? -7.287 1.077 0.094 1.00 0.00 15 ARG A N 9
ATOM 4097 C CA . ARG A 1 15 ? -6.586 0.031 0.801 1.00 0.00 15 ARG A CA 9
ATOM 4098 C C . ARG A 1 15 ? -6.506 -1.190 -0.089 1.00 0.00 15 ARG A C 9
ATOM 4099 O O . ARG A 1 15 ? -7.345 -1.379 -0.973 1.00 0.00 15 ARG A O 9
ATOM 4120 N N . CYS A 1 16 ? -5.497 -1.979 0.106 1.00 0.00 16 CYS A N 9
ATOM 4121 C CA . CYS A 1 16 ? -5.248 -3.139 -0.717 1.00 0.00 16 CYS A CA 9
ATOM 4122 C C . CYS A 1 16 ? -6.003 -4.320 -0.219 1.00 0.00 16 CYS A C 9
ATOM 4123 O O . CYS A 1 16 ? -6.420 -4.361 0.939 1.00 0.00 16 CYS A O 9
ATOM 4130 N N . CYS A 1 17 ? -6.201 -5.270 -1.098 1.00 0.00 17 CYS A N 9
ATOM 4131 C CA . CYS A 1 17 ? -6.883 -6.491 -0.759 1.00 0.00 17 CYS A CA 9
ATOM 4132 C C . CYS A 1 17 ? -5.999 -7.287 0.233 1.00 0.00 17 CYS A C 9
ATOM 4133 O O . CYS A 1 17 ? -4.775 -7.110 0.238 1.00 0.00 17 CYS A O 9
ATOM 4140 N N . SER A 1 18 ? -6.608 -8.125 1.060 1.00 0.00 18 SER A N 9
ATOM 4141 C CA . SER A 1 18 ? -5.926 -8.825 2.161 1.00 0.00 18 SER A CA 9
ATOM 4142 C C . SER A 1 18 ? -4.570 -9.496 1.782 1.00 0.00 18 SER A C 9
ATOM 4143 O O . SER A 1 18 ? -3.566 -9.325 2.498 1.00 0.00 18 SER A O 9
ATOM 4151 N N . GLY A 1 19 ? -4.525 -10.198 0.668 1.00 0.00 19 GLY A N 9
ATOM 4152 C CA . GLY A 1 19 ? -3.303 -10.874 0.272 1.00 0.00 19 GLY A CA 9
ATOM 4153 C C . GLY A 1 19 ? -2.491 -10.071 -0.724 1.00 0.00 19 GLY A C 9
ATOM 4154 O O . GLY A 1 19 ? -1.658 -10.617 -1.456 1.00 0.00 19 GLY A O 9
ATOM 4158 N N . GLN A 1 20 ? -2.716 -8.780 -0.749 1.00 0.00 20 GLN A N 9
ATOM 4159 C CA . GLN A 1 20 ? -2.033 -7.899 -1.671 1.00 0.00 20 GLN A CA 9
ATOM 4160 C C . GLN A 1 20 ? -0.964 -7.077 -0.974 1.00 0.00 20 GLN A C 9
ATOM 4161 O O . GLN A 1 20 ? -0.579 -6.021 -1.451 1.00 0.00 20 GLN A O 9
ATOM 4175 N N . GLY A 1 21 ? -0.490 -7.570 0.142 1.00 0.00 21 GLY A N 9
ATOM 4176 C CA . GLY A 1 21 ? 0.563 -6.900 0.841 1.00 0.00 21 GLY A CA 9
ATOM 4177 C C . GLY A 1 21 ? 0.055 -5.952 1.885 1.00 0.00 21 GLY A C 9
ATOM 4178 O O . GLY A 1 21 ? -1.154 -5.840 2.115 1.00 0.00 21 GLY A O 9
ATOM 4182 N N . ASN A 1 22 ? 0.972 -5.278 2.514 1.00 0.00 22 ASN A N 9
ATOM 4183 C CA . ASN A 1 22 ? 0.677 -4.303 3.541 1.00 0.00 22 ASN A CA 9
ATOM 4184 C C . ASN A 1 22 ? 1.210 -2.986 3.056 1.00 0.00 22 ASN A C 9
ATOM 4185 O O . ASN A 1 22 ? 2.229 -2.966 2.351 1.00 0.00 22 ASN A O 9
ATOM 4196 N N . CYS A 1 23 ? 0.506 -1.916 3.358 1.00 0.00 23 CYS A N 9
ATOM 4197 C CA . CYS A 1 23 ? 0.922 -0.581 2.990 1.00 0.00 23 CYS A CA 9
ATOM 4198 C C . CYS A 1 23 ? 2.230 -0.222 3.676 1.00 0.00 23 CYS A C 9
ATOM 4199 O O . CYS A 1 23 ? 2.272 0.053 4.886 1.00 0.00 23 CYS A O 9
ATOM 4206 N N . VAL A 1 24 ? 3.285 -0.300 2.925 1.00 0.00 24 VAL A N 9
ATOM 4207 C CA . VAL A 1 24 ? 4.589 0.043 3.372 1.00 0.00 24 VAL A CA 9
ATOM 4208 C C . VAL A 1 24 ? 5.006 1.320 2.664 1.00 0.00 24 VAL A C 9
ATOM 4209 O O . VAL A 1 24 ? 4.715 1.506 1.473 1.00 0.00 24 VAL A O 9
ATOM 4222 N N . PRO A 1 25 ? 5.612 2.247 3.387 1.00 0.00 25 PRO A N 9
ATOM 4223 C CA . PRO A 1 25 ? 6.028 3.509 2.812 1.00 0.00 25 PRO A CA 9
ATOM 4224 C C . PRO A 1 25 ? 7.161 3.337 1.809 1.00 0.00 25 PRO A C 9
ATOM 4225 O O . PRO A 1 25 ? 8.246 2.814 2.135 1.00 0.00 25 PRO A O 9
ATOM 4236 N N . LEU A 1 26 ? 6.902 3.753 0.610 1.00 0.00 26 LEU A N 9
ATOM 4237 C CA . LEU A 1 26 ? 7.863 3.747 -0.435 1.00 0.00 26 LEU A CA 9
ATOM 4238 C C . LEU A 1 26 ? 8.100 5.186 -0.815 1.00 0.00 26 LEU A C 9
ATOM 4239 O O . LEU A 1 26 ? 7.240 5.805 -1.456 1.00 0.00 26 LEU A O 9
ATOM 4255 N N . PRO A 1 27 ? 9.239 5.759 -0.413 1.00 0.00 27 PRO A N 9
ATOM 4256 C CA . PRO A 1 27 ? 9.569 7.185 -0.626 1.00 0.00 27 PRO A CA 9
ATOM 4257 C C . PRO A 1 27 ? 9.862 7.526 -2.095 1.00 0.00 27 PRO A C 9
ATOM 4258 O O . PRO A 1 27 ? 10.931 8.042 -2.439 1.00 0.00 27 PRO A O 9
ATOM 4269 N N . PHE A 1 28 ? 8.905 7.216 -2.930 1.00 0.00 28 PHE A N 9
ATOM 4270 C CA . PHE A 1 28 ? 8.934 7.445 -4.347 1.00 0.00 28 PHE A CA 9
ATOM 4271 C C . PHE A 1 28 ? 7.508 7.715 -4.812 1.00 0.00 28 PHE A C 9
ATOM 4272 O O . PHE A 1 28 ? 7.185 8.819 -5.258 1.00 0.00 28 PHE A O 9
ATOM 4289 N N . LEU A 1 29 ? 6.646 6.713 -4.662 1.00 0.00 29 LEU A N 9
ATOM 4290 C CA . LEU A 1 29 ? 5.251 6.831 -5.085 1.00 0.00 29 LEU A CA 9
ATOM 4291 C C . LEU A 1 29 ? 4.319 7.032 -3.892 1.00 0.00 29 LEU A C 9
ATOM 4292 O O . LEU A 1 29 ? 3.193 7.501 -4.047 1.00 0.00 29 LEU A O 9
ATOM 4308 N N . GLY A 1 30 ? 4.781 6.688 -2.721 1.00 0.00 30 GLY A N 9
ATOM 4309 C CA . GLY A 1 30 ? 3.969 6.784 -1.535 1.00 0.00 30 GLY A CA 9
ATOM 4310 C C . GLY A 1 30 ? 3.858 5.434 -0.885 1.00 0.00 30 GLY A C 9
ATOM 4311 O O . GLY A 1 30 ? 4.637 4.543 -1.205 1.00 0.00 30 GLY A O 9
ATOM 4315 N N . GLY A 1 31 ? 2.929 5.270 0.019 1.00 0.00 31 GLY A N 9
ATOM 4316 C CA . GLY A 1 31 ? 2.749 3.985 0.640 1.00 0.00 31 GLY A CA 9
ATOM 4317 C C . GLY A 1 31 ? 2.122 3.030 -0.317 1.00 0.00 31 GLY A C 9
ATOM 4318 O O . GLY A 1 31 ? 1.077 3.313 -0.886 1.00 0.00 31 GLY A O 9
ATOM 4322 N N . VAL A 1 32 ? 2.756 1.931 -0.504 1.00 0.00 32 VAL A N 9
ATOM 4323 C CA . VAL A 1 32 ? 2.323 0.923 -1.452 1.00 0.00 32 VAL A CA 9
ATOM 4324 C C . VAL A 1 32 ? 2.241 -0.404 -0.748 1.00 0.00 32 VAL A C 9
ATOM 4325 O O . VAL A 1 32 ? 2.918 -0.618 0.247 1.00 0.00 32 VAL A O 9
ATOM 4338 N N . CYS A 1 33 ? 1.415 -1.269 -1.216 1.00 0.00 33 CYS A N 9
ATOM 4339 C CA . CYS A 1 33 ? 1.321 -2.565 -0.607 1.00 0.00 33 CYS A CA 9
ATOM 4340 C C . CYS A 1 33 ? 2.335 -3.498 -1.166 1.00 0.00 33 CYS A C 9
ATOM 4341 O O . CYS A 1 33 ? 2.328 -3.797 -2.359 1.00 0.00 33 CYS A O 9
ATOM 4348 N N . ALA A 1 34 ? 3.222 -3.929 -0.316 1.00 0.00 34 ALA A N 9
ATOM 4349 C CA . ALA A 1 34 ? 4.264 -4.839 -0.696 1.00 0.00 34 ALA A CA 9
ATOM 4350 C C . ALA A 1 34 ? 4.608 -5.720 0.479 1.00 0.00 34 ALA A C 9
ATOM 4351 O O . ALA A 1 34 ? 4.131 -5.479 1.606 1.00 0.00 34 ALA A O 9
ATOM 4358 N N . VAL A 1 35 ? 5.372 -6.748 0.218 1.00 0.00 35 VAL A N 9
ATOM 4359 C CA . VAL A 1 35 ? 5.867 -7.662 1.220 1.00 0.00 35 VAL A CA 9
ATOM 4360 C C . VAL A 1 35 ? 7.289 -7.988 0.828 1.00 0.00 35 VAL A C 9
ATOM 4361 O O . VAL A 1 35 ? 8.238 -7.503 1.476 1.00 0.00 35 VAL A O 9
ATOM 4375 N N . CYS A 1 1 ? -10.511 -1.878 -3.757 1.00 0.00 1 CYS A N 10
ATOM 4376 C CA . CYS A 1 1 ? -9.239 -2.113 -3.084 1.00 0.00 1 CYS A CA 10
ATOM 4377 C C . CYS A 1 1 ? -8.128 -2.161 -4.128 1.00 0.00 1 CYS A C 10
ATOM 4378 O O . CYS A 1 1 ? -8.405 -2.233 -5.339 1.00 0.00 1 CYS A O 10
ATOM 4387 N N . VAL A 1 2 ? -6.886 -2.091 -3.689 1.00 0.00 2 VAL A N 10
ATOM 4388 C CA . VAL A 1 2 ? -5.747 -2.123 -4.592 1.00 0.00 2 VAL A CA 10
ATOM 4389 C C . VAL A 1 2 ? -4.890 -3.348 -4.351 1.00 0.00 2 VAL A C 10
ATOM 4390 O O . VAL A 1 2 ? -4.960 -3.973 -3.286 1.00 0.00 2 VAL A O 10
ATOM 4403 N N . LEU A 1 3 ? -4.108 -3.696 -5.344 1.00 0.00 3 LEU A N 10
ATOM 4404 C CA . LEU A 1 3 ? -3.301 -4.891 -5.288 1.00 0.00 3 LEU A CA 10
ATOM 4405 C C . LEU A 1 3 ? -1.837 -4.550 -5.056 1.00 0.00 3 LEU A C 10
ATOM 4406 O O . LEU A 1 3 ? -1.481 -3.376 -4.920 1.00 0.00 3 LEU A O 10
ATOM 4422 N N . ILE A 1 4 ? -1.000 -5.570 -5.032 1.00 0.00 4 ILE A N 10
ATOM 4423 C CA . ILE A 1 4 ? 0.441 -5.417 -4.842 1.00 0.00 4 ILE A CA 10
ATOM 4424 C C . ILE A 1 4 ? 1.077 -4.478 -5.881 1.00 0.00 4 ILE A C 10
ATOM 4425 O O . ILE A 1 4 ? 0.722 -4.498 -7.066 1.00 0.00 4 ILE A O 10
ATOM 4441 N N . GLY A 1 5 ? 1.964 -3.625 -5.414 1.00 0.00 5 GLY A N 10
ATOM 4442 C CA . GLY A 1 5 ? 2.684 -2.711 -6.282 1.00 0.00 5 GLY A CA 10
ATOM 4443 C C . GLY A 1 5 ? 1.971 -1.396 -6.487 1.00 0.00 5 GLY A C 10
ATOM 4444 O O . GLY A 1 5 ? 2.562 -0.419 -6.972 1.00 0.00 5 GLY A O 10
ATOM 4448 N N . GLN A 1 6 ? 0.720 -1.359 -6.125 1.00 0.00 6 GLN A N 10
ATOM 4449 C CA . GLN A 1 6 ? -0.090 -0.185 -6.292 1.00 0.00 6 GLN A CA 10
ATOM 4450 C C . GLN A 1 6 ? 0.035 0.726 -5.097 1.00 0.00 6 GLN A C 10
ATOM 4451 O O . GLN A 1 6 ? 0.442 0.302 -4.016 1.00 0.00 6 GLN A O 10
ATOM 4465 N N . ARG A 1 7 ? -0.355 1.954 -5.303 1.00 0.00 7 ARG A N 10
ATOM 4466 C CA . ARG A 1 7 ? -0.240 3.015 -4.332 1.00 0.00 7 ARG A CA 10
ATOM 4467 C C . ARG A 1 7 ? -1.435 2.973 -3.411 1.00 0.00 7 ARG A C 10
ATOM 4468 O O . ARG A 1 7 ? -2.580 3.026 -3.865 1.00 0.00 7 ARG A O 10
ATOM 4489 N N . CYS A 1 8 ? -1.178 2.868 -2.147 1.00 0.00 8 CYS A N 10
ATOM 4490 C CA . CYS A 1 8 ? -2.223 2.748 -1.176 1.00 0.00 8 CYS A CA 10
ATOM 4491 C C . CYS A 1 8 ? -1.970 3.658 0.012 1.00 0.00 8 CYS A C 10
ATOM 4492 O O . CYS A 1 8 ? -0.866 4.216 0.172 1.00 0.00 8 CYS A O 10
ATOM 4499 N N . ASP A 1 9 ? -2.980 3.811 0.827 1.00 0.00 9 ASP A N 10
ATOM 4500 C CA . ASP A 1 9 ? -2.904 4.566 2.062 1.00 0.00 9 ASP A CA 10
ATOM 4501 C C . ASP A 1 9 ? -3.812 3.910 3.057 1.00 0.00 9 ASP A C 10
ATOM 4502 O O . ASP A 1 9 ? -4.976 3.627 2.772 1.00 0.00 9 ASP A O 10
ATOM 4511 N N . ASN A 1 10 ? -3.270 3.679 4.223 1.00 0.00 10 ASN A N 10
ATOM 4512 C CA . ASN A 1 10 ? -3.917 2.904 5.267 1.00 0.00 10 ASN A CA 10
ATOM 4513 C C . ASN A 1 10 ? -5.153 3.572 5.816 1.00 0.00 10 ASN A C 10
ATOM 4514 O O . ASN A 1 10 ? -6.140 2.909 6.107 1.00 0.00 10 ASN A O 10
ATOM 4525 N N . ASP A 1 11 ? -5.095 4.865 5.994 1.00 0.00 11 ASP A N 10
ATOM 4526 C CA . ASP A 1 11 ? -6.196 5.582 6.616 1.00 0.00 11 ASP A CA 10
ATOM 4527 C C . ASP A 1 11 ? -7.178 6.131 5.603 1.00 0.00 11 ASP A C 10
ATOM 4528 O O . ASP A 1 11 ? -8.376 5.874 5.679 1.00 0.00 11 ASP A O 10
ATOM 4537 N N . ARG A 1 12 ? -6.663 6.851 4.634 1.00 0.00 12 ARG A N 10
ATOM 4538 C CA . ARG A 1 12 ? -7.493 7.561 3.681 1.00 0.00 12 ARG A CA 10
ATOM 4539 C C . ARG A 1 12 ? -7.933 6.680 2.537 1.00 0.00 12 ARG A C 10
ATOM 4540 O O . ARG A 1 12 ? -8.966 6.940 1.904 1.00 0.00 12 ARG A O 10
ATOM 4561 N N . GLY A 1 13 ? -7.174 5.654 2.271 1.00 0.00 13 GLY A N 10
ATOM 4562 C CA . GLY A 1 13 ? -7.459 4.810 1.154 1.00 0.00 13 GLY A CA 10
ATOM 4563 C C . GLY A 1 13 ? -6.561 5.190 -0.005 1.00 0.00 13 GLY A C 10
ATOM 4564 O O . GLY A 1 13 ? -5.979 6.266 0.016 1.00 0.00 13 GLY A O 10
ATOM 4568 N N . PRO A 1 14 ? -6.406 4.349 -1.018 1.00 0.00 14 PRO A N 10
ATOM 4569 C CA . PRO A 1 14 ? -7.063 3.063 -1.086 1.00 0.00 14 PRO A CA 10
ATOM 4570 C C . PRO A 1 14 ? -6.320 2.017 -0.261 1.00 0.00 14 PRO A C 10
ATOM 4571 O O . PRO A 1 14 ? -5.148 2.187 0.068 1.00 0.00 14 PRO A O 10
ATOM 4582 N N . ARG A 1 15 ? -7.003 0.977 0.082 1.00 0.00 15 ARG A N 10
ATOM 4583 C CA . ARG A 1 15 ? -6.446 -0.071 0.883 1.00 0.00 15 ARG A CA 10
ATOM 4584 C C . ARG A 1 15 ? -6.217 -1.298 0.040 1.00 0.00 15 ARG A C 10
ATOM 4585 O O . ARG A 1 15 ? -6.925 -1.535 -0.956 1.00 0.00 15 ARG A O 10
ATOM 4606 N N . CYS A 1 16 ? -5.220 -2.051 0.419 1.00 0.00 16 CYS A N 10
ATOM 4607 C CA . CYS A 1 16 ? -4.848 -3.283 -0.238 1.00 0.00 16 CYS A CA 10
ATOM 4608 C C . CYS A 1 16 ? -5.971 -4.279 -0.066 1.00 0.00 16 CYS A C 10
ATOM 4609 O O . CYS A 1 16 ? -6.643 -4.286 0.983 1.00 0.00 16 CYS A O 10
ATOM 4616 N N . CYS A 1 17 ? -6.226 -5.071 -1.093 1.00 0.00 17 CYS A N 10
ATOM 4617 C CA . CYS A 1 17 ? -7.237 -6.115 -1.010 1.00 0.00 17 CYS A CA 10
ATOM 4618 C C . CYS A 1 17 ? -6.772 -7.106 0.043 1.00 0.00 17 CYS A C 10
ATOM 4619 O O . CYS A 1 17 ? -5.578 -7.278 0.206 1.00 0.00 17 CYS A O 10
ATOM 4626 N N . SER A 1 18 ? -7.709 -7.678 0.791 1.00 0.00 18 SER A N 10
ATOM 4627 C CA . SER A 1 18 ? -7.433 -8.590 1.900 1.00 0.00 18 SER A CA 10
ATOM 4628 C C . SER A 1 18 ? -6.514 -9.775 1.523 1.00 0.00 18 SER A C 10
ATOM 4629 O O . SER A 1 18 ? -6.981 -10.874 1.186 1.00 0.00 18 SER A O 10
ATOM 4637 N N . GLY A 1 19 ? -5.221 -9.540 1.611 1.00 0.00 19 GLY A N 10
ATOM 4638 C CA . GLY A 1 19 ? -4.238 -10.526 1.263 1.00 0.00 19 GLY A CA 10
ATOM 4639 C C . GLY A 1 19 ? -3.288 -10.006 0.203 1.00 0.00 19 GLY A C 10
ATOM 4640 O O . GLY A 1 19 ? -2.745 -10.767 -0.588 1.00 0.00 19 GLY A O 10
ATOM 4644 N N . GLN A 1 20 ? -3.117 -8.701 0.162 1.00 0.00 20 GLN A N 10
ATOM 4645 C CA . GLN A 1 20 ? -2.227 -8.057 -0.783 1.00 0.00 20 GLN A CA 10
ATOM 4646 C C . GLN A 1 20 ? -1.083 -7.361 -0.092 1.00 0.00 20 GLN A C 10
ATOM 4647 O O . GLN A 1 20 ? -0.558 -6.356 -0.573 1.00 0.00 20 GLN A O 10
ATOM 4661 N N . GLY A 1 21 ? -0.699 -7.900 1.037 1.00 0.00 21 GLY A N 10
ATOM 4662 C CA . GLY A 1 21 ? 0.412 -7.369 1.754 1.00 0.00 21 GLY A CA 10
ATOM 4663 C C . GLY A 1 21 ? 0.023 -6.245 2.654 1.00 0.00 21 GLY A C 10
ATOM 4664 O O . GLY A 1 21 ? -1.110 -6.192 3.159 1.00 0.00 21 GLY A O 10
ATOM 4668 N N . ASN A 1 22 ? 0.937 -5.363 2.862 1.00 0.00 22 ASN A N 10
ATOM 4669 C CA . ASN A 1 22 ? 0.731 -4.203 3.686 1.00 0.00 22 ASN A CA 10
ATOM 4670 C C . ASN A 1 22 ? 1.198 -3.006 2.920 1.00 0.00 22 ASN A C 10
ATOM 4671 O O . ASN A 1 22 ? 1.954 -3.151 1.953 1.00 0.00 22 ASN A O 10
ATOM 4682 N N . CYS A 1 23 ? 0.729 -1.852 3.301 1.00 0.00 23 CYS A N 10
ATOM 4683 C CA . CYS A 1 23 ? 1.182 -0.626 2.694 1.00 0.00 23 CYS A CA 10
ATOM 4684 C C . CYS A 1 23 ? 2.529 -0.257 3.239 1.00 0.00 23 CYS A C 10
ATOM 4685 O O . CYS A 1 23 ? 2.636 0.261 4.357 1.00 0.00 23 CYS A O 10
ATOM 4692 N N . VAL A 1 24 ? 3.552 -0.565 2.499 1.00 0.00 24 VAL A N 10
ATOM 4693 C CA . VAL A 1 24 ? 4.870 -0.197 2.881 1.00 0.00 24 VAL A CA 10
ATOM 4694 C C . VAL A 1 24 ? 5.165 1.186 2.279 1.00 0.00 24 VAL A C 10
ATOM 4695 O O . VAL A 1 24 ? 5.026 1.394 1.063 1.00 0.00 24 VAL A O 10
ATOM 4708 N N . PRO A 1 25 ? 5.461 2.166 3.125 1.00 0.00 25 PRO A N 10
ATOM 4709 C CA . PRO A 1 25 ? 5.685 3.524 2.677 1.00 0.00 25 PRO A CA 10
ATOM 4710 C C . PRO A 1 25 ? 7.036 3.716 1.986 1.00 0.00 25 PRO A C 10
ATOM 4711 O O . PRO A 1 25 ? 8.080 3.239 2.458 1.00 0.00 25 PRO A O 10
ATOM 4722 N N . LEU A 1 26 ? 6.997 4.402 0.881 1.00 0.00 26 LEU A N 10
ATOM 4723 C CA . LEU A 1 26 ? 8.151 4.700 0.088 1.00 0.00 26 LEU A CA 10
ATOM 4724 C C . LEU A 1 26 ? 8.085 6.150 -0.332 1.00 0.00 26 LEU A C 10
ATOM 4725 O O . LEU A 1 26 ? 7.058 6.601 -0.875 1.00 0.00 26 LEU A O 10
ATOM 4741 N N . PRO A 1 27 ? 9.176 6.890 -0.121 1.00 0.00 27 PRO A N 10
ATOM 4742 C CA . PRO A 1 27 ? 9.245 8.346 -0.356 1.00 0.00 27 PRO A CA 10
ATOM 4743 C C . PRO A 1 27 ? 9.248 8.737 -1.841 1.00 0.00 27 PRO A C 10
ATOM 4744 O O . PRO A 1 27 ? 10.138 9.437 -2.312 1.00 0.00 27 PRO A O 10
ATOM 4755 N N . PHE A 1 28 ? 8.263 8.268 -2.564 1.00 0.00 28 PHE A N 10
ATOM 4756 C CA . PHE A 1 28 ? 8.111 8.567 -3.972 1.00 0.00 28 PHE A CA 10
ATOM 4757 C C . PHE A 1 28 ? 6.636 8.717 -4.280 1.00 0.00 28 PHE A C 10
ATOM 4758 O O . PHE A 1 28 ? 6.155 9.798 -4.605 1.00 0.00 28 PHE A O 10
ATOM 4775 N N . LEU A 1 29 ? 5.921 7.621 -4.169 1.00 0.00 29 LEU A N 10
ATOM 4776 C CA . LEU A 1 29 ? 4.503 7.601 -4.463 1.00 0.00 29 LEU A CA 10
ATOM 4777 C C . LEU A 1 29 ? 3.649 7.487 -3.201 1.00 0.00 29 LEU A C 10
ATOM 4778 O O . LEU A 1 29 ? 2.430 7.440 -3.277 1.00 0.00 29 LEU A O 10
ATOM 4794 N N . GLY A 1 30 ? 4.291 7.430 -2.056 1.00 0.00 30 GLY A N 10
ATOM 4795 C CA . GLY A 1 30 ? 3.563 7.326 -0.816 1.00 0.00 30 GLY A CA 10
ATOM 4796 C C . GLY A 1 30 ? 3.737 5.970 -0.190 1.00 0.00 30 GLY A C 10
ATOM 4797 O O . GLY A 1 30 ? 4.634 5.765 0.612 1.00 0.00 30 GLY A O 10
ATOM 4801 N N . GLY A 1 31 ? 2.912 5.042 -0.574 1.00 0.00 31 GLY A N 10
ATOM 4802 C CA . GLY A 1 31 ? 3.008 3.707 -0.042 1.00 0.00 31 GLY A CA 10
ATOM 4803 C C . GLY A 1 31 ? 2.484 2.709 -1.016 1.00 0.00 31 GLY A C 10
ATOM 4804 O O . GLY A 1 31 ? 1.592 3.035 -1.800 1.00 0.00 31 GLY A O 10
ATOM 4808 N N . VAL A 1 32 ? 3.034 1.518 -0.999 1.00 0.00 32 VAL A N 10
ATOM 4809 C CA . VAL A 1 32 ? 2.623 0.464 -1.917 1.00 0.00 32 VAL A CA 10
ATOM 4810 C C . VAL A 1 32 ? 2.305 -0.824 -1.177 1.00 0.00 32 VAL A C 10
ATOM 4811 O O . VAL A 1 32 ? 2.908 -1.125 -0.144 1.00 0.00 32 VAL A O 10
ATOM 4824 N N . CYS A 1 33 ? 1.334 -1.549 -1.689 1.00 0.00 33 CYS A N 10
ATOM 4825 C CA . CYS A 1 33 ? 0.972 -2.851 -1.155 1.00 0.00 33 CYS A CA 10
ATOM 4826 C C . CYS A 1 33 ? 2.063 -3.850 -1.508 1.00 0.00 33 CYS A C 10
ATOM 4827 O O . CYS A 1 33 ? 2.388 -4.030 -2.694 1.00 0.00 33 CYS A O 10
ATOM 4834 N N . ALA A 1 34 ? 2.647 -4.465 -0.513 1.00 0.00 34 ALA A N 10
ATOM 4835 C CA . ALA A 1 34 ? 3.707 -5.416 -0.724 1.00 0.00 34 ALA A CA 10
ATOM 4836 C C . ALA A 1 34 ? 3.580 -6.552 0.253 1.00 0.00 34 ALA A C 10
ATOM 4837 O O . ALA A 1 34 ? 3.282 -6.327 1.431 1.00 0.00 34 ALA A O 10
ATOM 4844 N N . VAL A 1 35 ? 3.760 -7.761 -0.229 1.00 0.00 35 VAL A N 10
ATOM 4845 C CA . VAL A 1 35 ? 3.723 -8.922 0.618 1.00 0.00 35 VAL A CA 10
ATOM 4846 C C . VAL A 1 35 ? 5.124 -9.167 1.140 1.00 0.00 35 VAL A C 10
ATOM 4847 O O . VAL A 1 35 ? 5.405 -8.800 2.295 1.00 0.00 35 VAL A O 10
ATOM 4861 N N . CYS A 1 1 ? -10.174 -1.392 -3.171 1.00 0.00 1 CYS A N 11
ATOM 4862 C CA . CYS A 1 1 ? -8.887 -1.748 -2.617 1.00 0.00 1 CYS A CA 11
ATOM 4863 C C . CYS A 1 1 ? -7.887 -1.946 -3.753 1.00 0.00 1 CYS A C 11
ATOM 4864 O O . CYS A 1 1 ? -8.278 -2.178 -4.909 1.00 0.00 1 CYS A O 11
ATOM 4873 N N . VAL A 1 2 ? -6.611 -1.831 -3.443 1.00 0.00 2 VAL A N 11
ATOM 4874 C CA . VAL A 1 2 ? -5.564 -1.975 -4.430 1.00 0.00 2 VAL A CA 11
ATOM 4875 C C . VAL A 1 2 ? -4.794 -3.266 -4.231 1.00 0.00 2 VAL A C 11
ATOM 4876 O O . VAL A 1 2 ? -4.868 -3.901 -3.166 1.00 0.00 2 VAL A O 11
ATOM 4889 N N . LEU A 1 3 ? -4.084 -3.652 -5.253 1.00 0.00 3 LEU A N 11
ATOM 4890 C CA . LEU A 1 3 ? -3.362 -4.890 -5.275 1.00 0.00 3 LEU A CA 11
ATOM 4891 C C . LEU A 1 3 ? -1.859 -4.644 -5.116 1.00 0.00 3 LEU A C 11
ATOM 4892 O O . LEU A 1 3 ? -1.428 -3.502 -4.937 1.00 0.00 3 LEU A O 11
ATOM 4908 N N . ILE A 1 4 ? -1.071 -5.704 -5.217 1.00 0.00 4 ILE A N 11
ATOM 4909 C CA . ILE A 1 4 ? 0.385 -5.632 -5.064 1.00 0.00 4 ILE A CA 11
ATOM 4910 C C . ILE A 1 4 ? 1.053 -4.667 -6.060 1.00 0.00 4 ILE A C 11
ATOM 4911 O O . ILE A 1 4 ? 0.810 -4.716 -7.274 1.00 0.00 4 ILE A O 11
ATOM 4927 N N . GLY A 1 5 ? 1.871 -3.781 -5.533 1.00 0.00 5 GLY A N 11
ATOM 4928 C CA . GLY A 1 5 ? 2.608 -2.832 -6.353 1.00 0.00 5 GLY A CA 11
ATOM 4929 C C . GLY A 1 5 ? 1.867 -1.539 -6.551 1.00 0.00 5 GLY A C 11
ATOM 4930 O O . GLY A 1 5 ? 2.443 -0.532 -6.991 1.00 0.00 5 GLY A O 11
ATOM 4934 N N . GLN A 1 6 ? 0.608 -1.549 -6.226 1.00 0.00 6 GLN A N 11
ATOM 4935 C CA . GLN A 1 6 ? -0.210 -0.386 -6.366 1.00 0.00 6 GLN A CA 11
ATOM 4936 C C . GLN A 1 6 ? -0.123 0.424 -5.090 1.00 0.00 6 GLN A C 11
ATOM 4937 O O . GLN A 1 6 ? 0.253 -0.099 -4.027 1.00 0.00 6 GLN A O 11
ATOM 4951 N N . ARG A 1 7 ? -0.462 1.675 -5.204 1.00 0.00 7 ARG A N 11
ATOM 4952 C CA . ARG A 1 7 ? -0.322 2.625 -4.137 1.00 0.00 7 ARG A CA 11
ATOM 4953 C C . ARG A 1 7 ? -1.538 2.599 -3.228 1.00 0.00 7 ARG A C 11
ATOM 4954 O O . ARG A 1 7 ? -2.682 2.656 -3.696 1.00 0.00 7 ARG A O 11
ATOM 4975 N N . CYS A 1 8 ? -1.289 2.528 -1.956 1.00 0.00 8 CYS A N 11
ATOM 4976 C CA . CYS A 1 8 ? -2.322 2.483 -0.966 1.00 0.00 8 CYS A CA 11
ATOM 4977 C C . CYS A 1 8 ? -2.122 3.569 0.070 1.00 0.00 8 CYS A C 11
ATOM 4978 O O . CYS A 1 8 ? -1.010 4.085 0.242 1.00 0.00 8 CYS A O 11
ATOM 4985 N N . ASP A 1 9 ? -3.198 3.933 0.718 1.00 0.00 9 ASP A N 11
ATOM 4986 C CA . ASP A 1 9 ? -3.194 4.902 1.804 1.00 0.00 9 ASP A CA 11
ATOM 4987 C C . ASP A 1 9 ? -4.094 4.360 2.871 1.00 0.00 9 ASP A C 11
ATOM 4988 O O . ASP A 1 9 ? -5.231 4.007 2.598 1.00 0.00 9 ASP A O 11
ATOM 4997 N N . ASN A 1 10 ? -3.599 4.263 4.072 1.00 0.00 10 ASN A N 11
ATOM 4998 C CA . ASN A 1 10 ? -4.393 3.709 5.153 1.00 0.00 10 ASN A CA 11
ATOM 4999 C C . ASN A 1 10 ? -5.368 4.703 5.694 1.00 0.00 10 ASN A C 11
ATOM 5000 O O . ASN A 1 10 ? -6.461 4.338 6.084 1.00 0.00 10 ASN A O 11
ATOM 5011 N N . ASP A 1 11 ? -5.003 5.962 5.656 1.00 0.00 11 ASP A N 11
ATOM 5012 C CA . ASP A 1 11 ? -5.817 7.010 6.256 1.00 0.00 11 ASP A CA 11
ATOM 5013 C C . ASP A 1 11 ? -7.064 7.281 5.448 1.00 0.00 11 ASP A C 11
ATOM 5014 O O . ASP A 1 11 ? -8.177 7.280 5.976 1.00 0.00 11 ASP A O 11
ATOM 5023 N N . ARG A 1 12 ? -6.897 7.530 4.181 1.00 0.00 12 ARG A N 11
ATOM 5024 C CA . ARG A 1 12 ? -8.017 7.867 3.329 1.00 0.00 12 ARG A CA 11
ATOM 5025 C C . ARG A 1 12 ? -8.391 6.765 2.366 1.00 0.00 12 ARG A C 11
ATOM 5026 O O . ARG A 1 12 ? -9.503 6.762 1.819 1.00 0.00 12 ARG A O 11
ATOM 5047 N N . GLY A 1 13 ? -7.505 5.840 2.157 1.00 0.00 13 GLY A N 11
ATOM 5048 C CA . GLY A 1 13 ? -7.775 4.794 1.217 1.00 0.00 13 GLY A CA 11
ATOM 5049 C C . GLY A 1 13 ? -7.275 5.176 -0.159 1.00 0.00 13 GLY A C 11
ATOM 5050 O O . GLY A 1 13 ? -6.907 6.339 -0.377 1.00 0.00 13 GLY A O 11
ATOM 5054 N N . PRO A 1 14 ? -7.222 4.247 -1.108 1.00 0.00 14 PRO A N 11
ATOM 5055 C CA . PRO A 1 14 ? -7.602 2.841 -0.898 1.00 0.00 14 PRO A CA 11
ATOM 5056 C C . PRO A 1 14 ? -6.495 2.050 -0.197 1.00 0.00 14 PRO A C 11
ATOM 5057 O O . PRO A 1 14 ? -5.339 2.450 -0.190 1.00 0.00 14 PRO A O 11
ATOM 5068 N N . ARG A 1 15 ? -6.858 0.951 0.388 1.00 0.00 15 ARG A N 11
ATOM 5069 C CA . ARG A 1 15 ? -5.916 0.093 1.058 1.00 0.00 15 ARG A CA 11
ATOM 5070 C C . ARG A 1 15 ? -5.751 -1.172 0.258 1.00 0.00 15 ARG A C 11
ATOM 5071 O O . ARG A 1 15 ? -6.426 -1.345 -0.757 1.00 0.00 15 ARG A O 11
ATOM 5092 N N . CYS A 1 16 ? -4.889 -2.038 0.687 1.00 0.00 16 CYS A N 11
ATOM 5093 C CA . CYS A 1 16 ? -4.643 -3.283 -0.014 1.00 0.00 16 CYS A CA 11
ATOM 5094 C C . CYS A 1 16 ? -5.841 -4.207 0.132 1.00 0.00 16 CYS A C 11
ATOM 5095 O O . CYS A 1 16 ? -6.535 -4.192 1.173 1.00 0.00 16 CYS A O 11
ATOM 5102 N N . CYS A 1 17 ? -6.132 -4.967 -0.914 1.00 0.00 17 CYS A N 11
ATOM 5103 C CA . CYS A 1 17 ? -7.168 -5.981 -0.830 1.00 0.00 17 CYS A CA 11
ATOM 5104 C C . CYS A 1 17 ? -6.659 -7.059 0.112 1.00 0.00 17 CYS A C 11
ATOM 5105 O O . CYS A 1 17 ? -5.461 -7.297 0.154 1.00 0.00 17 CYS A O 11
ATOM 5112 N N . SER A 1 18 ? -7.558 -7.655 0.884 1.00 0.00 18 SER A N 11
ATOM 5113 C CA . SER A 1 18 ? -7.234 -8.648 1.910 1.00 0.00 18 SER A CA 11
ATOM 5114 C C . SER A 1 18 ? -6.341 -9.776 1.365 1.00 0.00 18 SER A C 11
ATOM 5115 O O . SER A 1 18 ? -6.817 -10.710 0.713 1.00 0.00 18 SER A O 11
ATOM 5123 N N . GLY A 1 19 ? -5.046 -9.663 1.623 1.00 0.00 19 GLY A N 11
ATOM 5124 C CA . GLY A 1 19 ? -4.100 -10.660 1.182 1.00 0.00 19 GLY A CA 11
ATOM 5125 C C . GLY A 1 19 ? -3.077 -10.090 0.219 1.00 0.00 19 GLY A C 11
ATOM 5126 O O . GLY A 1 19 ? -2.064 -10.715 -0.064 1.00 0.00 19 GLY A O 11
ATOM 5130 N N . GLN A 1 20 ? -3.320 -8.884 -0.249 1.00 0.00 20 GLN A N 11
ATOM 5131 C CA . GLN A 1 20 ? -2.463 -8.233 -1.233 1.00 0.00 20 GLN A CA 11
ATOM 5132 C C . GLN A 1 20 ? -1.288 -7.481 -0.648 1.00 0.00 20 GLN A C 11
ATOM 5133 O O . GLN A 1 20 ? -0.749 -6.579 -1.275 1.00 0.00 20 GLN A O 11
ATOM 5147 N N . GLY A 1 21 ? -0.882 -7.849 0.524 1.00 0.00 21 GLY A N 11
ATOM 5148 C CA . GLY A 1 21 ? 0.294 -7.259 1.076 1.00 0.00 21 GLY A CA 11
ATOM 5149 C C . GLY A 1 21 ? 0.020 -6.195 2.091 1.00 0.00 21 GLY A C 11
ATOM 5150 O O . GLY A 1 21 ? -1.133 -5.928 2.453 1.00 0.00 21 GLY A O 11
ATOM 5154 N N . ASN A 1 22 ? 1.075 -5.610 2.544 1.00 0.00 22 ASN A N 11
ATOM 5155 C CA . ASN A 1 22 ? 1.071 -4.550 3.515 1.00 0.00 22 ASN A CA 11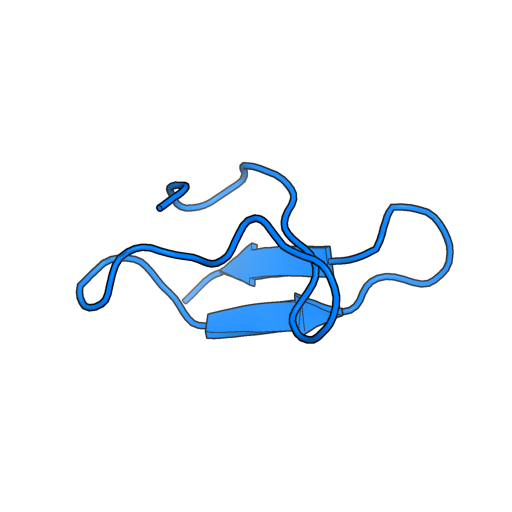
ATOM 5156 C C . ASN A 1 22 ? 1.564 -3.312 2.817 1.00 0.00 22 ASN A C 11
ATOM 5157 O O . ASN A 1 22 ? 2.340 -3.416 1.862 1.00 0.00 22 ASN A O 11
ATOM 5168 N N . CYS A 1 23 ? 1.115 -2.168 3.250 1.00 0.00 23 CYS A N 11
ATOM 5169 C CA . CYS A 1 23 ? 1.545 -0.919 2.656 1.00 0.00 23 CYS A CA 11
ATOM 5170 C C . CYS A 1 23 ? 2.952 -0.572 3.079 1.00 0.00 23 CYS A C 11
ATOM 5171 O O . CYS A 1 23 ? 3.168 -0.055 4.169 1.00 0.00 23 CYS A O 11
ATOM 5178 N N . VAL A 1 24 ? 3.904 -0.875 2.242 1.00 0.00 24 VAL A N 11
ATOM 5179 C CA . VAL A 1 24 ? 5.262 -0.503 2.500 1.00 0.00 24 VAL A CA 11
ATOM 5180 C C . VAL A 1 24 ? 5.401 0.941 2.049 1.00 0.00 24 VAL A C 11
ATOM 5181 O O . VAL A 1 24 ? 5.094 1.261 0.897 1.00 0.00 24 VAL A O 11
ATOM 5194 N N . PRO A 1 25 ? 5.801 1.831 2.940 1.00 0.00 25 PRO A N 11
ATOM 5195 C CA . PRO A 1 25 ? 5.860 3.241 2.657 1.00 0.00 25 PRO A CA 11
ATOM 5196 C C . PRO A 1 25 ? 7.173 3.683 2.008 1.00 0.00 25 PRO A C 11
ATOM 5197 O O . PRO A 1 25 ? 8.267 3.510 2.564 1.00 0.00 25 PRO A O 11
ATOM 5208 N N . LEU A 1 26 ? 7.054 4.261 0.850 1.00 0.00 26 LEU A N 11
ATOM 5209 C CA . LEU A 1 26 ? 8.190 4.772 0.129 1.00 0.00 26 LEU A CA 11
ATOM 5210 C C . LEU A 1 26 ? 8.000 6.275 -0.066 1.00 0.00 26 LEU A C 11
ATOM 5211 O O . LEU A 1 26 ? 6.860 6.727 -0.161 1.00 0.00 26 LEU A O 11
ATOM 5227 N N . PRO A 1 27 ? 9.100 7.055 -0.100 1.00 0.00 27 PRO A N 11
ATOM 5228 C CA . PRO A 1 27 ? 9.084 8.536 -0.194 1.00 0.00 27 PRO A CA 11
ATOM 5229 C C . PRO A 1 27 ? 8.043 9.144 -1.165 1.00 0.00 27 PRO A C 11
ATOM 5230 O O . PRO A 1 27 ? 7.042 9.730 -0.736 1.00 0.00 27 PRO A O 11
ATOM 5241 N N . PHE A 1 28 ? 8.246 8.953 -2.446 1.00 0.00 28 PHE A N 11
ATOM 5242 C CA . PHE A 1 28 ? 7.408 9.599 -3.455 1.00 0.00 28 PHE A CA 11
ATOM 5243 C C . PHE A 1 28 ? 6.243 8.742 -3.890 1.00 0.00 28 PHE A C 11
ATOM 5244 O O . PHE A 1 28 ? 5.275 9.231 -4.479 1.00 0.00 28 PHE A O 11
ATOM 5261 N N . LEU A 1 29 ? 6.338 7.480 -3.610 1.00 0.00 29 LEU A N 11
ATOM 5262 C CA . LEU A 1 29 ? 5.279 6.541 -3.957 1.00 0.00 29 LEU A CA 11
ATOM 5263 C C . LEU A 1 29 ? 4.214 6.475 -2.871 1.00 0.00 29 LEU A C 11
ATOM 5264 O O . LEU A 1 29 ? 3.144 5.925 -3.081 1.00 0.00 29 LEU A O 11
ATOM 5280 N N . GLY A 1 30 ? 4.516 7.020 -1.711 1.00 0.00 30 GLY A N 11
ATOM 5281 C CA . GLY A 1 30 ? 3.575 7.007 -0.614 1.00 0.00 30 GLY A CA 11
ATOM 5282 C C . GLY A 1 30 ? 3.617 5.685 0.115 1.00 0.00 30 GLY A C 11
ATOM 5283 O O . GLY A 1 30 ? 4.279 5.549 1.145 1.00 0.00 30 GLY A O 11
ATOM 5287 N N . GLY A 1 31 ? 2.970 4.714 -0.454 1.00 0.00 31 GLY A N 11
ATOM 5288 C CA . GLY A 1 31 ? 2.923 3.402 0.103 1.00 0.00 31 GLY A CA 11
ATOM 5289 C C . GLY A 1 31 ? 2.405 2.446 -0.911 1.00 0.00 31 GLY A C 11
ATOM 5290 O O . GLY A 1 31 ? 1.464 2.764 -1.625 1.00 0.00 31 GLY A O 11
ATOM 5294 N N . VAL A 1 32 ? 3.026 1.310 -1.011 1.00 0.00 32 VAL A N 11
ATOM 5295 C CA . VAL A 1 32 ? 2.628 0.297 -1.982 1.00 0.00 32 VAL A CA 11
ATOM 5296 C C . VAL A 1 32 ? 2.389 -1.039 -1.301 1.00 0.00 32 VAL A C 11
ATOM 5297 O O . VAL A 1 32 ? 3.077 -1.392 -0.333 1.00 0.00 32 VAL A O 11
ATOM 5310 N N . CYS A 1 33 ? 1.408 -1.753 -1.783 1.00 0.00 33 CYS A N 11
ATOM 5311 C CA . CYS A 1 33 ? 1.070 -3.064 -1.261 1.00 0.00 33 CYS A CA 11
ATOM 5312 C C . CYS A 1 33 ? 2.128 -4.088 -1.646 1.00 0.00 33 CYS A C 11
ATOM 5313 O O . CYS A 1 33 ? 2.330 -4.373 -2.839 1.00 0.00 33 CYS A O 11
ATOM 5320 N N . ALA A 1 34 ? 2.830 -4.604 -0.661 1.00 0.00 34 ALA A N 11
ATOM 5321 C CA . ALA A 1 34 ? 3.849 -5.611 -0.872 1.00 0.00 34 ALA A CA 11
ATOM 5322 C C . ALA A 1 34 ? 3.912 -6.522 0.335 1.00 0.00 34 ALA A C 11
ATOM 5323 O O . ALA A 1 34 ? 3.522 -6.112 1.421 1.00 0.00 34 ALA A O 11
ATOM 5330 N N . VAL A 1 35 ? 4.408 -7.735 0.138 1.00 0.00 35 VAL A N 11
ATOM 5331 C CA . VAL A 1 35 ? 4.527 -8.746 1.193 1.00 0.00 35 VAL A CA 11
ATOM 5332 C C . VAL A 1 35 ? 3.131 -9.183 1.662 1.00 0.00 35 VAL A C 11
ATOM 5333 O O . VAL A 1 35 ? 2.627 -8.711 2.710 1.00 0.00 35 VAL A O 11
ATOM 5347 N N . CYS A 1 1 ? -10.019 -1.441 -3.186 1.00 0.00 1 CYS A N 12
ATOM 5348 C CA . CYS A 1 1 ? -8.735 -1.821 -2.626 1.00 0.00 1 CYS A CA 12
ATOM 5349 C C . CYS A 1 1 ? -7.741 -2.061 -3.748 1.00 0.00 1 CYS A C 12
ATOM 5350 O O . CYS A 1 1 ? -8.138 -2.313 -4.895 1.00 0.00 1 CYS A O 12
ATOM 5359 N N . VAL A 1 2 ? -6.462 -1.976 -3.436 1.00 0.00 2 VAL A N 12
ATOM 5360 C CA . VAL A 1 2 ? -5.418 -2.162 -4.422 1.00 0.00 2 VAL A CA 12
ATOM 5361 C C . VAL A 1 2 ? -4.656 -3.457 -4.168 1.00 0.00 2 VAL A C 12
ATOM 5362 O O . VAL A 1 2 ? -4.767 -4.066 -3.097 1.00 0.00 2 VAL A O 12
ATOM 5375 N N . LEU A 1 3 ? -3.914 -3.880 -5.153 1.00 0.00 3 LEU A N 12
ATOM 5376 C CA . LEU A 1 3 ? -3.163 -5.105 -5.080 1.00 0.00 3 LEU A CA 12
ATOM 5377 C C . LEU A 1 3 ? -1.693 -4.794 -4.818 1.00 0.00 3 LEU A C 12
ATOM 5378 O O . LEU A 1 3 ? -1.318 -3.619 -4.698 1.00 0.00 3 LEU A O 12
ATOM 5394 N N . ILE A 1 4 ? -0.867 -5.824 -4.740 1.00 0.00 4 ILE A N 12
ATOM 5395 C CA . ILE A 1 4 ? 0.566 -5.647 -4.526 1.00 0.00 4 ILE A CA 12
ATOM 5396 C C . ILE A 1 4 ? 1.220 -4.810 -5.636 1.00 0.00 4 ILE A C 12
ATOM 5397 O O . ILE A 1 4 ? 0.953 -5.008 -6.828 1.00 0.00 4 ILE A O 12
ATOM 5413 N N . GLY A 1 5 ? 2.026 -3.853 -5.227 1.00 0.00 5 GLY A N 12
ATOM 5414 C CA . GLY A 1 5 ? 2.742 -2.998 -6.151 1.00 0.00 5 GLY A CA 12
ATOM 5415 C C . GLY A 1 5 ? 1.981 -1.743 -6.503 1.00 0.00 5 GLY A C 12
ATOM 5416 O O . GLY A 1 5 ? 2.528 -0.833 -7.125 1.00 0.00 5 GLY A O 12
ATOM 5420 N N . GLN A 1 6 ? 0.735 -1.687 -6.117 1.00 0.00 6 GLN A N 12
ATOM 5421 C CA . GLN A 1 6 ? -0.092 -0.546 -6.414 1.00 0.00 6 GLN A CA 12
ATOM 5422 C C . GLN A 1 6 ? -0.074 0.421 -5.241 1.00 0.00 6 GLN A C 12
ATOM 5423 O O . GLN A 1 6 ? 0.207 0.026 -4.100 1.00 0.00 6 GLN A O 12
ATOM 5437 N N . ARG A 1 7 ? -0.383 1.667 -5.526 1.00 0.00 7 ARG A N 12
ATOM 5438 C CA . ARG A 1 7 ? -0.285 2.741 -4.560 1.00 0.00 7 ARG A CA 12
ATOM 5439 C C . ARG A 1 7 ? -1.562 2.828 -3.732 1.00 0.00 7 ARG A C 12
ATOM 5440 O O . ARG A 1 7 ? -2.670 2.980 -4.274 1.00 0.00 7 ARG A O 12
ATOM 5461 N N . CYS A 1 8 ? -1.387 2.757 -2.443 1.00 0.00 8 CYS A N 12
ATOM 5462 C CA . CYS A 1 8 ? -2.461 2.835 -1.489 1.00 0.00 8 CYS A CA 12
ATOM 5463 C C . CYS A 1 8 ? -2.229 4.004 -0.536 1.00 0.00 8 CYS A C 12
ATOM 5464 O O . CYS A 1 8 ? -1.128 4.572 -0.493 1.00 0.00 8 CYS A O 12
ATOM 5471 N N . ASP A 1 9 ? -3.254 4.376 0.198 1.00 0.00 9 ASP A N 12
ATOM 5472 C CA . ASP A 1 9 ? -3.152 5.424 1.205 1.00 0.00 9 ASP A CA 12
ATOM 5473 C C . ASP A 1 9 ? -3.631 4.838 2.504 1.00 0.00 9 ASP A C 12
ATOM 5474 O O . ASP A 1 9 ? -4.737 4.320 2.583 1.00 0.00 9 ASP A O 12
ATOM 5483 N N . ASN A 1 10 ? -2.803 4.918 3.509 1.00 0.00 10 ASN A N 12
ATOM 5484 C CA . ASN A 1 10 ? -3.051 4.239 4.776 1.00 0.00 10 ASN A CA 12
ATOM 5485 C C . ASN A 1 10 ? -4.138 4.898 5.588 1.00 0.00 10 ASN A C 12
ATOM 5486 O O . ASN A 1 10 ? -4.891 4.221 6.296 1.00 0.00 10 ASN A O 12
ATOM 5497 N N . ASP A 1 11 ? -4.239 6.199 5.494 1.00 0.00 11 ASP A N 12
ATOM 5498 C CA . ASP A 1 11 ? -5.192 6.928 6.317 1.00 0.00 11 ASP A CA 12
ATOM 5499 C C . ASP A 1 11 ? -6.512 7.086 5.635 1.00 0.00 11 ASP A C 12
ATOM 5500 O O . ASP A 1 11 ? -7.552 6.765 6.197 1.00 0.00 11 ASP A O 12
ATOM 5509 N N . ARG A 1 12 ? -6.476 7.554 4.422 1.00 0.00 12 ARG A N 12
ATOM 5510 C CA . ARG A 1 12 ? -7.685 7.907 3.724 1.00 0.00 12 ARG A CA 12
ATOM 5511 C C . ARG A 1 12 ? -8.123 6.874 2.707 1.00 0.00 12 ARG A C 12
ATOM 5512 O O . ARG A 1 12 ? -9.223 6.970 2.157 1.00 0.00 12 ARG A O 12
ATOM 5533 N N . GLY A 1 13 ? -7.286 5.898 2.458 1.00 0.00 13 GLY A N 12
ATOM 5534 C CA . GLY A 1 13 ? -7.639 4.849 1.528 1.00 0.00 13 GLY A CA 12
ATOM 5535 C C . GLY A 1 13 ? -7.332 5.222 0.087 1.00 0.00 13 GLY A C 12
ATOM 5536 O O . GLY A 1 13 ? -7.031 6.391 -0.206 1.00 0.00 13 GLY A O 12
ATOM 5540 N N . PRO A 1 14 ? -7.385 4.267 -0.852 1.00 0.00 14 PRO A N 12
ATOM 5541 C CA . PRO A 1 14 ? -7.708 2.857 -0.571 1.00 0.00 14 PRO A CA 12
ATOM 5542 C C . PRO A 1 14 ? -6.484 2.098 -0.070 1.00 0.00 14 PRO A C 12
ATOM 5543 O O . PRO A 1 14 ? -5.363 2.595 -0.166 1.00 0.00 14 PRO A O 12
ATOM 5554 N N . ARG A 1 15 ? -6.698 0.915 0.463 1.00 0.00 15 ARG A N 12
ATOM 5555 C CA . ARG A 1 15 ? -5.608 0.093 0.937 1.00 0.00 15 ARG A CA 12
ATOM 5556 C C . ARG A 1 15 ? -5.589 -1.247 0.227 1.00 0.00 15 ARG A C 12
ATOM 5557 O O . ARG A 1 15 ? -6.343 -1.449 -0.724 1.00 0.00 15 ARG A O 12
ATOM 5578 N N . CYS A 1 16 ? -4.729 -2.124 0.655 1.00 0.00 16 CYS A N 12
ATOM 5579 C CA . CYS A 1 16 ? -4.554 -3.445 0.064 1.00 0.00 16 CYS A CA 12
ATOM 5580 C C . CYS A 1 16 ? -5.834 -4.281 0.131 1.00 0.00 16 CYS A C 12
ATOM 5581 O O . CYS A 1 16 ? -6.628 -4.157 1.066 1.00 0.00 16 CYS A O 12
ATOM 5588 N N . CYS A 1 17 ? -6.062 -5.081 -0.897 1.00 0.00 17 CYS A N 12
ATOM 5589 C CA . CYS A 1 17 ? -7.128 -6.069 -0.862 1.00 0.00 17 CYS A CA 12
ATOM 5590 C C . CYS A 1 17 ? -6.705 -7.183 0.092 1.00 0.00 17 CYS A C 12
ATOM 5591 O O . CYS A 1 17 ? -5.531 -7.247 0.495 1.00 0.00 17 CYS A O 12
ATOM 5598 N N . SER A 1 18 ? -7.632 -8.026 0.477 1.00 0.00 18 SER A N 12
ATOM 5599 C CA . SER A 1 18 ? -7.344 -9.101 1.391 1.00 0.00 18 SER A CA 12
ATOM 5600 C C . SER A 1 18 ? -6.424 -10.124 0.714 1.00 0.00 18 SER A C 12
ATOM 5601 O O . SER A 1 18 ? -6.833 -10.815 -0.226 1.00 0.00 18 SER A O 12
ATOM 5609 N N . GLY A 1 19 ? -5.185 -10.176 1.167 1.00 0.00 19 GLY A N 12
ATOM 5610 C CA . GLY A 1 19 ? -4.217 -11.085 0.603 1.00 0.00 19 GLY A CA 12
ATOM 5611 C C . GLY A 1 19 ? -3.282 -10.378 -0.353 1.00 0.00 19 GLY A C 12
ATOM 5612 O O . GLY A 1 19 ? -2.745 -10.985 -1.273 1.00 0.00 19 GLY A O 12
ATOM 5616 N N . GLN A 1 20 ? -3.092 -9.091 -0.143 1.00 0.00 20 GLN A N 12
ATOM 5617 C CA . GLN A 1 20 ? -2.230 -8.290 -0.999 1.00 0.00 20 GLN A CA 12
ATOM 5618 C C . GLN A 1 20 ? -1.176 -7.554 -0.194 1.00 0.00 20 GLN A C 12
ATOM 5619 O O . GLN A 1 20 ? -0.809 -6.426 -0.521 1.00 0.00 20 GLN A O 12
ATOM 5633 N N . GLY A 1 21 ? -0.694 -8.191 0.849 1.00 0.00 21 GLY A N 12
ATOM 5634 C CA . GLY A 1 21 ? 0.336 -7.591 1.666 1.00 0.00 21 GLY A CA 12
ATOM 5635 C C . GLY A 1 21 ? -0.178 -6.438 2.480 1.00 0.00 21 GLY A C 12
ATOM 5636 O O . GLY A 1 21 ? -1.392 -6.332 2.749 1.00 0.00 21 GLY A O 12
ATOM 5640 N N . ASN A 1 22 ? 0.718 -5.596 2.888 1.00 0.00 22 ASN A N 12
ATOM 5641 C CA . ASN A 1 22 ? 0.383 -4.397 3.626 1.00 0.00 22 ASN A CA 12
ATOM 5642 C C . ASN A 1 22 ? 1.016 -3.248 2.918 1.00 0.00 22 ASN A C 12
ATOM 5643 O O . ASN A 1 22 ? 1.946 -3.446 2.128 1.00 0.00 22 ASN A O 12
ATOM 5654 N N . CYS A 1 23 ? 0.508 -2.069 3.150 1.00 0.00 23 CYS A N 12
ATOM 5655 C CA . CYS A 1 23 ? 1.039 -0.871 2.557 1.00 0.00 23 CYS A CA 12
ATOM 5656 C C . CYS A 1 23 ? 2.407 -0.555 3.119 1.00 0.00 23 CYS A C 12
ATOM 5657 O O . CYS A 1 23 ? 2.544 -0.135 4.282 1.00 0.00 23 CYS A O 12
ATOM 5664 N N . VAL A 1 24 ? 3.410 -0.813 2.333 1.00 0.00 24 VAL A N 12
ATOM 5665 C CA . VAL A 1 24 ? 4.757 -0.490 2.672 1.00 0.00 24 VAL A CA 12
ATOM 5666 C C . VAL A 1 24 ? 5.028 0.893 2.110 1.00 0.00 24 VAL A C 12
ATOM 5667 O O . VAL A 1 24 ? 4.870 1.116 0.902 1.00 0.00 24 VAL A O 12
ATOM 5680 N N . PRO A 1 25 ? 5.365 1.841 2.959 1.00 0.00 25 PRO A N 12
ATOM 5681 C CA . PRO A 1 25 ? 5.635 3.197 2.540 1.00 0.00 25 PRO A CA 12
ATOM 5682 C C . PRO A 1 25 ? 6.900 3.289 1.700 1.00 0.00 25 PRO A C 12
ATOM 5683 O O . PRO A 1 25 ? 7.926 2.659 2.005 1.00 0.00 25 PRO A O 12
ATOM 5694 N N . LEU A 1 26 ? 6.818 4.043 0.657 1.00 0.00 26 LEU A N 12
ATOM 5695 C CA . LEU A 1 26 ? 7.928 4.306 -0.198 1.00 0.00 26 LEU A CA 12
ATOM 5696 C C . LEU A 1 26 ? 7.925 5.817 -0.407 1.00 0.00 26 LEU A C 12
ATOM 5697 O O . LEU A 1 26 ? 6.940 6.352 -0.940 1.00 0.00 26 LEU A O 12
ATOM 5713 N N . PRO A 1 27 ? 8.998 6.520 0.045 1.00 0.00 27 PRO A N 12
ATOM 5714 C CA . PRO A 1 27 ? 9.083 8.018 0.107 1.00 0.00 27 PRO A CA 12
ATOM 5715 C C . PRO A 1 27 ? 9.019 8.772 -1.244 1.00 0.00 27 PRO A C 12
ATOM 5716 O O . PRO A 1 27 ? 9.856 9.636 -1.531 1.00 0.00 27 PRO A O 12
ATOM 5727 N N . PHE A 1 28 ? 8.023 8.472 -2.031 1.00 0.00 28 PHE A N 12
ATOM 5728 C CA . PHE A 1 28 ? 7.794 9.124 -3.302 1.00 0.00 28 PHE A CA 12
ATOM 5729 C C . PHE A 1 28 ? 6.300 9.255 -3.521 1.00 0.00 28 PHE A C 12
ATOM 5730 O O . PHE A 1 28 ? 5.745 10.350 -3.524 1.00 0.00 28 PHE A O 12
ATOM 5747 N N . LEU A 1 29 ? 5.649 8.118 -3.638 1.00 0.00 29 LEU A N 12
ATOM 5748 C CA . LEU A 1 29 ? 4.236 8.059 -3.997 1.00 0.00 29 LEU A CA 12
ATOM 5749 C C . LEU A 1 29 ? 3.332 7.760 -2.803 1.00 0.00 29 LEU A C 12
ATOM 5750 O O . LEU A 1 29 ? 2.101 7.759 -2.929 1.00 0.00 29 LEU A O 12
ATOM 5766 N N . GLY A 1 30 ? 3.919 7.532 -1.661 1.00 0.00 30 GLY A N 12
ATOM 5767 C CA . GLY A 1 30 ? 3.146 7.193 -0.497 1.00 0.00 30 GLY A CA 12
ATOM 5768 C C . GLY A 1 30 ? 3.431 5.790 -0.054 1.00 0.00 30 GLY A C 12
ATOM 5769 O O . GLY A 1 30 ? 4.493 5.517 0.508 1.00 0.00 30 GLY A O 12
ATOM 5773 N N . GLY A 1 31 ? 2.529 4.894 -0.333 1.00 0.00 31 GLY A N 12
ATOM 5774 C CA . GLY A 1 31 ? 2.713 3.529 0.052 1.00 0.00 31 GLY A CA 12
ATOM 5775 C C . GLY A 1 31 ? 2.253 2.592 -1.020 1.00 0.00 31 GLY A C 12
ATOM 5776 O O . GLY A 1 31 ? 1.389 2.952 -1.831 1.00 0.00 31 GLY A O 12
ATOM 5780 N N . VAL A 1 32 ? 2.845 1.426 -1.053 1.00 0.00 32 VAL A N 12
ATOM 5781 C CA . VAL A 1 32 ? 2.491 0.381 -2.001 1.00 0.00 32 VAL A CA 12
ATOM 5782 C C . VAL A 1 32 ? 2.325 -0.935 -1.260 1.00 0.00 32 VAL A C 12
ATOM 5783 O O . VAL A 1 32 ? 3.072 -1.229 -0.326 1.00 0.00 32 VAL A O 12
ATOM 5796 N N . CYS A 1 33 ? 1.337 -1.690 -1.638 1.00 0.00 33 CYS A N 12
ATOM 5797 C CA . CYS A 1 33 ? 1.082 -2.979 -1.019 1.00 0.00 33 CYS A CA 12
ATOM 5798 C C . CYS A 1 33 ? 2.166 -3.986 -1.373 1.00 0.00 33 CYS A C 12
ATOM 5799 O O . CYS A 1 33 ? 2.499 -4.164 -2.554 1.00 0.00 33 CYS A O 12
ATOM 5806 N N . ALA A 1 34 ? 2.731 -4.619 -0.361 1.00 0.00 34 ALA A N 12
ATOM 5807 C CA . ALA A 1 34 ? 3.790 -5.586 -0.533 1.00 0.00 34 ALA A CA 12
ATOM 5808 C C . ALA A 1 34 ? 3.955 -6.385 0.740 1.00 0.00 34 ALA A C 12
ATOM 5809 O O . ALA A 1 34 ? 3.539 -5.923 1.812 1.00 0.00 34 ALA A O 12
ATOM 5816 N N . VAL A 1 35 ? 4.548 -7.567 0.600 1.00 0.00 35 VAL A N 12
ATOM 5817 C CA . VAL A 1 35 ? 4.864 -8.486 1.696 1.00 0.00 35 VAL A CA 12
ATOM 5818 C C . VAL A 1 35 ? 3.610 -8.872 2.488 1.00 0.00 35 VAL A C 12
ATOM 5819 O O . VAL A 1 35 ? 2.948 -9.860 2.097 1.00 0.00 35 VAL A O 12
ATOM 5833 N N . CYS A 1 1 ? -10.444 -2.173 -3.042 1.00 0.00 1 CYS A N 13
ATOM 5834 C CA . CYS A 1 1 ? -9.128 -2.352 -2.446 1.00 0.00 1 CYS A CA 13
ATOM 5835 C C . CYS A 1 1 ? -8.099 -2.491 -3.564 1.00 0.00 1 CYS A C 13
ATOM 5836 O O . CYS A 1 1 ? -8.454 -2.848 -4.688 1.00 0.00 1 CYS A O 13
ATOM 5845 N N . VAL A 1 2 ? -6.849 -2.187 -3.288 1.00 0.00 2 VAL A N 13
ATOM 5846 C CA . VAL A 1 2 ? -5.798 -2.289 -4.290 1.00 0.00 2 VAL A CA 13
ATOM 5847 C C . VAL A 1 2 ? -4.910 -3.494 -4.055 1.00 0.00 2 VAL A C 13
ATOM 5848 O O . VAL A 1 2 ? -4.930 -4.103 -2.976 1.00 0.00 2 VAL A O 13
ATOM 5861 N N . LEU A 1 3 ? -4.154 -3.834 -5.065 1.00 0.00 3 LEU A N 13
ATOM 5862 C CA . LEU A 1 3 ? -3.349 -5.027 -5.068 1.00 0.00 3 LEU A CA 13
ATOM 5863 C C . LEU A 1 3 ? -1.871 -4.668 -4.919 1.00 0.00 3 LEU A C 13
ATOM 5864 O O . LEU A 1 3 ? -1.529 -3.486 -4.872 1.00 0.00 3 LEU A O 13
ATOM 5880 N N . ILE A 1 4 ? -1.002 -5.674 -4.881 1.00 0.00 4 ILE A N 13
ATOM 5881 C CA . ILE A 1 4 ? 0.443 -5.456 -4.738 1.00 0.00 4 ILE A CA 13
ATOM 5882 C C . ILE A 1 4 ? 1.023 -4.571 -5.855 1.00 0.00 4 ILE A C 13
ATOM 5883 O O . ILE A 1 4 ? 0.659 -4.692 -7.034 1.00 0.00 4 ILE A O 13
ATOM 5899 N N . GLY A 1 5 ? 1.882 -3.665 -5.470 1.00 0.00 5 GLY A N 13
ATOM 5900 C CA . GLY A 1 5 ? 2.532 -2.780 -6.404 1.00 0.00 5 GLY A CA 13
ATOM 5901 C C . GLY A 1 5 ? 1.789 -1.485 -6.594 1.00 0.00 5 GLY A C 13
ATOM 5902 O O . GLY A 1 5 ? 2.385 -0.470 -6.960 1.00 0.00 5 GLY A O 13
ATOM 5906 N N . GLN A 1 6 ? 0.507 -1.507 -6.328 1.00 0.00 6 GLN A N 13
ATOM 5907 C CA . GLN A 1 6 ? -0.331 -0.347 -6.501 1.00 0.00 6 GLN A CA 13
ATOM 5908 C C . GLN A 1 6 ? -0.207 0.546 -5.275 1.00 0.00 6 GLN A C 13
ATOM 5909 O O . GLN A 1 6 ? 0.137 0.072 -4.180 1.00 0.00 6 GLN A O 13
ATOM 5923 N N . ARG A 1 7 ? -0.484 1.815 -5.455 1.00 0.00 7 ARG A N 13
ATOM 5924 C CA . ARG A 1 7 ? -0.279 2.807 -4.420 1.00 0.00 7 ARG A CA 13
ATOM 5925 C C . ARG A 1 7 ? -1.501 2.838 -3.537 1.00 0.00 7 ARG A C 13
ATOM 5926 O O . ARG A 1 7 ? -2.623 3.005 -4.013 1.00 0.00 7 ARG A O 13
ATOM 5947 N N . CYS A 1 8 ? -1.272 2.705 -2.277 1.00 0.00 8 CYS A N 13
ATOM 5948 C CA . CYS A 1 8 ? -2.319 2.652 -1.314 1.00 0.00 8 CYS A CA 13
ATOM 5949 C C . CYS A 1 8 ? -2.142 3.755 -0.276 1.00 0.00 8 CYS A C 13
ATOM 5950 O O . CYS A 1 8 ? -1.133 4.478 -0.284 1.00 0.00 8 CYS A O 13
ATOM 5957 N N . ASP A 1 9 ? -3.122 3.897 0.578 1.00 0.00 9 ASP A N 13
ATOM 5958 C CA . ASP A 1 9 ? -3.121 4.842 1.677 1.00 0.00 9 ASP A CA 13
ATOM 5959 C C . ASP A 1 9 ? -4.028 4.250 2.723 1.00 0.00 9 ASP A C 13
ATOM 5960 O O . ASP A 1 9 ? -5.170 3.931 2.440 1.00 0.00 9 ASP A O 13
ATOM 5969 N N . ASN A 1 10 ? -3.517 4.075 3.908 1.00 0.00 10 ASN A N 13
ATOM 5970 C CA . ASN A 1 10 ? -4.261 3.400 4.971 1.00 0.00 10 ASN A CA 13
ATOM 5971 C C . ASN A 1 10 ? -5.371 4.246 5.527 1.00 0.00 10 ASN A C 13
ATOM 5972 O O . ASN A 1 10 ? -6.457 3.739 5.822 1.00 0.00 10 ASN A O 13
ATOM 5983 N N . ASP A 1 11 ? -5.133 5.529 5.648 1.00 0.00 11 ASP A N 13
ATOM 5984 C CA . ASP A 1 11 ? -6.108 6.391 6.282 1.00 0.00 11 ASP A CA 13
ATOM 5985 C C . ASP A 1 11 ? -7.158 6.877 5.322 1.00 0.00 11 ASP A C 13
ATOM 5986 O O . ASP A 1 11 ? -8.345 6.805 5.617 1.00 0.00 11 ASP A O 13
ATOM 5995 N N . ARG A 1 12 ? -6.748 7.347 4.178 1.00 0.00 12 ARG A N 13
ATOM 5996 C CA . ARG A 1 12 ? -7.707 7.885 3.232 1.00 0.00 12 ARG A CA 13
ATOM 5997 C C . ARG A 1 12 ? -8.166 6.847 2.230 1.00 0.00 12 ARG A C 13
ATOM 5998 O O . ARG A 1 12 ? -9.301 6.895 1.739 1.00 0.00 12 ARG A O 13
ATOM 6019 N N . GLY A 1 13 ? -7.313 5.906 1.943 1.00 0.00 13 GLY A N 13
ATOM 6020 C CA . GLY A 1 13 ? -7.616 4.925 0.942 1.00 0.00 13 GLY A CA 13
ATOM 6021 C C . GLY A 1 13 ? -6.858 5.239 -0.331 1.00 0.00 13 GLY A C 13
ATOM 6022 O O . GLY A 1 13 ? -6.383 6.371 -0.498 1.00 0.00 13 GLY A O 13
ATOM 6026 N N . PRO A 1 14 ? -6.713 4.292 -1.251 1.00 0.00 14 PRO A N 13
ATOM 6027 C CA . PRO A 1 14 ? -7.272 2.942 -1.126 1.00 0.00 14 PRO A CA 13
ATOM 6028 C C . PRO A 1 14 ? -6.382 2.015 -0.287 1.00 0.00 14 PRO A C 13
ATOM 6029 O O . PRO A 1 14 ? -5.195 2.251 -0.134 1.00 0.00 14 PRO A O 13
ATOM 6040 N N . ARG A 1 15 ? -6.961 0.985 0.254 1.00 0.00 15 ARG A N 13
ATOM 6041 C CA . ARG A 1 15 ? -6.229 0.035 1.061 1.00 0.00 15 ARG A CA 13
ATOM 6042 C C . ARG A 1 15 ? -6.050 -1.259 0.303 1.00 0.00 15 ARG A C 13
ATOM 6043 O O . ARG A 1 15 ? -6.800 -1.555 -0.625 1.00 0.00 15 ARG A O 13
ATOM 6064 N N . CYS A 1 16 ? -5.055 -1.999 0.689 1.00 0.00 16 CYS A N 13
ATOM 6065 C CA . CYS A 1 16 ? -4.694 -3.262 0.077 1.00 0.00 16 CYS A CA 13
ATOM 6066 C C . CYS A 1 16 ? -5.751 -4.300 0.358 1.00 0.00 16 CYS A C 13
ATOM 6067 O O . CYS A 1 16 ? -6.356 -4.308 1.452 1.00 0.00 16 CYS A O 13
ATOM 6074 N N . CYS A 1 17 ? -6.012 -5.149 -0.618 1.00 0.00 17 CYS A N 13
ATOM 6075 C CA . CYS A 1 17 ? -6.914 -6.263 -0.413 1.00 0.00 17 CYS A CA 13
ATOM 6076 C C . CYS A 1 17 ? -6.236 -7.225 0.567 1.00 0.00 17 CYS A C 13
ATOM 6077 O O . CYS A 1 17 ? -5.004 -7.240 0.685 1.00 0.00 17 CYS A O 13
ATOM 6084 N N . SER A 1 18 ? -7.044 -7.988 1.270 1.00 0.00 18 SER A N 13
ATOM 6085 C CA . SER A 1 18 ? -6.637 -8.838 2.381 1.00 0.00 18 SER A CA 13
ATOM 6086 C C . SER A 1 18 ? -5.507 -9.842 2.078 1.00 0.00 18 SER A C 13
ATOM 6087 O O . SER A 1 18 ? -4.809 -10.278 2.994 1.00 0.00 18 SER A O 13
ATOM 6095 N N . GLY A 1 19 ? -5.327 -10.190 0.819 1.00 0.00 19 GLY A N 13
ATOM 6096 C CA . GLY A 1 19 ? -4.256 -11.085 0.434 1.00 0.00 19 GLY A CA 13
ATOM 6097 C C . GLY A 1 19 ? -3.257 -10.388 -0.463 1.00 0.00 19 GLY A C 13
ATOM 6098 O O . GLY A 1 19 ? -2.532 -11.023 -1.222 1.00 0.00 19 GLY A O 13
ATOM 6102 N N . GLN A 1 20 ? -3.222 -9.075 -0.375 1.00 0.00 20 GLN A N 13
ATOM 6103 C CA . GLN A 1 20 ? -2.342 -8.259 -1.199 1.00 0.00 20 GLN A CA 13
ATOM 6104 C C . GLN A 1 20 ? -1.323 -7.538 -0.349 1.00 0.00 20 GLN A C 13
ATOM 6105 O O . GLN A 1 20 ? -0.754 -6.520 -0.756 1.00 0.00 20 GLN A O 13
ATOM 6119 N N . GLY A 1 21 ? -1.110 -8.056 0.831 1.00 0.00 21 GLY A N 13
ATOM 6120 C CA . GLY A 1 21 ? -0.122 -7.497 1.694 1.00 0.00 21 GLY A CA 13
ATOM 6121 C C . GLY A 1 21 ? -0.596 -6.277 2.419 1.00 0.00 21 GLY A C 13
ATOM 6122 O O . GLY A 1 21 ? -1.798 -6.108 2.676 1.00 0.00 21 GLY A O 13
ATOM 6126 N N . ASN A 1 22 ? 0.338 -5.437 2.727 1.00 0.00 22 ASN A N 13
ATOM 6127 C CA . ASN A 1 22 ? 0.110 -4.201 3.428 1.00 0.00 22 ASN A CA 13
ATOM 6128 C C . ASN A 1 22 ? 0.897 -3.129 2.754 1.00 0.00 22 ASN A C 13
ATOM 6129 O O . ASN A 1 22 ? 1.744 -3.423 1.901 1.00 0.00 22 ASN A O 13
ATOM 6140 N N . CYS A 1 23 ? 0.630 -1.907 3.114 1.00 0.00 23 CYS A N 13
ATOM 6141 C CA . CYS A 1 23 ? 1.303 -0.777 2.531 1.00 0.00 23 CYS A CA 13
ATOM 6142 C C . CYS A 1 23 ? 2.711 -0.650 3.055 1.00 0.00 23 CYS A C 13
ATOM 6143 O O . CYS A 1 23 ? 2.942 -0.646 4.273 1.00 0.00 23 CYS A O 13
ATOM 6150 N N . VAL A 1 24 ? 3.642 -0.621 2.161 1.00 0.00 24 VAL A N 13
ATOM 6151 C CA . VAL A 1 24 ? 5.003 -0.361 2.486 1.00 0.00 24 VAL A CA 13
ATOM 6152 C C . VAL A 1 24 ? 5.286 1.050 2.005 1.00 0.00 24 VAL A C 13
ATOM 6153 O O . VAL A 1 24 ? 5.170 1.332 0.804 1.00 0.00 24 VAL A O 13
ATOM 6166 N N . PRO A 1 25 ? 5.596 1.951 2.910 1.00 0.00 25 PRO A N 13
ATOM 6167 C CA . PRO A 1 25 ? 5.797 3.344 2.584 1.00 0.00 25 PRO A CA 13
ATOM 6168 C C . PRO A 1 25 ? 7.190 3.629 2.012 1.00 0.00 25 PRO A C 13
ATOM 6169 O O . PRO A 1 25 ? 8.227 3.300 2.625 1.00 0.00 25 PRO A O 13
ATOM 6180 N N . LEU A 1 26 ? 7.215 4.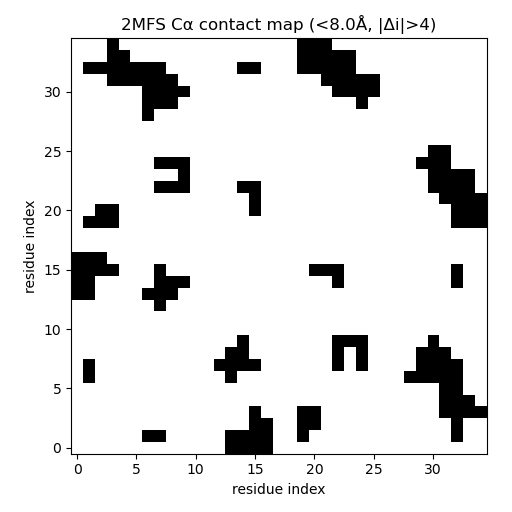226 0.855 1.00 0.00 26 LEU A N 13
ATOM 6181 C CA . LEU A 1 26 ? 8.443 4.584 0.202 1.00 0.00 26 LEU A CA 13
ATOM 6182 C C . LEU A 1 26 ? 8.495 6.114 0.022 1.00 0.00 26 LEU A C 13
ATOM 6183 O O . LEU A 1 26 ? 7.444 6.767 -0.059 1.00 0.00 26 LEU A O 13
ATOM 6199 N N . PRO A 1 27 ? 9.690 6.700 -0.058 1.00 0.00 27 PRO A N 13
ATOM 6200 C CA . PRO A 1 27 ?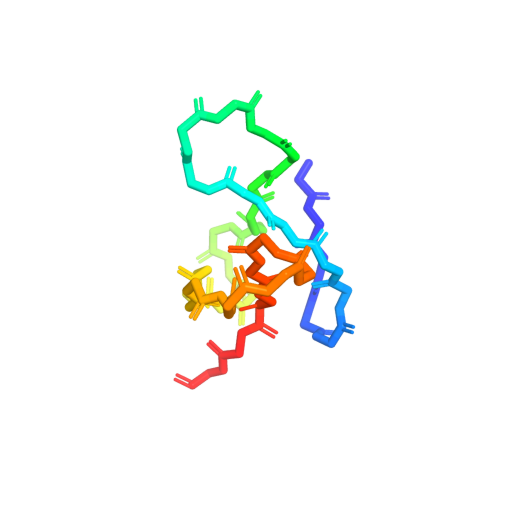 9.882 8.150 -0.036 1.00 0.00 27 PRO A CA 13
ATOM 6201 C C . PRO A 1 27 ? 9.698 8.821 -1.398 1.00 0.00 27 PRO A C 13
ATOM 6202 O O . PRO A 1 27 ? 10.539 9.617 -1.830 1.00 0.00 27 PRO A O 13
ATOM 6213 N N . PHE A 1 28 ? 8.605 8.513 -2.059 1.00 0.00 28 PHE A N 13
ATOM 6214 C CA . PHE A 1 28 ? 8.307 9.094 -3.355 1.00 0.00 28 PHE A CA 13
ATOM 6215 C C . PHE A 1 28 ? 6.817 9.396 -3.487 1.00 0.00 28 PHE A C 13
ATOM 6216 O O . PHE A 1 28 ? 6.389 10.537 -3.333 1.00 0.00 28 PHE A O 13
ATOM 6233 N N . LEU A 1 29 ? 6.030 8.367 -3.736 1.00 0.00 29 LEU A N 13
ATOM 6234 C CA . LEU A 1 29 ? 4.592 8.535 -3.946 1.00 0.00 29 LEU A CA 13
ATOM 6235 C C . LEU A 1 29 ? 3.738 8.049 -2.776 1.00 0.00 29 LEU A C 13
ATOM 6236 O O . LEU A 1 29 ? 2.505 8.097 -2.830 1.00 0.00 29 LEU A O 13
ATOM 6252 N N . GLY A 1 30 ? 4.376 7.568 -1.741 1.00 0.00 30 GLY A N 13
ATOM 6253 C CA . GLY A 1 30 ? 3.649 7.086 -0.599 1.00 0.00 30 GLY A CA 13
ATOM 6254 C C . GLY A 1 30 ? 3.882 5.624 -0.387 1.00 0.00 30 GLY A C 13
ATOM 6255 O O . GLY A 1 30 ? 5.004 5.149 -0.543 1.00 0.00 30 GLY A O 13
ATOM 6259 N N . GLY A 1 31 ? 2.852 4.905 -0.060 1.00 0.00 31 GLY A N 13
ATOM 6260 C CA . GLY A 1 31 ? 2.996 3.505 0.184 1.00 0.00 31 GLY A CA 13
ATOM 6261 C C . GLY A 1 31 ? 2.384 2.669 -0.896 1.00 0.00 31 GLY A C 13
ATOM 6262 O O . GLY A 1 31 ? 1.420 3.087 -1.549 1.00 0.00 31 GLY A O 13
ATOM 6266 N N . VAL A 1 32 ? 2.959 1.520 -1.109 1.00 0.00 32 VAL A N 13
ATOM 6267 C CA . VAL A 1 32 ? 2.459 0.561 -2.086 1.00 0.00 32 VAL A CA 13
ATOM 6268 C C . VAL A 1 32 ? 2.202 -0.767 -1.396 1.00 0.00 32 VAL A C 13
ATOM 6269 O O . VAL A 1 32 ? 2.891 -1.114 -0.432 1.00 0.00 32 VAL A O 13
ATOM 6282 N N . CYS A 1 33 ? 1.203 -1.477 -1.854 1.00 0.00 33 CYS A N 13
ATOM 6283 C CA . CYS A 1 33 ? 0.857 -2.773 -1.289 1.00 0.00 33 CYS A CA 13
ATOM 6284 C C . CYS A 1 33 ? 1.897 -3.812 -1.649 1.00 0.00 33 CYS A C 13
ATOM 6285 O O . CYS A 1 33 ? 2.359 -3.858 -2.789 1.00 0.00 33 CYS A O 13
ATOM 6292 N N . ALA A 1 34 ? 2.272 -4.625 -0.689 1.00 0.00 34 ALA A N 13
ATOM 6293 C CA . ALA A 1 34 ? 3.234 -5.679 -0.884 1.00 0.00 34 ALA A CA 13
ATOM 6294 C C . ALA A 1 34 ? 3.062 -6.676 0.230 1.00 0.00 34 ALA A C 13
ATOM 6295 O O . ALA A 1 34 ? 2.705 -6.288 1.356 1.00 0.00 34 ALA A O 13
ATOM 6302 N N . VAL A 1 35 ? 3.277 -7.932 -0.061 1.00 0.00 35 VAL A N 13
ATOM 6303 C CA . VAL A 1 35 ? 3.125 -8.981 0.916 1.00 0.00 35 VAL A CA 13
ATOM 6304 C C . VAL A 1 35 ? 4.436 -9.149 1.663 1.00 0.00 35 VAL A C 13
ATOM 6305 O O . VAL A 1 35 ? 4.564 -8.617 2.778 1.00 0.00 35 VAL A O 13
ATOM 6319 N N . CYS A 1 1 ? -10.029 -1.343 -3.367 1.00 0.00 1 CYS A N 14
ATOM 6320 C CA . CYS A 1 1 ? -8.781 -1.762 -2.775 1.00 0.00 1 CYS A CA 14
ATOM 6321 C C . CYS A 1 1 ? -7.810 -2.102 -3.879 1.00 0.00 1 CYS A C 14
ATOM 6322 O O . CYS A 1 1 ? -8.223 -2.510 -4.974 1.00 0.00 1 CYS A O 14
ATOM 6331 N N . VAL A 1 2 ? -6.535 -1.923 -3.615 1.00 0.00 2 VAL A N 14
ATOM 6332 C CA . VAL A 1 2 ? -5.513 -2.180 -4.599 1.00 0.00 2 VAL A CA 14
ATOM 6333 C C . VAL A 1 2 ? -4.824 -3.501 -4.336 1.00 0.00 2 VAL A C 14
ATOM 6334 O O . VAL A 1 2 ? -5.021 -4.130 -3.283 1.00 0.00 2 VAL A O 14
ATOM 6347 N N . LEU A 1 3 ? -4.041 -3.924 -5.291 1.00 0.00 3 LEU A N 14
ATOM 6348 C CA . LEU A 1 3 ? -3.393 -5.206 -5.231 1.00 0.00 3 LEU A CA 14
ATOM 6349 C C . LEU A 1 3 ? -1.887 -5.037 -5.023 1.00 0.00 3 LEU A C 14
ATOM 6350 O O . LEU A 1 3 ? -1.412 -3.910 -4.882 1.00 0.00 3 LEU A O 14
ATOM 6366 N N . ILE A 1 4 ? -1.150 -6.140 -5.028 1.00 0.00 4 ILE A N 14
ATOM 6367 C CA . ILE A 1 4 ? 0.314 -6.121 -4.843 1.00 0.00 4 ILE A CA 14
ATOM 6368 C C . ILE A 1 4 ? 0.992 -5.216 -5.890 1.00 0.00 4 ILE A C 14
ATOM 6369 O O . ILE A 1 4 ? 0.649 -5.252 -7.072 1.00 0.00 4 ILE A O 14
ATOM 6385 N N . GLY A 1 5 ? 1.895 -4.375 -5.429 1.00 0.00 5 GLY A N 14
ATOM 6386 C CA . GLY A 1 5 ? 2.650 -3.495 -6.297 1.00 0.00 5 GLY A CA 14
ATOM 6387 C C . GLY A 1 5 ? 1.950 -2.189 -6.566 1.00 0.00 5 GLY A C 14
ATOM 6388 O O . GLY A 1 5 ? 2.561 -1.235 -7.031 1.00 0.00 5 GLY A O 14
ATOM 6392 N N . GLN A 1 6 ? 0.685 -2.140 -6.262 1.00 0.00 6 GLN A N 14
ATOM 6393 C CA . GLN A 1 6 ? -0.110 -0.957 -6.496 1.00 0.00 6 GLN A CA 14
ATOM 6394 C C . GLN A 1 6 ? -0.036 -0.039 -5.306 1.00 0.00 6 GLN A C 14
ATOM 6395 O O . GLN A 1 6 ? 0.296 -0.471 -4.193 1.00 0.00 6 GLN A O 14
ATOM 6409 N N . ARG A 1 7 ? -0.344 1.215 -5.540 1.00 0.00 7 ARG A N 14
ATOM 6410 C CA . ARG A 1 7 ? -0.227 2.224 -4.523 1.00 0.00 7 ARG A CA 14
ATOM 6411 C C . ARG A 1 7 ? -1.449 2.332 -3.666 1.00 0.00 7 ARG A C 14
ATOM 6412 O O . ARG A 1 7 ? -2.583 2.369 -4.154 1.00 0.00 7 ARG A O 14
ATOM 6433 N N . CYS A 1 8 ? -1.206 2.405 -2.406 1.00 0.00 8 CYS A N 14
ATOM 6434 C CA . CYS A 1 8 ? -2.222 2.475 -1.411 1.00 0.00 8 CYS A CA 14
ATOM 6435 C C . CYS A 1 8 ? -1.811 3.463 -0.343 1.00 0.00 8 CYS A C 14
ATOM 6436 O O . CYS A 1 8 ? -0.676 3.964 -0.353 1.00 0.00 8 CYS A O 14
ATOM 6443 N N . ASP A 1 9 ? -2.719 3.762 0.542 1.00 0.00 9 ASP A N 14
ATOM 6444 C CA . ASP A 1 9 ? -2.441 4.598 1.689 1.00 0.00 9 ASP A CA 14
ATOM 6445 C C . ASP A 1 9 ? -3.275 4.090 2.844 1.00 0.00 9 ASP A C 14
ATOM 6446 O O . ASP A 1 9 ? -4.490 3.934 2.726 1.00 0.00 9 ASP A O 14
ATOM 6455 N N . ASN A 1 10 ? -2.616 3.803 3.940 1.00 0.00 10 ASN A N 14
ATOM 6456 C CA . ASN A 1 10 ? -3.254 3.247 5.133 1.00 0.00 10 ASN A CA 14
ATOM 6457 C C . ASN A 1 10 ? -4.221 4.200 5.777 1.00 0.00 10 ASN A C 14
ATOM 6458 O O . ASN A 1 10 ? -5.237 3.779 6.327 1.00 0.00 10 ASN A O 14
ATOM 6469 N N . ASP A 1 11 ? -3.939 5.471 5.697 1.00 0.00 11 ASP A N 14
ATOM 6470 C CA . ASP A 1 11 ? -4.720 6.447 6.419 1.00 0.00 11 ASP A CA 14
ATOM 6471 C C . ASP A 1 11 ? -5.876 6.983 5.609 1.00 0.00 11 ASP A C 14
ATOM 6472 O O . ASP A 1 11 ? -7.020 6.961 6.059 1.00 0.00 11 ASP A O 14
ATOM 6481 N N . ARG A 1 12 ? -5.593 7.447 4.425 1.00 0.00 12 ARG A N 14
ATOM 6482 C CA . ARG A 1 12 ? -6.618 8.065 3.594 1.00 0.00 12 ARG A CA 14
ATOM 6483 C C . ARG A 1 12 ? -7.284 7.076 2.660 1.00 0.00 12 ARG A C 14
ATOM 6484 O O . ARG A 1 12 ? -8.443 7.258 2.264 1.00 0.00 12 ARG A O 14
ATOM 6505 N N . GLY A 1 13 ? -6.566 6.028 2.330 1.00 0.00 13 GLY A N 14
ATOM 6506 C CA . GLY A 1 13 ? -7.070 5.038 1.419 1.00 0.00 13 GLY A CA 14
ATOM 6507 C C . GLY A 1 13 ? -6.697 5.381 -0.006 1.00 0.00 13 GLY A C 14
ATOM 6508 O O . GLY A 1 13 ? -6.231 6.500 -0.261 1.00 0.00 13 GLY A O 14
ATOM 6512 N N . PRO A 1 14 ? -6.860 4.470 -0.970 1.00 0.00 14 PRO A N 14
ATOM 6513 C CA . PRO A 1 14 ? -7.381 3.110 -0.739 1.00 0.00 14 PRO A CA 14
ATOM 6514 C C . PRO A 1 14 ? -6.306 2.224 -0.122 1.00 0.00 14 PRO A C 14
ATOM 6515 O O . PRO A 1 14 ? -5.144 2.603 -0.061 1.00 0.00 14 PRO A O 14
ATOM 6526 N N . ARG A 1 15 ? -6.686 1.078 0.336 1.00 0.00 15 ARG A N 14
ATOM 6527 C CA . ARG A 1 15 ? -5.748 0.184 0.948 1.00 0.00 15 ARG A CA 14
ATOM 6528 C C . ARG A 1 15 ? -5.648 -1.079 0.115 1.00 0.00 15 ARG A C 14
ATOM 6529 O O . ARG A 1 15 ? -6.309 -1.190 -0.931 1.00 0.00 15 ARG A O 14
ATOM 6550 N N . CYS A 1 16 ? -4.846 -2.001 0.548 1.00 0.00 16 CYS A N 14
ATOM 6551 C CA . CYS A 1 16 ? -4.680 -3.277 -0.126 1.00 0.00 16 CYS A CA 14
ATOM 6552 C C . CYS A 1 16 ? -5.927 -4.110 0.049 1.00 0.00 16 CYS A C 14
ATOM 6553 O O . CYS A 1 16 ? -6.643 -3.960 1.046 1.00 0.00 16 CYS A O 14
ATOM 6560 N N . CYS A 1 17 ? -6.238 -4.935 -0.924 1.00 0.00 17 CYS A N 14
ATOM 6561 C CA . CYS A 1 17 ? -7.297 -5.900 -0.724 1.00 0.00 17 CYS A CA 14
ATOM 6562 C C . CYS A 1 17 ? -6.760 -6.912 0.277 1.00 0.00 17 CYS A C 14
ATOM 6563 O O . CYS A 1 17 ? -5.558 -7.204 0.260 1.00 0.00 17 CYS A O 14
ATOM 6570 N N . SER A 1 18 ? -7.604 -7.398 1.168 1.00 0.00 18 SER A N 14
ATOM 6571 C CA . SER A 1 18 ? -7.181 -8.299 2.222 1.00 0.00 18 SER A CA 14
ATOM 6572 C C . SER A 1 18 ? -6.617 -9.612 1.638 1.00 0.00 18 SER A C 14
ATOM 6573 O O . SER A 1 18 ? -7.375 -10.509 1.230 1.00 0.00 18 SER A O 14
ATOM 6581 N N . GLY A 1 19 ? -5.294 -9.679 1.576 1.00 0.00 19 GLY A N 14
ATOM 6582 C CA . GLY A 1 19 ? -4.592 -10.798 0.989 1.00 0.00 19 GLY A CA 14
ATOM 6583 C C . GLY A 1 19 ? -3.562 -10.327 -0.040 1.00 0.00 19 GLY A C 14
ATOM 6584 O O . GLY A 1 19 ? -2.774 -11.121 -0.561 1.00 0.00 19 GLY A O 14
ATOM 6588 N N . GLN A 1 20 ? -3.574 -9.029 -0.322 1.00 0.00 20 GLN A N 14
ATOM 6589 C CA . GLN A 1 20 ? -2.678 -8.409 -1.309 1.00 0.00 20 GLN A CA 14
ATOM 6590 C C . GLN A 1 20 ? -1.450 -7.745 -0.670 1.00 0.00 20 GLN A C 14
ATOM 6591 O O . GLN A 1 20 ? -0.726 -7.003 -1.328 1.00 0.00 20 GLN A O 14
ATOM 6605 N N . GLY A 1 21 ? -1.231 -7.990 0.597 1.00 0.00 21 GLY A N 14
ATOM 6606 C CA . GLY A 1 21 ? -0.051 -7.467 1.239 1.00 0.00 21 GLY A CA 14
ATOM 6607 C C . GLY A 1 21 ? -0.325 -6.280 2.117 1.00 0.00 21 GLY A C 14
ATOM 6608 O O . GLY A 1 21 ? -1.491 -5.923 2.357 1.00 0.00 21 GLY A O 14
ATOM 6612 N N . ASN A 1 22 ? 0.735 -5.677 2.598 1.00 0.00 22 ASN A N 14
ATOM 6613 C CA . ASN A 1 22 ? 0.651 -4.525 3.474 1.00 0.00 22 ASN A CA 14
ATOM 6614 C C . ASN A 1 22 ? 1.287 -3.349 2.793 1.00 0.00 22 ASN A C 14
ATOM 6615 O O . ASN A 1 22 ? 2.242 -3.517 2.015 1.00 0.00 22 ASN A O 14
ATOM 6626 N N . CYS A 1 23 ? 0.763 -2.184 3.061 1.00 0.00 23 CYS A N 14
ATOM 6627 C CA . CYS A 1 23 ? 1.250 -0.947 2.494 1.00 0.00 23 CYS A CA 14
ATOM 6628 C C . CYS A 1 23 ? 2.578 -0.531 3.094 1.00 0.00 23 CYS A C 14
ATOM 6629 O O . CYS A 1 23 ? 2.633 -0.028 4.231 1.00 0.00 23 CYS A O 14
ATOM 6636 N N . VAL A 1 24 ? 3.639 -0.759 2.369 1.00 0.00 24 VAL A N 14
ATOM 6637 C CA . VAL A 1 24 ? 4.918 -0.239 2.759 1.00 0.00 24 VAL A CA 14
ATOM 6638 C C . VAL A 1 24 ? 5.009 1.172 2.163 1.00 0.00 24 VAL A C 14
ATOM 6639 O O . VAL A 1 24 ? 4.838 1.346 0.955 1.00 0.00 24 VAL A O 14
ATOM 6652 N N . PRO A 1 25 ? 5.165 2.207 2.996 1.00 0.00 25 PRO A N 14
ATOM 6653 C CA . PRO A 1 25 ? 5.114 3.577 2.534 1.00 0.00 25 PRO A CA 14
ATOM 6654 C C . PRO A 1 25 ? 6.432 4.103 1.945 1.00 0.00 25 PRO A C 14
ATOM 6655 O O . PRO A 1 25 ? 7.539 3.824 2.440 1.00 0.00 25 PRO A O 14
ATOM 6666 N N . LEU A 1 26 ? 6.291 4.868 0.903 1.00 0.00 26 LEU A N 14
ATOM 6667 C CA . LEU A 1 26 ? 7.384 5.501 0.225 1.00 0.00 26 LEU A CA 14
ATOM 6668 C C . LEU A 1 26 ? 7.098 6.994 0.239 1.00 0.00 26 LEU A C 14
ATOM 6669 O O . LEU A 1 26 ? 6.044 7.400 -0.224 1.00 0.00 26 LEU A O 14
ATOM 6685 N N . PRO A 1 27 ? 8.017 7.807 0.789 1.00 0.00 27 PRO A N 14
ATOM 6686 C CA . PRO A 1 27 ? 7.856 9.272 0.973 1.00 0.00 27 PRO A CA 14
ATOM 6687 C C . PRO A 1 27 ? 7.097 10.014 -0.144 1.00 0.00 27 PRO A C 14
ATOM 6688 O O . PRO A 1 27 ? 6.109 10.699 0.121 1.00 0.00 27 PRO A O 14
ATOM 6699 N N . PHE A 1 28 ? 7.538 9.871 -1.374 1.00 0.00 28 PHE A N 14
ATOM 6700 C CA . PHE A 1 28 ? 6.903 10.581 -2.468 1.00 0.00 28 PHE A CA 14
ATOM 6701 C C . PHE A 1 28 ? 6.149 9.682 -3.421 1.00 0.00 28 PHE A C 14
ATOM 6702 O O . PHE A 1 28 ? 5.348 10.148 -4.232 1.00 0.00 28 PHE A O 14
ATOM 6719 N N . LEU A 1 29 ? 6.404 8.416 -3.343 1.00 0.00 29 LEU A N 14
ATOM 6720 C CA . LEU A 1 29 ? 5.633 7.452 -4.145 1.00 0.00 29 LEU A CA 14
ATOM 6721 C C . LEU A 1 29 ? 4.288 7.142 -3.521 1.00 0.00 29 LEU A C 14
ATOM 6722 O O . LEU A 1 29 ? 3.330 6.867 -4.224 1.00 0.00 29 LEU A O 14
ATOM 6738 N N . GLY A 1 30 ? 4.218 7.210 -2.218 1.00 0.00 30 GLY A N 14
ATOM 6739 C CA . GLY A 1 30 ? 3.000 6.920 -1.525 1.00 0.00 30 GLY A CA 14
ATOM 6740 C C . GLY A 1 30 ? 3.158 5.692 -0.674 1.00 0.00 30 GLY A C 14
ATOM 6741 O O . GLY A 1 30 ? 3.719 5.749 0.423 1.00 0.00 30 GLY A O 14
ATOM 6745 N N . GLY A 1 31 ? 2.707 4.598 -1.166 1.00 0.00 31 GLY A N 14
ATOM 6746 C CA . GLY A 1 31 ? 2.830 3.353 -0.475 1.00 0.00 31 GLY A CA 14
ATOM 6747 C C . GLY A 1 31 ? 2.402 2.267 -1.379 1.00 0.00 31 GLY A C 14
ATOM 6748 O O . GLY A 1 31 ? 1.573 2.508 -2.234 1.00 0.00 31 GLY A O 14
ATOM 6752 N N . VAL A 1 32 ? 2.972 1.105 -1.248 1.00 0.00 32 VAL A N 14
ATOM 6753 C CA . VAL A 1 32 ? 2.608 -0.007 -2.123 1.00 0.00 32 VAL A CA 14
ATOM 6754 C C . VAL A 1 32 ? 2.309 -1.260 -1.331 1.00 0.00 32 VAL A C 14
ATOM 6755 O O . VAL A 1 32 ? 2.897 -1.497 -0.263 1.00 0.00 32 VAL A O 14
ATOM 6768 N N . CYS A 1 33 ? 1.375 -2.026 -1.832 1.00 0.00 33 CYS A N 14
ATOM 6769 C CA . CYS A 1 33 ? 1.008 -3.293 -1.241 1.00 0.00 33 CYS A CA 14
ATOM 6770 C C . CYS A 1 33 ? 2.047 -4.329 -1.566 1.00 0.00 33 CYS A C 14
ATOM 6771 O O . CYS A 1 33 ? 2.270 -4.643 -2.731 1.00 0.00 33 CYS A O 14
ATOM 6778 N N . ALA A 1 34 ? 2.697 -4.836 -0.568 1.00 0.00 34 ALA A N 14
ATOM 6779 C CA . ALA A 1 34 ? 3.706 -5.823 -0.776 1.00 0.00 34 ALA A CA 14
ATOM 6780 C C . ALA A 1 34 ? 3.636 -6.855 0.318 1.00 0.00 34 ALA A C 14
ATOM 6781 O O . ALA A 1 34 ? 3.194 -6.554 1.434 1.00 0.00 34 ALA A O 14
ATOM 6788 N N . VAL A 1 35 ? 3.997 -8.060 -0.012 1.00 0.00 35 VAL A N 14
ATOM 6789 C CA . VAL A 1 35 ? 4.044 -9.143 0.922 1.00 0.00 35 VAL A CA 14
ATOM 6790 C C . VAL A 1 35 ? 5.235 -10.043 0.599 1.00 0.00 35 VAL A C 14
ATOM 6791 O O . VAL A 1 35 ? 6.245 -9.988 1.331 1.00 0.00 35 VAL A O 14
ATOM 6805 N N . CYS A 1 1 ? -10.244 -1.278 -3.203 1.00 0.00 1 CYS A N 15
ATOM 6806 C CA . CYS A 1 1 ? -8.950 -1.584 -2.600 1.00 0.00 1 CYS A CA 15
ATOM 6807 C C . CYS A 1 1 ? -7.959 -1.944 -3.704 1.00 0.00 1 CYS A C 15
ATOM 6808 O O . CYS A 1 1 ? -8.368 -2.262 -4.816 1.00 0.00 1 CYS A O 15
ATOM 6817 N N . VAL A 1 2 ? -6.669 -1.880 -3.415 1.00 0.00 2 VAL A N 15
ATOM 6818 C CA . VAL A 1 2 ? -5.639 -2.154 -4.419 1.00 0.00 2 VAL A CA 15
ATOM 6819 C C . VAL A 1 2 ? -4.901 -3.456 -4.148 1.00 0.00 2 VAL A C 15
ATOM 6820 O O . VAL A 1 2 ? -4.939 -3.989 -3.029 1.00 0.00 2 VAL A O 15
ATOM 6833 N N . LEU A 1 3 ? -4.248 -3.966 -5.179 1.00 0.00 3 LEU A N 15
ATOM 6834 C CA . LEU A 1 3 ? -3.568 -5.246 -5.111 1.00 0.00 3 LEU A CA 15
ATOM 6835 C C . LEU A 1 3 ? -2.043 -5.061 -5.081 1.00 0.00 3 LEU A C 15
ATOM 6836 O O . LEU A 1 3 ? -1.555 -3.933 -5.114 1.00 0.00 3 LEU A O 15
ATOM 6852 N N . ILE A 1 4 ? -1.298 -6.162 -5.040 1.00 0.00 4 ILE A N 15
ATOM 6853 C CA . ILE A 1 4 ? 0.167 -6.111 -4.994 1.00 0.00 4 ILE A CA 15
ATOM 6854 C C . ILE A 1 4 ? 0.790 -5.428 -6.222 1.00 0.00 4 ILE A C 15
ATOM 6855 O O . ILE A 1 4 ? 0.469 -5.742 -7.376 1.00 0.00 4 ILE A O 15
ATOM 6871 N N . GLY A 1 5 ? 1.654 -4.477 -5.953 1.00 0.00 5 GLY A N 15
ATOM 6872 C CA . GLY A 1 5 ? 2.320 -3.718 -6.984 1.00 0.00 5 GLY A CA 15
ATOM 6873 C C . GLY A 1 5 ? 1.584 -2.441 -7.302 1.00 0.00 5 GLY A C 15
ATOM 6874 O O . GLY A 1 5 ? 2.051 -1.623 -8.087 1.00 0.00 5 GLY A O 15
ATOM 6878 N N . GLN A 1 6 ? 0.434 -2.279 -6.694 1.00 0.00 6 GLN A N 15
ATOM 6879 C CA . GLN A 1 6 ? -0.362 -1.089 -6.838 1.00 0.00 6 GLN A CA 15
ATOM 6880 C C . GLN A 1 6 ? -0.157 -0.224 -5.610 1.00 0.00 6 GLN A C 15
ATOM 6881 O O . GLN A 1 6 ? 0.200 -0.728 -4.530 1.00 0.00 6 GLN A O 15
ATOM 6895 N N . ARG A 1 7 ? -0.388 1.052 -5.766 1.00 0.00 7 ARG A N 15
ATOM 6896 C CA . ARG A 1 7 ? -0.116 2.014 -4.731 1.00 0.00 7 ARG A CA 15
ATOM 6897 C C . ARG A 1 7 ? -1.252 2.158 -3.766 1.00 0.00 7 ARG A C 15
ATOM 6898 O O . ARG A 1 7 ? -2.425 2.178 -4.144 1.00 0.00 7 ARG A O 15
ATOM 6919 N N . CYS A 1 8 ? -0.877 2.293 -2.543 1.00 0.00 8 CYS A N 15
ATOM 6920 C CA . CYS A 1 8 ? -1.753 2.350 -1.417 1.00 0.00 8 CYS A CA 15
ATOM 6921 C C . CYS A 1 8 ? -1.349 3.500 -0.528 1.00 0.00 8 CYS A C 15
ATOM 6922 O O . CYS A 1 8 ? -0.350 4.175 -0.782 1.00 0.00 8 CYS A O 15
ATOM 6929 N N . ASP A 1 9 ? -2.155 3.760 0.427 1.00 0.00 9 ASP A N 15
ATOM 6930 C CA . ASP A 1 9 ? -1.881 4.716 1.488 1.00 0.00 9 ASP A CA 15
ATOM 6931 C C . ASP A 1 9 ? -2.821 4.414 2.610 1.00 0.00 9 ASP A C 15
ATOM 6932 O O . ASP A 1 9 ? -4.029 4.446 2.441 1.00 0.00 9 ASP A O 15
ATOM 6941 N N . ASN A 1 10 ? -2.250 4.077 3.736 1.00 0.00 10 ASN A N 15
ATOM 6942 C CA . ASN A 1 10 ? -2.988 3.651 4.930 1.00 0.00 10 ASN A CA 15
ATOM 6943 C C . ASN A 1 10 ? -3.996 4.672 5.430 1.00 0.00 10 ASN A C 15
ATOM 6944 O O . ASN A 1 10 ? -5.096 4.301 5.844 1.00 0.00 10 ASN A O 15
ATOM 6955 N N . ASP A 1 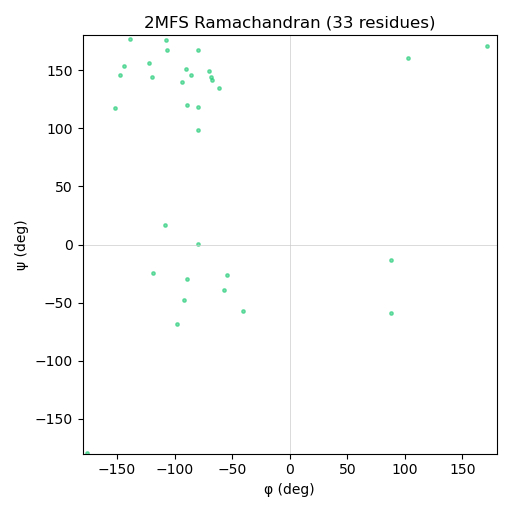11 ? -3.648 5.944 5.393 1.00 0.00 11 ASP A N 15
ATOM 6956 C CA . ASP A 1 11 ? -4.532 6.969 5.941 1.00 0.00 11 ASP A CA 15
ATOM 6957 C C . ASP A 1 11 ? -5.483 7.527 4.902 1.00 0.00 11 ASP A C 15
ATOM 6958 O O . ASP A 1 11 ? -6.693 7.621 5.144 1.00 0.00 11 ASP A O 15
ATOM 6967 N N . ARG A 1 12 ? -4.966 7.879 3.748 1.00 0.00 12 ARG A N 15
ATOM 6968 C CA . ARG A 1 12 ? -5.790 8.488 2.704 1.00 0.00 12 ARG A CA 15
ATOM 6969 C C . ARG A 1 12 ? -6.567 7.449 1.933 1.00 0.00 12 ARG A C 15
ATOM 6970 O O . ARG A 1 12 ? -7.769 7.591 1.681 1.00 0.00 12 ARG A O 15
ATOM 6991 N N . GLY A 1 13 ? -5.901 6.389 1.621 1.00 0.00 13 GLY A N 15
ATOM 6992 C CA . GLY A 1 13 ? -6.445 5.394 0.758 1.00 0.00 13 GLY A CA 15
ATOM 6993 C C . GLY A 1 13 ? -5.773 5.514 -0.588 1.00 0.00 13 GLY A C 15
ATOM 6994 O O . GLY A 1 13 ? -5.151 6.549 -0.863 1.00 0.00 13 GLY A O 15
ATOM 6998 N N . PRO A 1 14 ? -5.860 4.523 -1.458 1.00 0.00 14 PRO A N 15
ATOM 6999 C CA . PRO A 1 14 ? -6.587 3.272 -1.202 1.00 0.00 14 PRO A CA 15
ATOM 7000 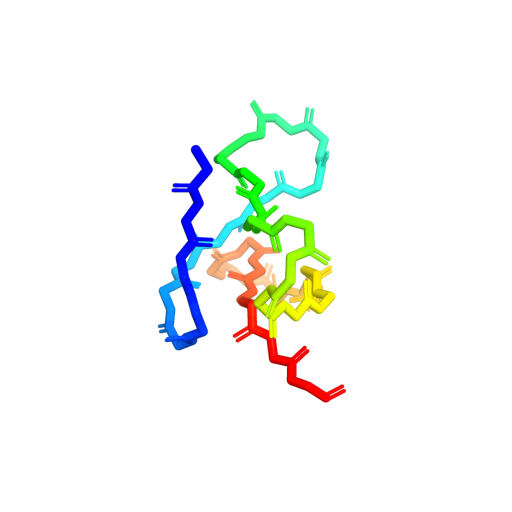C C . PRO A 1 14 ? -5.776 2.308 -0.326 1.00 0.00 14 PRO A C 15
ATOM 7001 O O . PRO A 1 14 ? -4.583 2.493 -0.118 1.00 0.00 14 PRO A O 15
ATOM 7012 N N . ARG A 1 15 ? -6.434 1.313 0.186 1.00 0.00 15 ARG A N 15
ATOM 7013 C CA . ARG A 1 15 ? -5.808 0.317 1.020 1.00 0.00 15 ARG A CA 15
ATOM 7014 C C . ARG A 1 15 ? -5.709 -0.985 0.251 1.00 0.00 15 ARG A C 15
ATOM 7015 O O . ARG A 1 15 ? -6.486 -1.225 -0.679 1.00 0.00 15 ARG A O 15
ATOM 7036 N N . CYS A 1 16 ? -4.736 -1.793 0.610 1.00 0.00 16 CYS A N 15
ATOM 7037 C CA . CYS A 1 16 ? -4.515 -3.099 -0.003 1.00 0.00 16 CYS A CA 15
ATOM 7038 C C . CYS A 1 16 ? -5.652 -4.018 0.367 1.00 0.00 16 CYS A C 15
ATOM 7039 O O . CYS A 1 16 ? -6.127 -3.984 1.516 1.00 0.00 16 CYS A O 15
ATOM 7046 N N . CYS A 1 17 ? -6.117 -4.803 -0.595 1.00 0.00 17 CYS A N 15
ATOM 7047 C CA . CYS A 1 17 ? -7.190 -5.765 -0.349 1.00 0.00 17 CYS A CA 15
ATOM 7048 C C . CYS A 1 17 ? -6.690 -6.843 0.615 1.00 0.00 17 CYS A C 15
ATOM 7049 O O . CYS A 1 17 ? -5.478 -7.034 0.763 1.00 0.00 17 CYS A O 15
ATOM 7056 N N . SER A 1 18 ? -7.611 -7.512 1.278 1.00 0.00 18 SER A N 15
ATOM 7057 C CA . SER A 1 18 ? -7.300 -8.551 2.235 1.00 0.00 18 SER A CA 15
ATOM 7058 C C . SER A 1 18 ? -6.541 -9.695 1.552 1.00 0.00 18 SER A C 15
ATOM 7059 O O . SER A 1 18 ? -7.127 -10.490 0.798 1.00 0.00 18 SER A O 15
ATOM 7067 N N . GLY A 1 19 ? -5.244 -9.750 1.793 1.00 0.00 19 GLY A N 15
ATOM 7068 C CA . GLY A 1 19 ? -4.404 -10.760 1.197 1.00 0.00 19 GLY A CA 15
ATOM 7069 C C . GLY A 1 19 ? -3.492 -10.172 0.142 1.00 0.00 19 GLY A C 15
ATOM 7070 O O . GLY A 1 19 ? -2.945 -10.881 -0.694 1.00 0.00 19 GLY A O 15
ATOM 7074 N N . GLN A 1 20 ? -3.329 -8.875 0.165 1.00 0.00 20 GLN A N 15
ATOM 7075 C CA . GLN A 1 20 ? -2.491 -8.202 -0.799 1.00 0.00 20 GLN A CA 15
ATOM 7076 C C . GLN A 1 20 ? -1.242 -7.640 -0.155 1.00 0.00 20 GLN A C 15
ATOM 7077 O O . GLN A 1 20 ? -0.924 -6.455 -0.298 1.00 0.00 20 GLN A O 15
ATOM 7091 N N . GLY A 1 21 ? -0.541 -8.494 0.561 1.00 0.00 21 GLY A N 15
ATOM 7092 C CA . GLY A 1 21 ? 0.684 -8.089 1.186 1.00 0.00 21 GLY A CA 15
ATOM 7093 C C . GLY A 1 21 ? 0.456 -7.159 2.339 1.00 0.00 21 GLY A C 15
ATOM 7094 O O . GLY A 1 21 ? -0.513 -7.301 3.095 1.00 0.00 21 GLY A O 15
ATOM 7098 N N . ASN A 1 22 ? 1.337 -6.228 2.474 1.00 0.00 22 ASN A N 15
ATOM 7099 C CA . ASN A 1 22 ? 1.250 -5.194 3.468 1.00 0.00 22 ASN A CA 15
ATOM 7100 C C . ASN A 1 22 ? 1.431 -3.900 2.748 1.00 0.00 22 ASN A C 15
ATOM 7101 O O . ASN A 1 22 ? 2.158 -3.857 1.743 1.00 0.00 22 ASN A O 15
ATOM 7112 N N . CYS A 1 23 ? 0.770 -2.875 3.199 1.00 0.00 23 CYS A N 15
ATOM 7113 C CA . CYS A 1 23 ? 0.894 -1.579 2.585 1.00 0.00 23 CYS A CA 15
ATOM 7114 C C . CYS A 1 23 ? 2.130 -0.910 3.149 1.00 0.00 23 CYS A C 15
ATOM 7115 O O . CYS A 1 23 ? 2.099 -0.330 4.249 1.00 0.00 23 CYS A O 15
ATOM 7122 N N . VAL A 1 24 ? 3.211 -1.011 2.418 1.00 0.00 24 VAL A N 15
ATOM 7123 C CA . VAL A 1 24 ? 4.458 -0.439 2.829 1.00 0.00 24 VAL A CA 15
ATOM 7124 C C . VAL A 1 24 ? 4.606 0.949 2.211 1.00 0.00 24 VAL A C 15
ATOM 7125 O O . VAL A 1 24 ? 4.641 1.094 0.991 1.00 0.00 24 VAL A O 15
ATOM 7138 N N . PRO A 1 25 ? 4.629 1.988 3.044 1.00 0.00 25 PRO A N 15
ATOM 7139 C CA . PRO A 1 25 ? 4.682 3.359 2.579 1.00 0.00 25 PRO A CA 15
ATOM 7140 C C . PRO A 1 25 ? 6.055 3.785 2.102 1.00 0.00 25 PRO A C 15
ATOM 7141 O O . PRO A 1 25 ? 7.092 3.378 2.661 1.00 0.00 25 PRO A O 15
ATOM 7152 N N . LEU A 1 26 ? 6.058 4.565 1.063 1.00 0.00 26 LEU A N 15
ATOM 7153 C CA . LEU A 1 26 ? 7.240 5.183 0.571 1.00 0.00 26 LEU A CA 15
ATOM 7154 C C . LEU A 1 26 ? 7.044 6.679 0.729 1.00 0.00 26 LEU A C 15
ATOM 7155 O O . LEU A 1 26 ? 5.917 7.178 0.568 1.00 0.00 26 LEU A O 15
ATOM 7171 N N . PRO A 1 27 ? 8.091 7.411 1.083 1.00 0.00 27 PRO A N 15
ATOM 7172 C CA . PRO A 1 27 ? 8.015 8.860 1.325 1.00 0.00 27 PRO A CA 15
ATOM 7173 C C . PRO A 1 27 ? 7.897 9.685 0.045 1.00 0.00 27 PRO A C 15
ATOM 7174 O O . PRO A 1 27 ? 8.701 10.587 -0.196 1.00 0.00 27 PRO A O 15
ATOM 7185 N N . PHE A 1 28 ? 6.922 9.368 -0.775 1.00 0.00 28 PHE A N 15
ATOM 7186 C CA . PHE A 1 28 ? 6.709 10.099 -2.002 1.00 0.00 28 PHE A CA 15
ATOM 7187 C C . PHE A 1 28 ? 5.221 10.315 -2.229 1.00 0.00 28 PHE A C 15
ATOM 7188 O O . PHE A 1 28 ? 4.651 11.283 -1.752 1.00 0.00 28 PHE A O 15
ATOM 7205 N N . LEU A 1 29 ? 4.578 9.369 -2.863 1.00 0.00 29 LEU A N 15
ATOM 7206 C CA . LEU A 1 29 ? 3.169 9.514 -3.204 1.00 0.00 29 LEU A CA 15
ATOM 7207 C C . LEU A 1 29 ? 2.313 8.676 -2.282 1.00 0.00 29 LEU A C 15
ATOM 7208 O O . LEU A 1 29 ? 1.146 8.989 -2.019 1.00 0.00 29 LEU A O 15
ATOM 7224 N N . GLY A 1 30 ? 2.883 7.620 -1.802 1.00 0.00 30 GLY A N 15
ATOM 7225 C CA . GLY A 1 30 ? 2.191 6.735 -0.937 1.00 0.00 30 GLY A CA 15
ATOM 7226 C C . GLY A 1 30 ? 2.959 5.467 -0.780 1.00 0.00 30 GLY A C 15
ATOM 7227 O O . GLY A 1 30 ? 4.179 5.456 -0.931 1.00 0.00 30 GLY A O 15
ATOM 7231 N N . GLY A 1 31 ? 2.282 4.419 -0.513 1.00 0.00 31 GLY A N 15
ATOM 7232 C CA . GLY A 1 31 ? 2.909 3.167 -0.343 1.00 0.00 31 GLY A CA 15
ATOM 7233 C C . GLY A 1 31 ? 2.529 2.225 -1.426 1.00 0.00 31 GLY A C 15
ATOM 7234 O O . GLY A 1 31 ? 1.864 2.615 -2.384 1.00 0.00 31 GLY A O 15
ATOM 7238 N N . VAL A 1 32 ? 2.929 1.012 -1.290 1.00 0.00 32 VAL A N 15
ATOM 7239 C CA . VAL A 1 32 ? 2.593 -0.005 -2.247 1.00 0.00 32 VAL A CA 15
ATOM 7240 C C . VAL A 1 32 ? 2.232 -1.267 -1.509 1.00 0.00 32 VAL A C 15
ATOM 7241 O O . VAL A 1 32 ? 2.664 -1.489 -0.363 1.00 0.00 32 VAL A O 15
ATOM 7254 N N . CYS A 1 33 ? 1.424 -2.038 -2.125 1.00 0.00 33 CYS A N 15
ATOM 7255 C CA . CYS A 1 33 ? 1.021 -3.305 -1.592 1.00 0.00 33 CYS A CA 15
ATOM 7256 C C . CYS A 1 33 ? 2.009 -4.335 -2.065 1.00 0.00 33 CYS A C 15
ATOM 7257 O O . CYS A 1 33 ? 2.186 -4.516 -3.269 1.00 0.00 33 CYS A O 15
ATOM 7264 N N . ALA A 1 34 ? 2.675 -4.979 -1.147 1.00 0.00 34 ALA A N 15
ATOM 7265 C CA . ALA A 1 34 ? 3.690 -5.932 -1.486 1.00 0.00 34 ALA A CA 15
ATOM 7266 C C . ALA A 1 34 ? 3.694 -7.012 -0.454 1.00 0.00 34 ALA A C 15
ATOM 7267 O O . ALA A 1 34 ? 3.513 -6.722 0.741 1.00 0.00 34 ALA A O 15
ATOM 7274 N N . VAL A 1 35 ? 3.855 -8.234 -0.885 1.00 0.00 35 VAL A N 15
ATOM 7275 C CA . VAL A 1 35 ? 3.873 -9.355 0.014 1.00 0.00 35 VAL A CA 15
ATOM 7276 C C . VAL A 1 35 ? 5.229 -9.445 0.708 1.00 0.00 35 VAL A C 15
ATOM 7277 O O . VAL A 1 35 ? 5.277 -9.347 1.943 1.00 0.00 35 VAL A O 15
ATOM 7291 N N . CYS A 1 1 ? -10.410 -1.974 -3.828 1.00 0.00 1 CYS A N 16
ATOM 7292 C CA . CYS A 1 1 ? -9.166 -2.203 -3.104 1.00 0.00 1 CYS A CA 16
ATOM 7293 C C . CYS A 1 1 ? -8.027 -2.324 -4.093 1.00 0.00 1 CYS A C 16
ATOM 7294 O O . CYS A 1 1 ? -8.245 -2.653 -5.261 1.00 0.00 1 CYS A O 16
ATOM 7303 N N . VAL A 1 2 ? -6.817 -2.052 -3.647 1.00 0.00 2 VAL A N 16
ATOM 7304 C CA . VAL A 1 2 ? -5.666 -2.080 -4.521 1.00 0.00 2 VAL A CA 16
ATOM 7305 C C . VAL A 1 2 ? -4.847 -3.347 -4.308 1.00 0.00 2 VAL A C 16
ATOM 7306 O O . VAL A 1 2 ? -4.886 -3.955 -3.235 1.00 0.00 2 VAL A O 16
ATOM 7319 N N . LEU A 1 3 ? -4.156 -3.766 -5.343 1.00 0.00 3 LEU A N 16
ATOM 7320 C CA . LEU A 1 3 ? -3.352 -4.957 -5.285 1.00 0.00 3 LEU A CA 16
ATOM 7321 C C . LEU A 1 3 ? -1.893 -4.581 -5.015 1.00 0.00 3 LEU A C 16
ATOM 7322 O O . LEU A 1 3 ? -1.591 -3.399 -4.800 1.00 0.00 3 LEU A O 16
ATOM 7338 N N . ILE A 1 4 ? -0.996 -5.556 -5.046 1.00 0.00 4 ILE A N 16
ATOM 7339 C CA . ILE A 1 4 ? 0.423 -5.296 -4.806 1.00 0.00 4 ILE A CA 16
ATOM 7340 C C . ILE A 1 4 ? 0.996 -4.295 -5.819 1.00 0.00 4 ILE A C 16
ATOM 7341 O O . ILE A 1 4 ? 0.588 -4.264 -6.986 1.00 0.00 4 ILE A O 16
ATOM 7357 N N . GLY A 1 5 ? 1.868 -3.437 -5.347 1.00 0.00 5 GLY A N 16
ATOM 7358 C CA . GLY A 1 5 ? 2.513 -2.460 -6.201 1.00 0.00 5 GLY A CA 16
ATOM 7359 C C . GLY A 1 5 ? 1.720 -1.182 -6.307 1.00 0.00 5 GLY A C 16
ATOM 7360 O O . GLY A 1 5 ? 2.268 -0.105 -6.537 1.00 0.00 5 GLY A O 16
ATOM 7364 N N . GLN A 1 6 ? 0.442 -1.291 -6.115 1.00 0.00 6 GLN A N 16
ATOM 7365 C CA . GLN A 1 6 ? -0.438 -0.171 -6.214 1.00 0.00 6 GLN A CA 16
ATOM 7366 C C . GLN A 1 6 ? -0.352 0.640 -4.941 1.00 0.00 6 GLN A C 16
ATOM 7367 O O . GLN A 1 6 ? -0.016 0.108 -3.869 1.00 0.00 6 GLN A O 16
ATOM 7381 N N . ARG A 1 7 ? -0.629 1.911 -5.063 1.00 0.00 7 ARG A N 16
ATOM 7382 C CA . ARG A 1 7 ? -0.503 2.831 -3.953 1.00 0.00 7 ARG A CA 16
ATOM 7383 C C . ARG A 1 7 ? -1.764 2.857 -3.132 1.00 0.00 7 ARG A C 16
ATOM 7384 O O . ARG A 1 7 ? -2.881 2.915 -3.671 1.00 0.00 7 ARG A O 16
ATOM 7405 N N . CYS A 1 8 ? -1.596 2.851 -1.855 1.00 0.00 8 CYS A N 16
ATOM 7406 C CA . CYS A 1 8 ? -2.701 2.788 -0.929 1.00 0.00 8 CYS A CA 16
ATOM 7407 C C . CYS A 1 8 ? -2.584 3.873 0.135 1.00 0.00 8 CYS A C 16
ATOM 7408 O O . CYS A 1 8 ? -1.552 4.551 0.233 1.00 0.00 8 CYS A O 16
ATOM 7415 N N . ASP A 1 9 ? -3.640 4.074 0.890 1.00 0.00 9 ASP A N 16
ATOM 7416 C CA . ASP A 1 9 ? -3.648 5.046 1.977 1.00 0.00 9 ASP A CA 16
ATOM 7417 C C . ASP A 1 9 ? -4.232 4.381 3.199 1.00 0.00 9 ASP A C 16
ATOM 7418 O O . ASP A 1 9 ? -5.345 3.879 3.154 1.00 0.00 9 ASP A O 16
ATOM 7427 N N . ASN A 1 10 ? -3.489 4.381 4.278 1.00 0.00 10 ASN A N 16
ATOM 7428 C CA . ASN A 1 10 ? -3.888 3.691 5.513 1.00 0.00 10 ASN A CA 16
ATOM 7429 C C . ASN A 1 10 ? -5.009 4.414 6.228 1.00 0.00 10 ASN A C 16
ATOM 7430 O O . ASN A 1 10 ? -5.806 3.793 6.939 1.00 0.00 10 ASN A O 16
ATOM 7441 N N . ASP A 1 11 ? -5.091 5.708 6.020 1.00 0.00 11 ASP A N 16
ATOM 7442 C CA . ASP A 1 11 ? -6.059 6.533 6.731 1.00 0.00 11 ASP A CA 16
ATOM 7443 C C . ASP A 1 11 ? -7.409 6.507 6.053 1.00 0.00 11 ASP A C 16
ATOM 7444 O O . ASP A 1 11 ? -8.417 6.152 6.656 1.00 0.00 11 ASP A O 16
ATOM 7453 N N . ARG A 1 12 ? -7.417 6.872 4.803 1.00 0.00 12 ARG A N 16
ATOM 7454 C CA . ARG A 1 12 ? -8.646 7.102 4.060 1.00 0.00 12 ARG A CA 16
ATOM 7455 C C . ARG A 1 12 ? -8.963 5.993 3.079 1.00 0.00 12 ARG A C 16
ATOM 7456 O O . ARG A 1 12 ? -10.134 5.785 2.705 1.00 0.00 12 ARG A O 16
ATOM 7477 N N . GLY A 1 13 ? -7.955 5.287 2.667 1.00 0.00 13 GLY A N 16
ATOM 7478 C CA . GLY A 1 13 ? -8.130 4.325 1.629 1.00 0.00 13 GLY A CA 16
ATOM 7479 C C . GLY A 1 13 ? -7.759 4.950 0.294 1.00 0.00 13 GLY A C 16
ATOM 7480 O O . GLY A 1 13 ? -7.502 6.165 0.245 1.00 0.00 13 GLY A O 16
ATOM 7484 N N . PRO A 1 14 ? -7.702 4.189 -0.801 1.00 0.00 14 PRO A N 16
ATOM 7485 C CA . PRO A 1 14 ? -7.977 2.743 -0.806 1.00 0.00 14 PRO A CA 16
ATOM 7486 C C . PRO A 1 14 ? -6.857 1.959 -0.143 1.00 0.00 14 PRO A C 16
ATOM 7487 O O . PRO A 1 14 ? -5.740 2.463 0.014 1.00 0.00 14 PRO A O 16
ATOM 7498 N N . ARG A 1 15 ? -7.147 0.766 0.256 1.00 0.00 15 ARG A N 16
ATOM 7499 C CA . ARG A 1 15 ? -6.167 -0.067 0.879 1.00 0.00 15 ARG A CA 16
ATOM 7500 C C . ARG A 1 15 ? -5.976 -1.326 0.083 1.00 0.00 15 ARG A C 16
ATOM 7501 O O . ARG A 1 15 ? -6.677 -1.546 -0.922 1.00 0.00 15 ARG A O 16
ATOM 7522 N N . CYS A 1 16 ? -5.050 -2.133 0.504 1.00 0.00 16 CYS A N 16
ATOM 7523 C CA . CYS A 1 16 ? -4.723 -3.368 -0.170 1.00 0.00 16 CYS A CA 16
ATOM 7524 C C . CYS A 1 16 ? -5.876 -4.338 -0.034 1.00 0.00 16 CYS A C 16
ATOM 7525 O O . CYS A 1 16 ? -6.588 -4.325 0.978 1.00 0.00 16 CYS A O 16
ATOM 7532 N N . CYS A 1 17 ? -6.115 -5.125 -1.058 1.00 0.00 17 CYS A N 16
ATOM 7533 C CA . CYS A 1 17 ? -7.076 -6.203 -0.932 1.00 0.00 17 CYS A CA 16
ATOM 7534 C C . CYS A 1 17 ? -6.454 -7.212 0.046 1.00 0.00 17 CYS A C 16
ATOM 7535 O O . CYS A 1 17 ? -5.230 -7.332 0.091 1.00 0.00 17 CYS A O 16
ATOM 7542 N N . SER A 1 18 ? -7.268 -7.867 0.853 1.00 0.00 18 SER A N 16
ATOM 7543 C CA . SER A 1 18 ? -6.785 -8.805 1.863 1.00 0.00 18 SER A CA 16
ATOM 7544 C C . SER A 1 18 ? -5.922 -9.919 1.249 1.00 0.00 18 SER A C 16
ATOM 7545 O O . SER A 1 18 ? -6.427 -10.790 0.535 1.00 0.00 18 SER A O 16
ATOM 7553 N N . GLY A 1 19 ? -4.624 -9.844 1.497 1.00 0.00 19 GLY A N 16
ATOM 7554 C CA . GLY A 1 19 ? -3.694 -10.799 0.942 1.00 0.00 19 GLY A CA 16
ATOM 7555 C C . GLY A 1 19 ? -2.736 -10.142 -0.023 1.00 0.00 19 GLY A C 16
ATOM 7556 O O . GLY A 1 19 ? -1.725 -10.723 -0.414 1.00 0.00 19 GLY A O 16
ATOM 7560 N N . GLN A 1 20 ? -3.030 -8.912 -0.382 1.00 0.00 20 GLN A N 16
ATOM 7561 C CA . GLN A 1 20 ? -2.224 -8.150 -1.331 1.00 0.00 20 GLN A CA 16
ATOM 7562 C C . GLN A 1 20 ? -1.167 -7.326 -0.624 1.00 0.00 20 GLN A C 16
ATOM 7563 O O . GLN A 1 20 ? -0.734 -6.283 -1.115 1.00 0.00 20 GLN A O 16
ATOM 7577 N N . GLY A 1 21 ? -0.770 -7.785 0.530 1.00 0.00 21 GLY A N 16
ATOM 7578 C CA . GLY A 1 21 ? 0.267 -7.138 1.243 1.00 0.00 21 GLY A CA 16
ATOM 7579 C C . GLY A 1 21 ? -0.226 -6.050 2.130 1.00 0.00 21 GLY A C 16
ATOM 7580 O O . GLY A 1 21 ? -1.440 -5.919 2.378 1.00 0.00 21 GLY A O 16
ATOM 7584 N N . ASN A 1 22 ? 0.698 -5.273 2.614 1.00 0.00 22 ASN A N 16
ATOM 7585 C CA . ASN A 1 22 ? 0.410 -4.179 3.505 1.00 0.00 22 ASN A CA 16
ATOM 7586 C C . ASN A 1 22 ? 1.096 -2.945 2.977 1.00 0.00 22 ASN A C 16
ATOM 7587 O O . ASN A 1 22 ? 2.112 -3.047 2.268 1.00 0.00 22 ASN A O 16
ATOM 7598 N N . CYS A 1 23 ? 0.539 -1.799 3.299 1.00 0.00 23 CYS A N 16
ATOM 7599 C CA . CYS A 1 23 ? 1.027 -0.508 2.825 1.00 0.00 23 CYS A CA 16
ATOM 7600 C C . CYS A 1 23 ? 2.378 -0.144 3.412 1.00 0.00 23 CYS A C 16
ATOM 7601 O O . CYS A 1 23 ? 2.479 0.220 4.598 1.00 0.00 23 CYS A O 16
ATOM 7608 N N . VAL A 1 24 ? 3.406 -0.266 2.608 1.00 0.00 24 VAL A N 16
ATOM 7609 C CA . VAL A 1 24 ? 4.725 0.138 2.999 1.00 0.00 24 VAL A CA 16
ATOM 7610 C C . VAL A 1 24 ? 5.037 1.506 2.358 1.00 0.00 24 VAL A C 16
ATOM 7611 O O . VAL A 1 24 ? 4.999 1.651 1.128 1.00 0.00 24 VAL A O 16
ATOM 7624 N N . PRO A 1 25 ? 5.259 2.544 3.174 1.00 0.00 25 PRO A N 16
ATOM 7625 C CA . PRO A 1 25 ? 5.541 3.878 2.669 1.00 0.00 25 PRO A CA 16
ATOM 7626 C C . PRO A 1 25 ? 6.980 4.020 2.191 1.00 0.00 25 PRO A C 16
ATOM 7627 O O . PRO A 1 25 ? 7.927 3.763 2.946 1.00 0.00 25 PRO A O 16
ATOM 7638 N N . LEU A 1 26 ? 7.147 4.384 0.953 1.00 0.00 26 LEU A N 16
ATOM 7639 C CA . LEU A 1 26 ? 8.446 4.644 0.423 1.00 0.00 26 LEU A CA 16
ATOM 7640 C C . LEU A 1 26 ? 8.410 6.008 -0.265 1.00 0.00 26 LEU A C 16
ATOM 7641 O O . LEU A 1 26 ? 7.764 6.164 -1.320 1.00 0.00 26 LEU A O 16
ATOM 7657 N N . PRO A 1 27 ? 9.088 7.014 0.330 1.00 0.00 27 PRO A N 16
ATOM 7658 C CA . PRO A 1 27 ? 9.046 8.449 -0.093 1.00 0.00 27 PRO A CA 16
ATOM 7659 C C . PRO A 1 27 ? 9.611 8.771 -1.496 1.00 0.00 27 PRO A C 16
ATOM 7660 O O . PRO A 1 27 ? 10.438 9.673 -1.655 1.00 0.00 27 PRO A O 16
ATOM 7671 N N . PHE A 1 28 ? 9.151 8.060 -2.481 1.00 0.00 28 PHE A N 16
ATOM 7672 C CA . PHE A 1 28 ? 9.479 8.315 -3.869 1.00 0.00 28 PHE A CA 16
ATOM 7673 C C . PHE A 1 28 ? 8.214 8.130 -4.673 1.00 0.00 28 PHE A C 16
ATOM 7674 O O . PHE A 1 28 ? 7.789 9.007 -5.433 1.00 0.00 28 PHE A O 16
ATOM 7691 N N . LEU A 1 29 ? 7.611 6.976 -4.487 1.00 0.00 29 LEU A N 16
ATOM 7692 C CA . LEU A 1 29 ? 6.407 6.596 -5.200 1.00 0.00 29 LEU A CA 16
ATOM 7693 C C . LEU A 1 29 ? 5.175 6.636 -4.297 1.00 0.00 29 LEU A C 16
ATOM 7694 O O . LEU A 1 29 ? 4.047 6.659 -4.783 1.00 0.00 29 LEU A O 16
ATOM 7710 N N . GLY A 1 30 ? 5.396 6.624 -2.995 1.00 0.00 30 GLY A N 16
ATOM 7711 C CA . GLY A 1 30 ? 4.303 6.670 -2.056 1.00 0.00 30 GLY A CA 16
ATOM 7712 C C . GLY A 1 30 ? 4.233 5.398 -1.249 1.00 0.00 30 GLY A C 16
ATOM 7713 O O . GLY A 1 30 ? 5.247 4.707 -1.082 1.00 0.00 30 GLY A O 16
ATOM 7717 N N . GLY A 1 31 ? 3.070 5.079 -0.752 1.00 0.00 31 GLY A N 16
ATOM 7718 C CA . GLY A 1 31 ? 2.913 3.864 -0.001 1.00 0.00 31 GLY A CA 16
ATOM 7719 C C . GLY A 1 31 ? 2.275 2.823 -0.842 1.00 0.00 31 GLY A C 16
ATOM 7720 O O . GLY A 1 31 ? 1.189 3.031 -1.380 1.00 0.00 31 GLY A O 16
ATOM 7724 N N . VAL A 1 32 ? 2.930 1.719 -0.958 1.00 0.00 32 VAL A N 16
ATOM 7725 C CA . VAL A 1 32 ? 2.494 0.661 -1.846 1.00 0.00 32 VAL A CA 16
ATOM 7726 C C . VAL A 1 32 ? 2.223 -0.621 -1.093 1.00 0.00 32 VAL A C 16
ATOM 7727 O O . VAL A 1 32 ? 2.812 -0.879 -0.032 1.00 0.00 32 VAL A O 16
ATOM 7740 N N . CYS A 1 33 ? 1.311 -1.391 -1.616 1.00 0.00 33 CYS A N 16
ATOM 7741 C CA . CYS A 1 33 ? 0.991 -2.684 -1.070 1.00 0.00 33 CYS A CA 16
ATOM 7742 C C . CYS A 1 33 ? 2.077 -3.682 -1.420 1.00 0.00 33 CYS A C 16
ATOM 7743 O O . CYS A 1 33 ? 2.334 -3.949 -2.607 1.00 0.00 33 CYS A O 16
ATOM 7750 N N . ALA A 1 34 ? 2.741 -4.189 -0.416 1.00 0.00 34 ALA A N 16
ATOM 7751 C CA . ALA A 1 34 ? 3.775 -5.168 -0.604 1.00 0.00 34 ALA A CA 16
ATOM 7752 C C . ALA A 1 34 ? 3.533 -6.314 0.338 1.00 0.00 34 ALA A C 16
ATOM 7753 O O . ALA A 1 34 ? 3.174 -6.088 1.501 1.00 0.00 34 ALA A O 16
ATOM 7760 N N . VAL A 1 35 ? 3.679 -7.523 -0.157 1.00 0.00 35 VAL A N 16
ATOM 7761 C CA . VAL A 1 35 ? 3.465 -8.709 0.643 1.00 0.00 35 VAL A CA 16
ATOM 7762 C C . VAL A 1 35 ? 4.619 -8.879 1.607 1.00 0.00 35 VAL A C 16
ATOM 7763 O O . VAL A 1 35 ? 4.471 -8.521 2.783 1.00 0.00 35 VAL A O 16
ATOM 7777 N N . CYS A 1 1 ? -10.070 -1.725 -3.252 1.00 0.00 1 CYS A N 17
ATOM 7778 C CA . CYS A 1 1 ? -8.811 -2.144 -2.658 1.00 0.00 1 CYS A CA 17
ATOM 7779 C C . CYS A 1 1 ? -7.830 -2.378 -3.782 1.00 0.00 1 CYS A C 17
ATOM 7780 O O . CYS A 1 1 ? -8.242 -2.659 -4.909 1.00 0.00 1 CYS A O 17
ATOM 7789 N N . VAL A 1 2 ? -6.559 -2.244 -3.520 1.00 0.00 2 VAL A N 17
ATOM 7790 C CA . VAL A 1 2 ? -5.575 -2.420 -4.564 1.00 0.00 2 VAL A CA 17
ATOM 7791 C C . VAL A 1 2 ? -4.798 -3.703 -4.344 1.00 0.00 2 VAL A C 17
ATOM 7792 O O . VAL A 1 2 ? -4.858 -4.300 -3.260 1.00 0.00 2 VAL A O 17
ATOM 7805 N N . LEU A 1 3 ? -4.105 -4.143 -5.369 1.00 0.00 3 LEU A N 17
ATOM 7806 C CA . LEU A 1 3 ? -3.362 -5.383 -5.293 1.00 0.00 3 LEU A CA 17
ATOM 7807 C C . LEU A 1 3 ? -1.875 -5.081 -5.114 1.00 0.00 3 LEU A C 17
ATOM 7808 O O . LEU A 1 3 ? -1.490 -3.910 -5.083 1.00 0.00 3 LEU A O 17
ATOM 7824 N N . ILE A 1 4 ? -1.044 -6.108 -5.029 1.00 0.00 4 ILE A N 17
ATOM 7825 C CA . ILE A 1 4 ? 0.395 -5.912 -4.824 1.00 0.00 4 ILE A CA 17
ATOM 7826 C C . ILE A 1 4 ? 1.060 -5.151 -5.981 1.00 0.00 4 ILE A C 17
ATOM 7827 O O . ILE A 1 4 ? 0.766 -5.383 -7.157 1.00 0.00 4 ILE A O 17
ATOM 7843 N N . GLY A 1 5 ? 1.901 -4.205 -5.629 1.00 0.00 5 GLY A N 17
ATOM 7844 C CA . GLY A 1 5 ? 2.608 -3.401 -6.605 1.00 0.00 5 GLY A CA 17
ATOM 7845 C C . GLY A 1 5 ? 1.837 -2.157 -6.978 1.00 0.00 5 GLY A C 17
ATOM 7846 O O . GLY A 1 5 ? 2.381 -1.229 -7.579 1.00 0.00 5 GLY A O 17
ATOM 7850 N N . GLN A 1 6 ? 0.586 -2.123 -6.591 1.00 0.00 6 GLN A N 17
ATOM 7851 C CA . GLN A 1 6 ? -0.265 -0.995 -6.840 1.00 0.00 6 GLN A CA 17
ATOM 7852 C C . GLN A 1 6 ? -0.194 -0.066 -5.658 1.00 0.00 6 GLN A C 17
ATOM 7853 O O . GLN A 1 6 ? 0.087 -0.495 -4.526 1.00 0.00 6 GLN A O 17
ATOM 7867 N N . ARG A 1 7 ? -0.456 1.180 -5.913 1.00 0.00 7 ARG A N 17
ATOM 7868 C CA . ARG A 1 7 ? -0.311 2.215 -4.929 1.00 0.00 7 ARG A CA 17
ATOM 7869 C C . ARG A 1 7 ? -1.543 2.353 -4.091 1.00 0.00 7 ARG A C 17
ATOM 7870 O O . ARG A 1 7 ? -2.671 2.220 -4.578 1.00 0.00 7 ARG A O 17
ATOM 7891 N N . CYS A 1 8 ? -1.321 2.629 -2.863 1.00 0.00 8 CYS A N 17
ATOM 7892 C CA . CYS A 1 8 ? -2.356 2.754 -1.891 1.00 0.00 8 CYS A CA 17
ATOM 7893 C C . CYS A 1 8 ? -1.967 3.843 -0.919 1.00 0.00 8 CYS A C 17
ATOM 7894 O O . CYS A 1 8 ? -0.874 4.413 -1.027 1.00 0.00 8 CYS A O 17
ATOM 7901 N N . ASP A 1 9 ? -2.827 4.159 0.003 1.00 0.00 9 ASP A N 17
ATOM 7902 C CA . ASP A 1 9 ? -2.525 5.184 0.970 1.00 0.00 9 ASP A CA 17
ATOM 7903 C C . ASP A 1 9 ? -2.816 4.647 2.356 1.00 0.00 9 ASP A C 17
ATOM 7904 O O . ASP A 1 9 ? -3.923 4.198 2.628 1.00 0.00 9 ASP A O 17
ATOM 7913 N N . ASN A 1 10 ? -1.819 4.686 3.222 1.00 0.00 10 ASN A N 17
ATOM 7914 C CA . ASN A 1 10 ? -1.947 4.151 4.592 1.00 0.00 10 ASN A CA 17
ATOM 7915 C C . ASN A 1 10 ? -2.873 4.978 5.456 1.00 0.00 10 ASN A C 17
ATOM 7916 O O . ASN A 1 10 ? -3.483 4.454 6.398 1.00 0.00 10 ASN A O 17
ATOM 7927 N N . ASP A 1 11 ? -2.981 6.250 5.157 1.00 0.00 11 ASP A N 17
ATOM 7928 C CA . ASP A 1 11 ? -3.769 7.154 5.976 1.00 0.00 11 ASP A CA 17
ATOM 7929 C C . ASP A 1 11 ? -5.194 7.258 5.481 1.00 0.00 11 ASP A C 17
ATOM 7930 O O . ASP A 1 11 ? -6.132 6.955 6.212 1.00 0.00 11 ASP A O 17
ATOM 7939 N N . ARG A 1 12 ? -5.352 7.640 4.236 1.00 0.00 12 ARG A N 17
ATOM 7940 C CA . ARG A 1 12 ? -6.674 7.938 3.690 1.00 0.00 12 ARG A CA 17
ATOM 7941 C C . ARG A 1 12 ? -7.275 6.767 2.936 1.00 0.00 12 ARG A C 17
ATOM 7942 O O . ARG A 1 12 ? -8.482 6.728 2.706 1.00 0.00 12 ARG A O 17
ATOM 7963 N N . GLY A 1 13 ? -6.450 5.831 2.549 1.00 0.00 13 GLY A N 17
ATOM 7964 C CA . GLY A 1 13 ? -6.922 4.749 1.730 1.00 0.00 13 GLY A CA 17
ATOM 7965 C C . GLY A 1 13 ? -6.832 5.133 0.257 1.00 0.00 13 GLY A C 17
ATOM 7966 O O . GLY A 1 13 ? -6.505 6.282 -0.050 1.00 0.00 13 GLY A O 17
ATOM 7970 N N . PRO A 1 14 ? -7.088 4.222 -0.689 1.00 0.00 14 PRO A N 17
ATOM 7971 C CA . PRO A 1 14 ? -7.451 2.829 -0.403 1.00 0.00 14 PRO A CA 17
ATOM 7972 C C . PRO A 1 14 ? -6.229 2.022 0.025 1.00 0.00 14 PRO A C 17
ATOM 7973 O O . PRO A 1 14 ? -5.106 2.522 -0.013 1.00 0.00 14 PRO A O 17
ATOM 7984 N N . ARG A 1 15 ? -6.447 0.805 0.440 1.00 0.00 15 ARG A N 17
ATOM 7985 C CA . ARG A 1 15 ? -5.375 -0.066 0.840 1.00 0.00 15 ARG A CA 17
ATOM 7986 C C . ARG A 1 15 ? -5.451 -1.379 0.087 1.00 0.00 15 ARG A C 17
ATOM 7987 O O . ARG A 1 15 ? -6.273 -1.526 -0.838 1.00 0.00 15 ARG A O 17
ATOM 8008 N N . CYS A 1 16 ? -4.610 -2.293 0.450 1.00 0.00 16 CYS A N 17
ATOM 8009 C CA . CYS A 1 16 ? -4.518 -3.603 -0.165 1.00 0.00 16 CYS A CA 17
ATOM 8010 C C . CYS A 1 16 ? -5.775 -4.421 0.072 1.00 0.00 16 CYS A C 17
ATOM 8011 O O . CYS A 1 16 ? -6.446 -4.274 1.095 1.00 0.00 16 CYS A O 17
ATOM 8018 N N . CYS A 1 17 ? -6.120 -5.247 -0.900 1.00 0.00 17 CYS A N 17
ATOM 8019 C CA . CYS A 1 17 ? -7.186 -6.218 -0.720 1.00 0.00 17 CYS A CA 17
ATOM 8020 C C . CYS A 1 17 ? -6.702 -7.230 0.323 1.00 0.00 17 CYS A C 17
ATOM 8021 O O . CYS A 1 17 ? -5.491 -7.450 0.441 1.00 0.00 17 CYS A O 17
ATOM 8028 N N . SER A 1 18 ? -7.620 -7.804 1.093 1.00 0.00 18 SER A N 17
ATOM 8029 C CA . SER A 1 18 ? -7.275 -8.751 2.147 1.00 0.00 18 SER A CA 17
ATOM 8030 C C . SER A 1 18 ? -6.594 -9.985 1.552 1.00 0.00 18 SER A C 17
ATOM 8031 O O . SER A 1 18 ? -7.252 -10.863 1.011 1.00 0.00 18 SER A O 17
ATOM 8039 N N . GLY A 1 19 ? -5.279 -10.019 1.648 1.00 0.00 19 GLY A N 17
ATOM 8040 C CA . GLY A 1 19 ? -4.497 -11.094 1.085 1.00 0.00 19 GLY A CA 17
ATOM 8041 C C . GLY A 1 19 ? -3.492 -10.568 0.075 1.00 0.00 19 GLY A C 17
ATOM 8042 O O . GLY A 1 19 ? -2.749 -11.330 -0.550 1.00 0.00 19 GLY A O 17
ATOM 8046 N N . GLN A 1 20 ? -3.480 -9.265 -0.097 1.00 0.00 20 GLN A N 17
ATOM 8047 C CA . GLN A 1 20 ? -2.574 -8.610 -1.017 1.00 0.00 20 GLN A CA 17
ATOM 8048 C C . GLN A 1 20 ? -1.517 -7.819 -0.302 1.00 0.00 20 GLN A C 17
ATOM 8049 O O . GLN A 1 20 ? -1.147 -6.722 -0.729 1.00 0.00 20 GLN A O 17
ATOM 8063 N N . GLY A 1 21 ? -1.026 -8.369 0.771 1.00 0.00 21 GLY A N 17
ATOM 8064 C CA . GLY A 1 21 ? 0.006 -7.718 1.504 1.00 0.00 21 GLY A CA 17
ATOM 8065 C C . GLY A 1 21 ? -0.497 -6.554 2.295 1.00 0.00 21 GLY A C 17
ATOM 8066 O O . GLY A 1 21 ? -1.696 -6.446 2.591 1.00 0.00 21 GLY A O 17
ATOM 8070 N N . ASN A 1 22 ? 0.395 -5.700 2.626 1.00 0.00 22 ASN A N 17
ATOM 8071 C CA . ASN A 1 22 ? 0.107 -4.518 3.376 1.00 0.00 22 ASN A CA 17
ATOM 8072 C C . ASN A 1 22 ? 0.783 -3.357 2.743 1.00 0.00 22 ASN A C 17
ATOM 8073 O O . ASN A 1 22 ? 1.836 -3.514 2.098 1.00 0.00 22 ASN A O 17
ATOM 8084 N N . CYS A 1 23 ? 0.169 -2.215 2.873 1.00 0.00 23 CYS A N 17
ATOM 8085 C CA . CYS A 1 23 ? 0.702 -0.987 2.368 1.00 0.00 23 CYS A CA 17
ATOM 8086 C C . CYS A 1 23 ? 1.977 -0.621 3.073 1.00 0.00 23 CYS A C 17
ATOM 8087 O O . CYS A 1 23 ? 1.990 -0.371 4.289 1.00 0.00 23 CYS A O 17
ATOM 8094 N N . VAL A 1 24 ? 3.042 -0.659 2.356 1.00 0.00 24 VAL A N 17
ATOM 8095 C CA . VAL A 1 24 ? 4.289 -0.199 2.847 1.00 0.00 24 VAL A CA 17
ATOM 8096 C C . VAL A 1 24 ? 4.436 1.230 2.352 1.00 0.00 24 VAL A C 17
ATOM 8097 O O . VAL A 1 24 ? 4.217 1.503 1.166 1.00 0.00 24 VAL A O 17
ATOM 8110 N N . PRO A 1 25 ? 4.655 2.178 3.254 1.00 0.00 25 PRO A N 17
ATOM 8111 C CA . PRO A 1 25 ? 4.754 3.571 2.880 1.00 0.00 25 PRO A CA 17
ATOM 8112 C C . PRO A 1 25 ? 6.111 3.921 2.279 1.00 0.00 25 PRO A C 17
ATOM 8113 O O . PRO A 1 25 ? 7.139 3.349 2.644 1.00 0.00 25 PRO A O 17
ATOM 8124 N N . LEU A 1 26 ? 6.089 4.826 1.345 1.00 0.00 26 LEU A N 17
ATOM 8125 C CA . LEU A 1 26 ? 7.271 5.325 0.681 1.00 0.00 26 LEU A CA 17
ATOM 8126 C C . LEU A 1 26 ? 7.233 6.848 0.707 1.00 0.00 26 LEU A C 17
ATOM 8127 O O . LEU A 1 26 ? 6.143 7.422 0.649 1.00 0.00 26 LEU A O 17
ATOM 8143 N N . PRO A 1 27 ? 8.406 7.513 0.803 1.00 0.00 27 PRO A N 17
ATOM 8144 C CA . PRO A 1 27 ? 8.530 8.986 0.901 1.00 0.00 27 PRO A CA 17
ATOM 8145 C C . PRO A 1 27 ? 7.593 9.783 -0.023 1.00 0.00 27 PRO A C 17
ATOM 8146 O O . PRO A 1 27 ? 6.650 10.419 0.445 1.00 0.00 27 PRO A O 17
ATOM 8157 N N . PHE A 1 28 ? 7.818 9.712 -1.312 1.00 0.00 28 PHE A N 17
ATOM 8158 C CA . PHE A 1 28 ? 7.022 10.489 -2.249 1.00 0.00 28 PHE A CA 17
ATOM 8159 C C . PHE A 1 28 ? 6.017 9.634 -2.984 1.00 0.00 28 PHE A C 17
ATOM 8160 O O . PHE A 1 28 ? 4.971 10.116 -3.421 1.00 0.00 28 PHE A O 17
ATOM 8177 N N . LEU A 1 29 ? 6.323 8.357 -3.090 1.00 0.00 29 LEU A N 17
ATOM 8178 C CA . LEU A 1 29 ? 5.451 7.402 -3.753 1.00 0.00 29 LEU A CA 17
ATOM 8179 C C . LEU A 1 29 ? 4.155 7.255 -2.953 1.00 0.00 29 LEU A C 17
ATOM 8180 O O . LEU A 1 29 ? 3.085 7.049 -3.521 1.00 0.00 29 LEU A O 17
ATOM 8196 N N . GLY A 1 30 ? 4.256 7.397 -1.652 1.00 0.00 30 GLY A N 17
ATOM 8197 C CA . GLY A 1 30 ? 3.098 7.308 -0.820 1.00 0.00 30 GLY A CA 17
ATOM 8198 C C . GLY A 1 30 ? 3.017 5.974 -0.160 1.00 0.00 30 GLY A C 17
ATOM 8199 O O . GLY A 1 30 ? 3.544 5.787 0.928 1.00 0.00 30 GLY A O 17
ATOM 8203 N N . GLY A 1 31 ? 2.406 5.040 -0.816 1.00 0.00 31 GLY A N 17
ATOM 8204 C CA . GLY A 1 31 ? 2.292 3.726 -0.271 1.00 0.00 31 GLY A CA 17
ATOM 8205 C C . GLY A 1 31 ? 2.033 2.728 -1.345 1.00 0.00 31 GLY A C 17
ATOM 8206 O O . GLY A 1 31 ? 1.414 3.055 -2.360 1.00 0.00 31 GLY A O 17
ATOM 8210 N N . VAL A 1 32 ? 2.524 1.541 -1.164 1.00 0.00 32 VAL A N 17
ATOM 8211 C CA . VAL A 1 32 ? 2.314 0.483 -2.136 1.00 0.00 32 VAL A CA 17
ATOM 8212 C C . VAL A 1 32 ? 2.063 -0.832 -1.428 1.00 0.00 32 VAL A C 17
ATOM 8213 O O . VAL A 1 32 ? 2.549 -1.063 -0.316 1.00 0.00 32 VAL A O 17
ATOM 8226 N N . CYS A 1 33 ? 1.288 -1.651 -2.047 1.00 0.00 33 CYS A N 17
ATOM 8227 C CA . CYS A 1 33 ? 0.967 -2.957 -1.508 1.00 0.00 33 CYS A CA 17
ATOM 8228 C C . CYS A 1 33 ? 2.046 -3.956 -1.807 1.00 0.00 33 CYS A C 17
ATOM 8229 O O . CYS A 1 33 ? 2.526 -4.053 -2.951 1.00 0.00 33 CYS A O 17
ATOM 8236 N N . ALA A 1 34 ? 2.435 -4.695 -0.799 1.00 0.00 34 ALA A N 17
ATOM 8237 C CA . ALA A 1 34 ? 3.468 -5.669 -0.926 1.00 0.00 34 ALA A CA 17
ATOM 8238 C C . ALA A 1 34 ? 3.284 -6.700 0.140 1.00 0.00 34 ALA A C 17
ATOM 8239 O O . ALA A 1 34 ? 2.884 -6.359 1.264 1.00 0.00 34 ALA A O 17
ATOM 8246 N N . VAL A 1 35 ? 3.513 -7.940 -0.202 1.00 0.00 35 VAL A N 17
ATOM 8247 C CA . VAL A 1 35 ? 3.446 -8.999 0.766 1.00 0.00 35 VAL A CA 17
ATOM 8248 C C . VAL A 1 35 ? 4.727 -9.008 1.580 1.00 0.00 35 VAL A C 17
ATOM 8249 O O . VAL A 1 35 ? 4.671 -8.731 2.791 1.00 0.00 35 VAL A O 17
ATOM 8263 N N . CYS A 1 1 ? -10.730 -2.597 -3.425 1.00 0.00 1 CYS A N 18
ATOM 8264 C CA . CYS A 1 1 ? -9.428 -2.700 -2.806 1.00 0.00 1 CYS A CA 18
ATOM 8265 C C . CYS A 1 1 ? -8.377 -2.820 -3.887 1.00 0.00 1 CYS A C 18
ATOM 8266 O O . CYS A 1 1 ? -8.659 -3.331 -4.979 1.00 0.00 1 CYS A O 18
ATOM 8275 N N . VAL A 1 2 ? -7.189 -2.317 -3.617 1.00 0.00 2 VAL A N 18
ATOM 8276 C CA . VAL A 1 2 ? -6.109 -2.368 -4.584 1.00 0.00 2 VAL A CA 18
ATOM 8277 C C . VAL A 1 2 ? -5.199 -3.548 -4.322 1.00 0.00 2 VAL A C 18
ATOM 8278 O O . VAL A 1 2 ? -5.311 -4.220 -3.291 1.00 0.00 2 VAL A O 18
ATOM 8291 N N . LEU A 1 3 ? -4.326 -3.821 -5.249 1.00 0.00 3 LEU A N 18
ATOM 8292 C CA . LEU A 1 3 ? -3.464 -4.970 -5.137 1.00 0.00 3 LEU A CA 18
ATOM 8293 C C . LEU A 1 3 ? -2.008 -4.542 -4.992 1.00 0.00 3 LEU A C 18
ATOM 8294 O O . LEU A 1 3 ? -1.713 -3.344 -4.912 1.00 0.00 3 LEU A O 18
ATOM 8310 N N . ILE A 1 4 ? -1.112 -5.516 -4.960 1.00 0.00 4 ILE A N 18
ATOM 8311 C CA . ILE A 1 4 ? 0.329 -5.269 -4.891 1.00 0.00 4 ILE A CA 18
ATOM 8312 C C . ILE A 1 4 ? 0.840 -4.294 -5.973 1.00 0.00 4 ILE A C 18
ATOM 8313 O O . ILE A 1 4 ? 0.290 -4.219 -7.089 1.00 0.00 4 ILE A O 18
ATOM 8329 N N . GLY A 1 5 ? 1.825 -3.496 -5.606 1.00 0.00 5 GLY A N 18
ATOM 8330 C CA . GLY A 1 5 ? 2.421 -2.530 -6.524 1.00 0.00 5 GLY A CA 18
ATOM 8331 C C . GLY A 1 5 ? 1.611 -1.255 -6.676 1.00 0.00 5 GLY A C 18
ATOM 8332 O O . GLY A 1 5 ? 2.105 -0.253 -7.204 1.00 0.00 5 GLY A O 18
ATOM 8336 N N . GLN A 1 6 ? 0.373 -1.288 -6.259 1.00 0.00 6 GLN A N 18
ATOM 8337 C CA . GLN A 1 6 ? -0.471 -0.120 -6.300 1.00 0.00 6 GLN A CA 18
ATOM 8338 C C . GLN A 1 6 ? -0.272 0.705 -5.062 1.00 0.00 6 GLN A C 18
ATOM 8339 O O . GLN A 1 6 ? 0.180 0.196 -4.022 1.00 0.00 6 GLN A O 18
ATOM 8353 N N . ARG A 1 7 ? -0.613 1.963 -5.174 1.00 0.00 7 ARG A N 18
ATOM 8354 C CA . ARG A 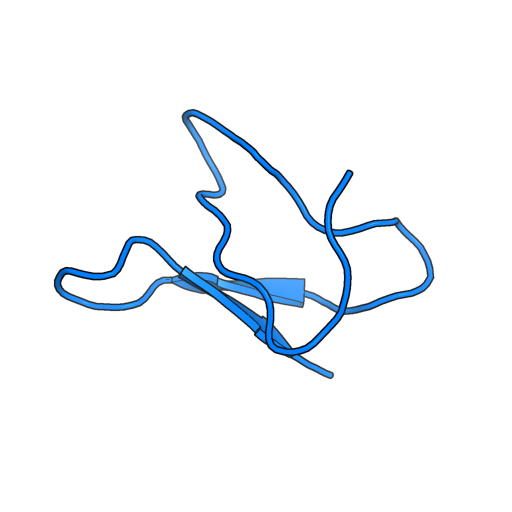1 7 ? -0.430 2.898 -4.099 1.00 0.00 7 ARG A CA 18
ATOM 8355 C C . ARG A 1 7 ? -1.618 2.861 -3.182 1.00 0.00 7 ARG A C 18
ATOM 8356 O O . ARG A 1 7 ? -2.763 3.050 -3.606 1.00 0.00 7 ARG A O 18
ATOM 8377 N N . CYS A 1 8 ? -1.336 2.638 -1.956 1.00 0.00 8 CYS A N 18
ATOM 8378 C CA . CYS A 1 8 ? -2.312 2.467 -0.937 1.00 0.00 8 CYS A CA 18
ATOM 8379 C C . CYS A 1 8 ? -2.165 3.531 0.128 1.00 0.00 8 CYS A C 18
ATOM 8380 O O . CYS A 1 8 ? -1.123 4.214 0.215 1.00 0.00 8 CYS A O 18
ATOM 8387 N N . ASP A 1 9 ? -3.188 3.682 0.921 1.00 0.00 9 ASP A N 18
ATOM 8388 C CA . ASP A 1 9 ? -3.168 4.575 2.053 1.00 0.00 9 ASP A CA 18
ATOM 8389 C C . ASP A 1 9 ? -4.046 3.997 3.128 1.00 0.00 9 ASP A C 18
ATOM 8390 O O . ASP A 1 9 ? -5.210 3.699 2.890 1.00 0.00 9 ASP A O 18
ATOM 8399 N N . ASN A 1 10 ? -3.502 3.850 4.302 1.00 0.00 10 ASN A N 18
ATOM 8400 C CA . ASN A 1 10 ? -4.203 3.184 5.396 1.00 0.00 10 ASN A CA 18
ATOM 8401 C C . ASN A 1 10 ? -5.236 4.071 6.045 1.00 0.00 10 ASN A C 18
ATOM 8402 O O . ASN A 1 10 ? -6.197 3.582 6.644 1.00 0.00 10 ASN A O 18
ATOM 8413 N N . ASP A 1 11 ? -5.076 5.359 5.894 1.00 0.00 11 ASP A N 18
ATOM 8414 C CA . ASP A 1 11 ? -5.961 6.308 6.549 1.00 0.00 11 ASP A CA 18
ATOM 8415 C C . ASP A 1 11 ? -7.137 6.647 5.674 1.00 0.00 11 ASP A C 18
ATOM 8416 O O . ASP A 1 11 ? -8.283 6.518 6.075 1.00 0.00 11 ASP A O 18
ATOM 8425 N N . ARG A 1 12 ? -6.835 7.083 4.491 1.00 0.00 12 ARG A N 18
ATOM 8426 C CA . ARG A 1 12 ? -7.809 7.610 3.560 1.00 0.00 12 ARG A CA 18
ATOM 8427 C C . ARG A 1 12 ? -8.208 6.598 2.517 1.00 0.00 12 ARG A C 18
ATOM 8428 O O . ARG A 1 12 ? -9.322 6.649 1.975 1.00 0.00 12 ARG A O 18
ATOM 8449 N N . GLY A 1 13 ? -7.320 5.695 2.227 1.00 0.00 13 GLY A N 18
ATOM 8450 C CA . GLY A 1 13 ? -7.557 4.755 1.173 1.00 0.00 13 GLY A CA 18
ATOM 8451 C C . GLY A 1 13 ? -6.789 5.161 -0.072 1.00 0.00 13 GLY A C 18
ATOM 8452 O O . GLY A 1 13 ? -6.230 6.267 -0.110 1.00 0.00 13 GLY A O 18
ATOM 8456 N N . PRO A 1 14 ? -6.712 4.316 -1.099 1.00 0.00 14 PRO A N 18
ATOM 8457 C CA . PRO A 1 14 ? -7.322 2.993 -1.096 1.00 0.00 14 PRO A CA 18
ATOM 8458 C C . PRO A 1 14 ? -6.471 1.980 -0.331 1.00 0.00 14 PRO A C 18
ATOM 8459 O O . PRO A 1 14 ? -5.260 2.152 -0.171 1.00 0.00 14 PRO A O 18
ATOM 8470 N N . ARG A 1 15 ? -7.101 0.964 0.147 1.00 0.00 15 ARG A N 18
ATOM 8471 C CA . ARG A 1 15 ? -6.444 -0.064 0.899 1.00 0.00 15 ARG A CA 18
ATOM 8472 C C . ARG A 1 15 ? -6.351 -1.316 0.053 1.00 0.00 15 ARG A C 18
ATOM 8473 O O . ARG A 1 15 ? -7.230 -1.595 -0.781 1.00 0.00 15 ARG A O 18
ATOM 8494 N N . CYS A 1 16 ? -5.282 -2.039 0.222 1.00 0.00 16 CYS A N 18
ATOM 8495 C CA . CYS A 1 16 ? -5.063 -3.261 -0.511 1.00 0.00 16 CYS A CA 18
ATOM 8496 C C . CYS A 1 16 ? -5.936 -4.348 0.019 1.00 0.00 16 CYS A C 18
ATOM 8497 O O . CYS A 1 16 ? -6.305 -4.341 1.203 1.00 0.00 16 CYS A O 18
ATOM 8504 N N . CYS A 1 17 ? -6.300 -5.254 -0.865 1.00 0.00 17 CYS A N 18
ATOM 8505 C CA . CYS A 1 17 ? -7.211 -6.346 -0.553 1.00 0.00 17 CYS A CA 18
ATOM 8506 C C . CYS A 1 17 ? -6.645 -7.175 0.589 1.00 0.00 17 CYS A C 18
ATOM 8507 O O . CYS A 1 17 ? -5.439 -7.340 0.675 1.00 0.00 17 CYS A O 18
ATOM 8514 N N . SER A 1 18 ? -7.495 -7.630 1.497 1.00 0.00 18 SER A N 18
ATOM 8515 C CA . SER A 1 18 ? -7.040 -8.411 2.631 1.00 0.00 18 SER A CA 18
ATOM 8516 C C . SER A 1 18 ? -6.549 -9.766 2.129 1.00 0.00 18 SER A C 18
ATOM 8517 O O . SER A 1 18 ? -7.338 -10.688 1.887 1.00 0.00 18 SER A O 18
ATOM 8525 N N . GLY A 1 19 ? -5.257 -9.854 1.967 1.00 0.00 19 GLY A N 18
ATOM 8526 C CA . GLY A 1 19 ? -4.611 -10.993 1.381 1.00 0.00 19 GLY A CA 18
ATOM 8527 C C . GLY A 1 19 ? -3.485 -10.508 0.506 1.00 0.00 19 GLY A C 18
ATOM 8528 O O . GLY A 1 19 ? -2.562 -11.244 0.180 1.00 0.00 19 GLY A O 18
ATOM 8532 N N . GLN A 1 20 ? -3.573 -9.235 0.144 1.00 0.00 20 GLN A N 18
ATOM 8533 C CA . GLN A 1 20 ? -2.574 -8.557 -0.642 1.00 0.00 20 GLN A CA 18
ATOM 8534 C C . GLN A 1 20 ? -1.408 -8.089 0.209 1.00 0.00 20 GLN A C 18
ATOM 8535 O O . GLN A 1 20 ? -1.384 -8.338 1.427 1.00 0.00 20 GLN A O 18
ATOM 8549 N N . GLY A 1 21 ? -0.450 -7.439 -0.412 1.00 0.00 21 GLY A N 18
ATOM 8550 C CA . GLY A 1 21 ? 0.736 -6.981 0.282 1.00 0.00 21 GLY A CA 18
ATOM 8551 C C . GLY A 1 21 ? 0.463 -5.950 1.359 1.00 0.00 21 GLY A C 18
ATOM 8552 O O . GLY A 1 21 ? -0.645 -5.398 1.461 1.00 0.00 21 GLY A O 18
ATOM 8556 N N . ASN A 1 22 ? 1.474 -5.680 2.136 1.00 0.00 22 ASN A N 18
ATOM 8557 C CA . ASN A 1 22 ? 1.395 -4.704 3.194 1.00 0.00 22 ASN A CA 18
ATOM 8558 C C . ASN A 1 22 ? 1.693 -3.359 2.610 1.00 0.00 22 ASN A C 18
ATOM 8559 O O . ASN A 1 22 ? 2.571 -3.240 1.750 1.00 0.00 22 ASN A O 18
ATOM 8570 N N . CYS A 1 23 ? 0.970 -2.368 3.041 1.00 0.00 23 CYS A N 18
ATOM 8571 C CA . CYS A 1 23 ? 1.128 -1.037 2.538 1.00 0.00 23 CYS A CA 18
ATOM 8572 C C . CYS A 1 23 ? 2.374 -0.424 3.142 1.00 0.00 23 CYS A C 18
ATOM 8573 O O . CYS A 1 23 ? 2.381 -0.021 4.315 1.00 0.00 23 CYS A O 18
ATOM 8580 N N . VAL A 1 24 ? 3.436 -0.398 2.378 1.00 0.00 24 VAL A N 18
ATOM 8581 C CA . VAL A 1 24 ? 4.670 0.142 2.846 1.00 0.00 24 VAL A CA 18
ATOM 8582 C C . VAL A 1 24 ? 4.803 1.551 2.299 1.00 0.00 24 VAL A C 18
ATOM 8583 O O . VAL A 1 24 ? 4.896 1.742 1.081 1.00 0.00 24 VAL A O 18
ATOM 8596 N N . PRO A 1 25 ? 4.779 2.548 3.165 1.00 0.00 25 PRO A N 18
ATOM 8597 C CA . PRO A 1 25 ? 4.913 3.924 2.756 1.00 0.00 25 PRO A CA 18
ATOM 8598 C C . PRO A 1 25 ? 6.344 4.220 2.320 1.00 0.00 25 PRO A C 18
ATOM 8599 O O . PRO A 1 25 ? 7.310 4.012 3.085 1.00 0.00 25 PRO A O 18
ATOM 8610 N N . LEU A 1 26 ? 6.491 4.652 1.100 1.00 0.00 26 LEU A N 18
ATOM 8611 C CA . LEU A 1 26 ? 7.770 4.993 0.572 1.00 0.00 26 LEU A CA 18
ATOM 8612 C C . LEU A 1 26 ? 7.795 6.458 0.224 1.00 0.00 26 LEU A C 18
ATOM 8613 O O . LEU A 1 26 ? 6.989 6.925 -0.584 1.00 0.00 26 LEU A O 18
ATOM 8629 N N . PRO A 1 27 ? 8.735 7.196 0.802 1.00 0.00 27 PRO A N 18
ATOM 8630 C CA . PRO A 1 27 ? 8.855 8.659 0.624 1.00 0.00 27 PRO A CA 18
ATOM 8631 C C . PRO A 1 27 ? 9.400 9.057 -0.762 1.00 0.00 27 PRO A C 18
ATOM 8632 O O . PRO A 1 27 ? 10.241 9.951 -0.886 1.00 0.00 27 PRO A O 18
ATOM 8643 N N . PHE A 1 28 ? 8.910 8.399 -1.783 1.00 0.00 28 PHE A N 18
ATOM 8644 C CA . PHE A 1 28 ? 9.327 8.642 -3.140 1.00 0.00 28 PHE A CA 18
ATOM 8645 C C . PHE A 1 28 ? 8.098 8.701 -4.028 1.00 0.00 28 PHE A C 18
ATOM 8646 O O . PHE A 1 28 ? 7.748 9.755 -4.560 1.00 0.00 28 PHE A O 18
ATOM 8663 N N . LEU A 1 29 ? 7.445 7.562 -4.173 1.00 0.00 29 LEU A N 18
ATOM 8664 C CA . LEU A 1 29 ? 6.263 7.440 -5.016 1.00 0.00 29 LEU A CA 18
ATOM 8665 C C . LEU A 1 29 ? 4.988 7.304 -4.184 1.00 0.00 29 LEU A C 18
ATOM 8666 O O . LEU A 1 29 ? 3.881 7.284 -4.724 1.00 0.00 29 LEU A O 18
ATOM 8682 N N . GLY A 1 30 ? 5.142 7.200 -2.893 1.00 0.00 30 GLY A N 18
ATOM 8683 C CA . GLY A 1 30 ? 4.015 6.981 -2.037 1.00 0.00 30 GLY A CA 18
ATOM 8684 C C . GLY A 1 30 ? 4.082 5.604 -1.435 1.00 0.00 30 GLY A C 18
ATOM 8685 O O . GLY A 1 30 ? 5.090 4.908 -1.590 1.00 0.00 30 GLY A O 18
ATOM 8689 N N . GLY A 1 31 ? 3.054 5.208 -0.750 1.00 0.00 31 GLY A N 18
ATOM 8690 C CA . GLY A 1 31 ? 3.034 3.908 -0.157 1.00 0.00 31 GLY A CA 18
ATOM 8691 C C . GLY A 1 31 ? 2.445 2.904 -1.077 1.00 0.00 31 GLY A C 18
ATOM 8692 O O . GLY A 1 31 ? 1.395 3.137 -1.655 1.00 0.00 31 GLY A O 18
ATOM 8696 N N . VAL A 1 32 ? 3.104 1.801 -1.207 1.00 0.00 32 VAL A N 18
ATOM 8697 C CA . VAL A 1 32 ? 2.679 0.737 -2.097 1.00 0.00 32 VAL A CA 18
ATOM 8698 C C . VAL A 1 32 ? 2.669 -0.578 -1.354 1.00 0.00 32 VAL A C 18
ATOM 8699 O O . VAL A 1 32 ? 3.457 -0.788 -0.418 1.00 0.00 32 VAL A O 18
ATOM 8712 N N . CYS A 1 33 ? 1.768 -1.436 -1.726 1.00 0.00 33 CYS A N 18
ATOM 8713 C CA . CYS A 1 33 ? 1.684 -2.728 -1.103 1.00 0.00 33 CYS A CA 18
ATOM 8714 C C . CYS A 1 33 ? 2.666 -3.700 -1.684 1.00 0.00 33 CYS A C 18
ATOM 8715 O O . CYS A 1 33 ? 2.627 -4.006 -2.886 1.00 0.00 33 CYS A O 18
ATOM 8722 N N . ALA A 1 34 ? 3.525 -4.184 -0.829 1.00 0.00 34 ALA A N 18
ATOM 8723 C CA . ALA A 1 34 ? 4.522 -5.147 -1.169 1.00 0.00 34 ALA A CA 18
ATOM 8724 C C . ALA A 1 34 ? 4.273 -6.370 -0.323 1.00 0.00 34 ALA A C 18
ATOM 8725 O O . ALA A 1 34 ? 3.930 -6.249 0.859 1.00 0.00 34 ALA A O 18
ATOM 8732 N N . VAL A 1 35 ? 4.379 -7.519 -0.905 1.00 0.00 35 VAL A N 18
ATOM 8733 C CA . VAL A 1 35 ? 4.108 -8.734 -0.195 1.00 0.00 35 VAL A CA 18
ATOM 8734 C C . VAL A 1 35 ? 5.401 -9.461 0.169 1.00 0.00 35 VAL A C 18
ATOM 8735 O O . VAL A 1 35 ? 6.077 -10.019 -0.723 1.00 0.00 35 VAL A O 18
ATOM 8749 N N . CYS A 1 1 ? -10.157 -1.664 -3.604 1.00 0.00 1 CYS A N 19
ATOM 8750 C CA . CYS A 1 1 ? -8.902 -1.923 -2.934 1.00 0.00 1 CYS A CA 19
ATOM 8751 C C . CYS A 1 1 ? -7.806 -2.081 -3.974 1.00 0.00 1 CYS A C 19
ATOM 8752 O O . CYS A 1 1 ? -8.084 -2.320 -5.156 1.00 0.00 1 CYS A O 19
ATOM 8761 N N . VAL A 1 2 ? -6.573 -1.927 -3.563 1.00 0.00 2 VAL A N 19
ATOM 8762 C CA . VAL A 1 2 ? -5.462 -2.048 -4.472 1.00 0.00 2 VAL A CA 19
ATOM 8763 C C . VAL A 1 2 ? -4.678 -3.318 -4.224 1.00 0.00 2 VAL A C 19
ATOM 8764 O O . VAL A 1 2 ? -4.716 -3.890 -3.126 1.00 0.00 2 VAL A O 19
ATOM 8777 N N . LEU A 1 3 ? -4.012 -3.773 -5.256 1.00 0.00 3 LEU A N 19
ATOM 8778 C CA . LEU A 1 3 ? -3.284 -5.017 -5.220 1.00 0.00 3 LEU A CA 19
ATOM 8779 C C . LEU A 1 3 ? -1.793 -4.759 -5.011 1.00 0.00 3 LEU A C 19
ATOM 8780 O O . LEU A 1 3 ? -1.379 -3.605 -4.879 1.00 0.00 3 LEU A O 19
ATOM 8796 N N . ILE A 1 4 ? -0.995 -5.816 -5.020 1.00 0.00 4 ILE A N 19
ATOM 8797 C CA . ILE A 1 4 ? 0.450 -5.704 -4.812 1.00 0.00 4 ILE A CA 19
ATOM 8798 C C . ILE A 1 4 ? 1.133 -4.843 -5.888 1.00 0.00 4 ILE A C 19
ATOM 8799 O O . ILE A 1 4 ? 0.899 -5.008 -7.093 1.00 0.00 4 ILE A O 19
ATOM 8815 N N . GLY A 1 5 ? 1.934 -3.907 -5.439 1.00 0.00 5 GLY A N 19
ATOM 8816 C CA . GLY A 1 5 ? 2.652 -3.015 -6.319 1.00 0.00 5 GLY A CA 19
ATOM 8817 C C . GLY A 1 5 ? 1.930 -1.699 -6.497 1.00 0.00 5 GLY A C 19
ATOM 8818 O O . GLY A 1 5 ? 2.539 -0.672 -6.842 1.00 0.00 5 GLY A O 19
ATOM 8822 N N . GLN A 1 6 ? 0.641 -1.717 -6.257 1.00 0.00 6 GLN A N 19
ATOM 8823 C CA . GLN A 1 6 ? -0.189 -0.544 -6.391 1.00 0.00 6 GLN A CA 19
ATOM 8824 C C . GLN A 1 6 ? -0.060 0.320 -5.153 1.00 0.00 6 GLN A C 19
ATOM 8825 O O . GLN A 1 6 ? 0.250 -0.172 -4.060 1.00 0.00 6 GLN A O 19
ATOM 8839 N N . ARG A 1 7 ? -0.318 1.587 -5.333 1.00 0.00 7 ARG A N 19
ATOM 8840 C CA . ARG A 1 7 ? -0.122 2.587 -4.309 1.00 0.00 7 ARG A CA 19
ATOM 8841 C C . ARG A 1 7 ? -1.349 2.682 -3.423 1.00 0.00 7 ARG A C 19
ATOM 8842 O O . ARG A 1 7 ? -2.486 2.683 -3.905 1.00 0.00 7 ARG A O 19
ATOM 8863 N N . CYS A 1 8 ? -1.116 2.797 -2.150 1.00 0.00 8 CYS A N 19
ATOM 8864 C CA . CYS A 1 8 ? -2.168 2.842 -1.180 1.00 0.00 8 CYS A CA 19
ATOM 8865 C C . CYS A 1 8 ? -1.895 3.914 -0.130 1.00 0.00 8 CYS A C 19
ATOM 8866 O O . CYS A 1 8 ? -0.790 4.475 -0.063 1.00 0.00 8 CYS A O 19
ATOM 8873 N N . ASP A 1 9 ? -2.896 4.211 0.657 1.00 0.00 9 ASP A N 19
ATOM 8874 C CA . ASP A 1 9 ? -2.797 5.134 1.774 1.00 0.00 9 ASP A CA 19
ATOM 8875 C C . ASP A 1 9 ? -3.641 4.541 2.866 1.00 0.00 9 ASP A C 19
ATOM 8876 O O . ASP A 1 9 ? -4.830 4.312 2.679 1.00 0.00 9 ASP A O 19
ATOM 8885 N N . ASN A 1 10 ? -3.021 4.270 3.979 1.00 0.00 10 ASN A N 19
ATOM 8886 C CA . ASN A 1 10 ? -3.637 3.512 5.079 1.00 0.00 10 ASN A CA 19
ATOM 8887 C C . ASN A 1 10 ? -4.827 4.228 5.667 1.00 0.00 10 ASN A C 19
ATOM 8888 O O . ASN A 1 10 ? -5.788 3.597 6.088 1.00 0.00 10 ASN A O 19
ATOM 8899 N N . ASP A 1 11 ? -4.758 5.531 5.715 1.00 0.00 11 ASP A N 19
ATOM 8900 C CA . ASP A 1 11 ? -5.803 6.300 6.348 1.00 0.00 11 ASP A CA 19
ATOM 8901 C C . ASP A 1 11 ? -6.874 6.744 5.385 1.00 0.00 11 ASP A C 19
ATOM 8902 O O . ASP A 1 11 ? -8.047 6.499 5.608 1.00 0.00 11 ASP A O 19
ATOM 8911 N N . ARG A 1 12 ? -6.482 7.375 4.310 1.00 0.00 12 ARG A N 19
ATOM 8912 C CA . ARG A 1 12 ? -7.449 7.951 3.381 1.00 0.00 12 ARG A CA 19
ATOM 8913 C C . ARG A 1 12 ? -7.910 6.956 2.344 1.00 0.00 12 ARG A C 19
ATOM 8914 O O . ARG A 1 12 ? -9.031 7.047 1.822 1.00 0.00 12 ARG A O 19
ATOM 8935 N N . GLY A 1 13 ? -7.071 6.017 2.044 1.00 0.00 13 GLY A N 19
ATOM 8936 C CA . GLY A 1 13 ? -7.372 5.076 1.015 1.00 0.00 13 GLY A CA 19
ATOM 8937 C C . GLY A 1 13 ? -6.622 5.436 -0.252 1.00 0.00 13 GLY A C 19
ATOM 8938 O O . GLY A 1 13 ? -6.145 6.576 -0.382 1.00 0.00 13 GLY A O 19
ATOM 8942 N N . PRO A 1 14 ? -6.499 4.520 -1.211 1.00 0.00 14 PRO A N 19
ATOM 8943 C CA . PRO A 1 14 ? -7.065 3.170 -1.115 1.00 0.00 14 PRO A CA 19
ATOM 8944 C C . PRO A 1 14 ? -6.219 2.245 -0.239 1.00 0.00 14 PRO A C 19
ATOM 8945 O O . PRO A 1 14 ? -5.082 2.559 0.097 1.00 0.00 14 PRO A O 19
ATOM 8956 N N . ARG A 1 15 ? -6.789 1.131 0.128 1.00 0.00 15 ARG A N 19
ATOM 8957 C CA . ARG A 1 15 ? -6.138 0.150 0.967 1.00 0.00 15 ARG A CA 19
ATOM 8958 C C . ARG A 1 15 ? -5.946 -1.137 0.192 1.00 0.00 15 ARG A C 19
ATOM 8959 O O . ARG A 1 15 ? -6.580 -1.342 -0.856 1.00 0.00 15 ARG A O 19
ATOM 8980 N N . CYS A 1 16 ? -5.082 -1.981 0.690 1.00 0.00 16 CYS A N 19
ATOM 8981 C CA . CYS A 1 16 ? -4.727 -3.244 0.053 1.00 0.00 16 CYS A CA 19
ATOM 8982 C C . CYS A 1 16 ? -5.879 -4.215 0.126 1.00 0.00 16 CYS A C 19
ATOM 8983 O O . CYS A 1 16 ? -6.616 -4.235 1.116 1.00 0.00 16 CYS A O 19
ATOM 8990 N N . CYS A 1 17 ? -6.072 -4.991 -0.932 1.00 0.00 17 CYS A N 19
ATOM 8991 C CA . CYS A 1 17 ? -7.081 -6.037 -0.916 1.00 0.00 17 CYS A CA 19
ATOM 8992 C C . CYS A 1 17 ? -6.650 -7.108 0.078 1.00 0.00 17 CYS A C 19
ATOM 8993 O O . CYS A 1 17 ? -5.463 -7.209 0.405 1.00 0.00 17 CYS A O 19
ATOM 9000 N N . SER A 1 18 ? -7.611 -7.869 0.560 1.00 0.00 18 SER A N 19
ATOM 9001 C CA . SER A 1 18 ? -7.410 -8.901 1.550 1.00 0.00 18 SER A CA 19
ATOM 9002 C C . SER A 1 18 ? -6.391 -9.958 1.098 1.00 0.00 18 SER A C 19
ATOM 9003 O O . SER A 1 18 ? -6.720 -10.887 0.355 1.00 0.00 18 SER A O 19
ATOM 9011 N N . GLY A 1 19 ? -5.159 -9.790 1.527 1.00 0.00 19 GLY A N 19
ATOM 9012 C CA . GLY A 1 19 ? -4.122 -10.706 1.156 1.00 0.00 19 GLY A CA 19
ATOM 9013 C C . GLY A 1 19 ? -3.300 -10.161 0.017 1.00 0.00 19 GLY A C 19
ATOM 9014 O O . GLY A 1 19 ? -2.877 -10.899 -0.871 1.00 0.00 19 GLY A O 19
ATOM 9018 N N . GLN A 1 20 ? -3.116 -8.863 0.005 1.00 0.00 20 GLN A N 19
ATOM 9019 C CA . GLN A 1 20 ? -2.296 -8.205 -0.997 1.00 0.00 20 GLN A CA 19
ATOM 9020 C C . GLN A 1 20 ? -1.190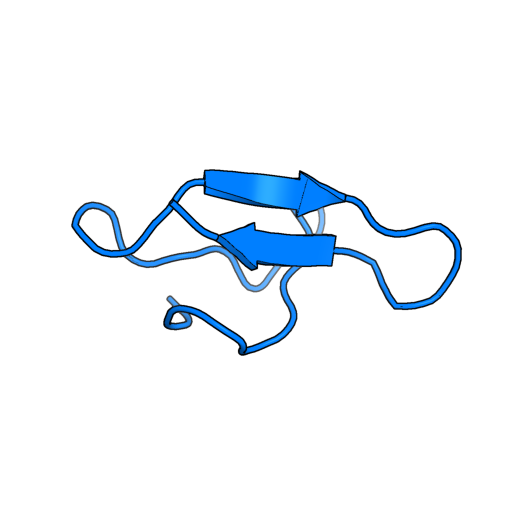 -7.423 -0.357 1.00 0.00 20 GLN A C 19
ATOM 9021 O O . GLN A 1 20 ? -0.788 -6.367 -0.838 1.00 0.00 20 GLN A O 19
ATOM 9035 N N . GLY A 1 21 ? -0.699 -7.953 0.729 1.00 0.00 21 GLY A N 19
ATOM 9036 C CA . GLY A 1 21 ? 0.368 -7.331 1.428 1.00 0.00 21 GLY A CA 19
ATOM 9037 C C . GLY A 1 21 ? -0.100 -6.179 2.266 1.00 0.00 21 GLY A C 19
ATOM 9038 O O . GLY A 1 21 ? -1.307 -6.002 2.501 1.00 0.00 21 GLY A O 19
ATOM 9042 N N . ASN A 1 22 ? 0.833 -5.405 2.706 1.00 0.00 22 ASN A N 19
ATOM 9043 C CA . ASN A 1 22 ? 0.564 -4.257 3.526 1.00 0.00 22 ASN A CA 19
ATOM 9044 C C . ASN A 1 22 ? 1.250 -3.103 2.881 1.00 0.00 22 ASN A C 19
ATOM 9045 O O . ASN A 1 22 ? 2.184 -3.305 2.093 1.00 0.00 22 ASN A O 19
ATOM 9056 N N . CYS A 1 23 ? 0.786 -1.919 3.168 1.00 0.00 23 CYS A N 19
ATOM 9057 C CA . CYS A 1 23 ? 1.353 -0.713 2.614 1.00 0.00 23 CYS A CA 19
ATOM 9058 C C . CYS A 1 23 ? 2.744 -0.453 3.144 1.00 0.00 23 CYS A C 19
ATOM 9059 O O . CYS A 1 23 ? 2.918 0.065 4.261 1.00 0.00 23 CYS A O 19
ATOM 9066 N N . VAL A 1 24 ? 3.721 -0.835 2.377 1.00 0.00 24 VAL A N 19
ATOM 9067 C CA . VAL A 1 24 ? 5.082 -0.546 2.685 1.00 0.00 24 VAL A CA 19
ATOM 9068 C C . VAL A 1 24 ? 5.338 0.872 2.186 1.00 0.00 24 VAL A C 19
ATOM 9069 O O . VAL A 1 24 ? 4.992 1.205 1.047 1.00 0.00 24 VAL A O 19
ATOM 9082 N N . PRO A 1 25 ? 5.840 1.748 3.040 1.00 0.00 25 PRO A N 19
ATOM 9083 C CA . PRO A 1 25 ? 6.012 3.139 2.684 1.00 0.00 25 PRO A CA 19
ATOM 9084 C C . PRO A 1 25 ? 7.124 3.395 1.657 1.00 0.00 25 PRO A C 19
ATOM 9085 O O . PRO A 1 25 ? 8.266 2.943 1.810 1.00 0.00 25 PRO A O 19
ATOM 9096 N N . LEU A 1 26 ? 6.773 4.136 0.637 1.00 0.00 26 LEU A N 19
ATOM 9097 C CA . LEU A 1 26 ? 7.673 4.520 -0.439 1.00 0.00 26 LEU A CA 19
ATOM 9098 C C . LEU A 1 26 ? 7.734 6.027 -0.506 1.00 0.00 26 LEU A C 19
ATOM 9099 O O . LEU A 1 26 ? 6.721 6.670 -0.290 1.00 0.00 26 LEU A O 19
ATOM 9115 N N . PRO A 1 27 ? 8.907 6.606 -0.806 1.00 0.00 27 PRO A N 19
ATOM 9116 C CA . PRO A 1 27 ? 9.116 8.065 -0.835 1.00 0.00 27 PRO A CA 19
ATOM 9117 C C . PRO A 1 27 ? 8.003 8.878 -1.535 1.00 0.00 27 PRO A C 19
ATOM 9118 O O . PRO A 1 27 ? 7.278 9.637 -0.871 1.00 0.00 27 PRO A O 19
ATOM 9129 N N . PHE A 1 28 ? 7.814 8.667 -2.832 1.00 0.00 28 PHE A N 19
ATOM 9130 C CA . PHE A 1 28 ? 6.874 9.493 -3.620 1.00 0.00 28 PHE A CA 19
ATOM 9131 C C . PHE A 1 28 ? 5.474 8.931 -3.627 1.00 0.00 28 PHE A C 19
ATOM 9132 O O . PHE A 1 28 ? 4.499 9.655 -3.807 1.00 0.00 28 PHE A O 19
ATOM 9149 N N . LEU A 1 29 ? 5.372 7.650 -3.433 1.00 0.00 29 LEU A N 19
ATOM 9150 C CA . LEU A 1 29 ? 4.087 6.982 -3.516 1.00 0.00 29 LEU A CA 19
ATOM 9151 C C . LEU A 1 29 ? 3.385 6.982 -2.174 1.00 0.00 29 LEU A C 19
ATOM 9152 O O . LEU A 1 29 ? 2.180 6.754 -2.082 1.00 0.00 29 LEU A O 19
ATOM 9168 N N . GLY A 1 30 ? 4.131 7.216 -1.142 1.00 0.00 30 GLY A N 19
ATOM 9169 C CA . GLY A 1 30 ? 3.591 7.179 0.180 1.00 0.00 30 GLY A CA 19
ATOM 9170 C C . GLY A 1 30 ? 3.688 5.787 0.717 1.00 0.00 30 GLY A C 19
ATOM 9171 O O . GLY A 1 30 ? 4.421 5.524 1.664 1.00 0.00 30 GLY A O 19
ATOM 9175 N N . GLY A 1 31 ? 2.993 4.896 0.073 1.00 0.00 31 GLY A N 19
ATOM 9176 C CA . GLY A 1 31 ? 3.005 3.521 0.425 1.00 0.00 31 GLY A CA 19
ATOM 9177 C C . GLY A 1 31 ? 2.421 2.693 -0.677 1.00 0.00 31 GLY A C 19
ATOM 9178 O O . GLY A 1 31 ? 1.573 3.178 -1.436 1.00 0.00 31 GLY A O 19
ATOM 9182 N N . VAL A 1 32 ? 2.908 1.490 -0.820 1.00 0.00 32 VAL A N 19
ATOM 9183 C CA . VAL A 1 32 ? 2.376 0.550 -1.817 1.00 0.00 32 VAL A CA 19
ATOM 9184 C C . VAL A 1 32 ? 2.131 -0.800 -1.151 1.00 0.00 32 VAL A C 19
ATOM 9185 O O . VAL A 1 32 ? 2.804 -1.147 -0.177 1.00 0.00 32 VAL A O 19
ATOM 9198 N N . CYS A 1 33 ? 1.175 -1.535 -1.653 1.00 0.00 33 CYS A N 19
ATOM 9199 C CA . CYS A 1 33 ? 0.848 -2.834 -1.106 1.00 0.00 33 CYS A CA 19
ATOM 9200 C C . CYS A 1 33 ? 1.873 -3.843 -1.539 1.00 0.00 33 CYS A C 19
ATOM 9201 O O . CYS A 1 33 ? 2.043 -4.075 -2.727 1.00 0.00 33 CYS A O 19
ATOM 9208 N N . ALA A 1 34 ? 2.584 -4.410 -0.601 1.00 0.00 34 ALA A N 19
ATOM 9209 C CA . ALA A 1 34 ? 3.588 -5.380 -0.928 1.00 0.00 34 ALA A CA 19
ATOM 9210 C C . ALA A 1 34 ? 3.624 -6.480 0.101 1.00 0.00 34 ALA A C 19
ATOM 9211 O O . ALA A 1 34 ? 3.364 -6.243 1.296 1.00 0.00 34 ALA A O 19
ATOM 9218 N N . VAL A 1 35 ? 3.907 -7.672 -0.357 1.00 0.00 35 VAL A N 19
ATOM 9219 C CA . VAL A 1 35 ? 4.042 -8.812 0.506 1.00 0.00 35 VAL A CA 19
ATOM 9220 C C . VAL A 1 35 ? 5.439 -8.825 1.123 1.00 0.00 35 VAL A C 19
ATOM 9221 O O . VAL A 1 35 ? 5.562 -8.637 2.341 1.00 0.00 35 VAL A O 19
ATOM 9235 N N . CYS A 1 1 ? -10.451 -2.253 -3.475 1.00 0.00 1 CYS A N 20
ATOM 9236 C CA . CYS A 1 1 ? -9.149 -2.301 -2.822 1.00 0.00 1 CYS A CA 20
ATOM 9237 C C . CYS A 1 1 ? -8.059 -2.365 -3.885 1.00 0.00 1 CYS A C 20
ATOM 9238 O O . CYS A 1 1 ? -8.346 -2.605 -5.060 1.00 0.00 1 CYS A O 20
ATOM 9247 N N . VAL A 1 2 ? -6.821 -2.140 -3.492 1.00 0.00 2 VAL A N 20
ATOM 9248 C CA . VAL A 1 2 ? -5.710 -2.146 -4.425 1.00 0.00 2 VAL A CA 20
ATOM 9249 C C . VAL A 1 2 ? -4.803 -3.346 -4.199 1.00 0.00 2 VAL A C 20
ATOM 9250 O O . VAL A 1 2 ? -4.776 -3.918 -3.101 1.00 0.00 2 VAL A O 20
ATOM 9263 N N . LEU A 1 3 ? -4.101 -3.755 -5.250 1.00 0.00 3 LEU A N 20
ATOM 9264 C CA . LEU A 1 3 ? -3.244 -4.916 -5.181 1.00 0.00 3 LEU A CA 20
ATOM 9265 C C . LEU A 1 3 ? -1.785 -4.489 -4.985 1.00 0.00 3 LEU A C 20
ATOM 9266 O O . LEU A 1 3 ? -1.501 -3.297 -4.866 1.00 0.00 3 LEU A O 20
ATOM 9282 N N . ILE A 1 4 ? -0.870 -5.451 -4.978 1.00 0.00 4 ILE A N 20
ATOM 9283 C CA . ILE A 1 4 ? 0.563 -5.172 -4.820 1.00 0.00 4 ILE A CA 20
ATOM 9284 C C . ILE A 1 4 ? 1.104 -4.224 -5.912 1.00 0.00 4 ILE A C 20
ATOM 9285 O O . ILE A 1 4 ? 0.792 -4.365 -7.106 1.00 0.00 4 ILE A O 20
ATOM 9301 N N . GLY A 1 5 ? 1.877 -3.251 -5.494 1.00 0.00 5 GLY A N 20
ATOM 9302 C CA . GLY A 1 5 ? 2.470 -2.302 -6.414 1.00 0.00 5 GLY A CA 20
ATOM 9303 C C . GLY A 1 5 ? 1.631 -1.058 -6.573 1.00 0.00 5 GLY A C 20
ATOM 9304 O O . GLY A 1 5 ? 2.116 -0.019 -7.021 1.00 0.00 5 GLY A O 20
ATOM 9308 N N . GLN A 1 6 ? 0.379 -1.159 -6.203 1.00 0.00 6 GLN A N 20
ATOM 9309 C CA . GLN A 1 6 ? -0.552 -0.061 -6.302 1.00 0.00 6 GLN A CA 20
ATOM 9310 C C . GLN A 1 6 ? -0.491 0.729 -5.004 1.00 0.00 6 GLN A C 20
ATOM 9311 O O . GLN A 1 6 ? -0.165 0.165 -3.946 1.00 0.00 6 GLN A O 20
ATOM 9325 N N . ARG A 1 7 ? -0.794 2.007 -5.075 1.00 0.00 7 ARG A N 20
ATOM 9326 C CA . ARG A 1 7 ? -0.668 2.868 -3.912 1.00 0.00 7 ARG A CA 20
ATOM 9327 C C . ARG A 1 7 ? -1.922 2.831 -3.069 1.00 0.00 7 ARG A C 20
ATOM 9328 O O . ARG A 1 7 ? -3.033 2.664 -3.585 1.00 0.00 7 ARG A O 20
ATOM 9349 N N . CYS A 1 8 ? -1.745 2.998 -1.794 1.00 0.00 8 CYS A N 20
ATOM 9350 C CA . CYS A 1 8 ? -2.826 2.882 -0.862 1.00 0.00 8 CYS A CA 20
ATOM 9351 C C . CYS A 1 8 ? -2.764 3.959 0.201 1.00 0.00 8 CYS A C 20
ATOM 9352 O O . CYS A 1 8 ? -1.698 4.549 0.467 1.00 0.00 8 CYS A O 20
ATOM 9359 N N . ASP A 1 9 ? -3.894 4.210 0.801 1.00 0.00 9 ASP A N 20
ATOM 9360 C CA . ASP A 1 9 ? -4.025 5.143 1.896 1.00 0.00 9 ASP A CA 20
ATOM 9361 C C . ASP A 1 9 ? -4.754 4.399 2.989 1.00 0.00 9 ASP A C 20
ATOM 9362 O O . ASP A 1 9 ? -5.836 3.872 2.765 1.00 0.00 9 ASP A O 20
ATOM 9371 N N . ASN A 1 10 ? -4.171 4.337 4.143 1.00 0.00 10 ASN A N 20
ATOM 9372 C CA . ASN A 1 10 ? -4.703 3.523 5.235 1.00 0.00 10 ASN A CA 20
ATOM 9373 C C . ASN A 1 10 ? -5.850 4.208 5.930 1.00 0.00 10 ASN A C 20
ATOM 9374 O O . ASN A 1 10 ? -6.735 3.556 6.484 1.00 0.00 10 ASN A O 20
ATOM 9385 N N . ASP A 1 11 ? -5.844 5.509 5.882 1.00 0.00 11 ASP A N 20
ATOM 9386 C CA . ASP A 1 11 ? -6.798 6.312 6.618 1.00 0.00 11 ASP A CA 20
ATOM 9387 C C . ASP A 1 11 ? -8.039 6.615 5.803 1.00 0.00 11 ASP A C 20
ATOM 9388 O O . ASP A 1 11 ? -9.161 6.554 6.310 1.00 0.00 11 ASP A O 20
ATOM 9397 N N . ARG A 1 12 ? -7.849 6.933 4.556 1.00 0.00 12 ARG A N 20
ATOM 9398 C CA . ARG A 1 12 ? -8.951 7.335 3.703 1.00 0.00 12 ARG A CA 20
ATOM 9399 C C . ARG A 1 12 ? -9.242 6.331 2.607 1.00 0.00 12 ARG A C 20
ATOM 9400 O O . ARG A 1 12 ? -10.284 6.403 1.960 1.00 0.00 12 ARG A O 20
ATOM 9421 N N . GLY A 1 13 ? -8.341 5.405 2.392 1.00 0.00 13 GLY A N 20
ATOM 9422 C CA . GLY A 1 13 ? -8.526 4.452 1.329 1.00 0.00 13 GLY A CA 20
ATOM 9423 C C . GLY A 1 13 ? -7.931 4.970 0.030 1.00 0.00 13 GLY A C 20
ATOM 9424 O O . GLY A 1 13 ? -7.607 6.159 -0.061 1.00 0.00 13 GLY A O 20
ATOM 9428 N N . PRO A 1 14 ? -7.748 4.124 -0.986 1.00 0.00 14 PRO A N 20
ATOM 9429 C CA . PRO A 1 14 ? -8.074 2.699 -0.923 1.00 0.00 14 PRO A CA 20
ATOM 9430 C C . PRO A 1 14 ? -6.980 1.913 -0.199 1.00 0.00 14 PRO A C 20
ATOM 9431 O O . PRO A 1 14 ? -5.844 2.380 -0.084 1.00 0.00 14 PRO A O 20
ATOM 9442 N N . ARG A 1 15 ? -7.313 0.754 0.300 1.00 0.00 15 ARG A N 20
ATOM 9443 C CA . ARG A 1 15 ? -6.348 -0.061 0.994 1.00 0.00 15 ARG A CA 20
ATOM 9444 C C . ARG A 1 15 ? -6.069 -1.325 0.219 1.00 0.00 15 ARG A C 20
ATOM 9445 O O . ARG A 1 15 ? -6.734 -1.602 -0.791 1.00 0.00 15 ARG A O 20
ATOM 9466 N N . CYS A 1 16 ? -5.104 -2.070 0.673 1.00 0.00 16 CYS A N 20
ATOM 9467 C CA . CYS A 1 16 ? -4.694 -3.308 0.041 1.00 0.00 16 CYS A CA 20
ATOM 9468 C C . CYS A 1 16 ? -5.782 -4.341 0.186 1.00 0.00 16 CYS A C 20
ATOM 9469 O O . CYS A 1 16 ? -6.459 -4.389 1.212 1.00 0.00 16 CYS A O 20
ATOM 9476 N N . CYS A 1 17 ? -6.002 -5.126 -0.842 1.00 0.00 17 CYS A N 20
ATOM 9477 C CA . CYS A 1 17 ? -6.925 -6.241 -0.717 1.00 0.00 17 CYS A CA 20
ATOM 9478 C C . CYS A 1 17 ? -6.286 -7.227 0.244 1.00 0.00 17 CYS A C 20
ATOM 9479 O O . CYS A 1 17 ? -5.077 -7.375 0.216 1.00 0.00 17 CYS A O 20
ATOM 9486 N N . SER A 1 18 ? -7.070 -7.840 1.110 1.00 0.00 18 SER A N 20
ATOM 9487 C CA . SER A 1 18 ? -6.568 -8.762 2.115 1.00 0.00 18 SER A CA 20
ATOM 9488 C C . SER A 1 18 ? -5.804 -9.956 1.503 1.00 0.00 18 SER A C 20
ATOM 9489 O O . SER A 1 18 ? -6.394 -10.977 1.114 1.00 0.00 18 SER A O 20
ATOM 9497 N N . GLY A 1 19 ? -4.496 -9.801 1.435 1.00 0.00 19 GLY A N 20
ATOM 9498 C CA . GLY A 1 19 ? -3.621 -10.774 0.838 1.00 0.00 19 GLY A CA 20
ATOM 9499 C C . GLY A 1 19 ? -2.644 -10.103 -0.116 1.00 0.00 19 GLY A C 20
ATOM 9500 O O . GLY A 1 19 ? -1.738 -10.732 -0.638 1.00 0.00 19 GLY A O 20
ATOM 9504 N N . GLN A 1 20 ? -2.825 -8.808 -0.318 1.00 0.00 20 GLN A N 20
ATOM 9505 C CA . GLN A 1 20 ? -2.014 -8.018 -1.242 1.00 0.00 20 GLN A CA 20
ATOM 9506 C C . GLN A 1 20 ? -0.955 -7.190 -0.525 1.00 0.00 20 GLN A C 20
ATOM 9507 O O . GLN A 1 20 ? -0.582 -6.109 -0.981 1.00 0.00 20 GLN A O 20
ATOM 9521 N N . GLY A 1 21 ? -0.488 -7.684 0.592 1.00 0.00 21 GLY A N 20
ATOM 9522 C CA . GLY A 1 21 ? 0.576 -7.015 1.286 1.00 0.00 21 GLY A CA 20
ATOM 9523 C C . GLY A 1 21 ? 0.111 -5.908 2.193 1.00 0.00 21 GLY A C 20
ATOM 9524 O O . GLY A 1 21 ? -1.075 -5.751 2.450 1.00 0.00 21 GLY A O 20
ATOM 9528 N N . ASN A 1 22 ? 1.052 -5.175 2.702 1.00 0.00 22 ASN A N 20
ATOM 9529 C CA . ASN A 1 22 ? 0.797 -4.055 3.597 1.00 0.00 22 ASN A CA 20
ATOM 9530 C C . ASN A 1 22 ? 1.202 -2.810 2.888 1.00 0.00 22 ASN A C 20
ATOM 9531 O O . ASN A 1 22 ? 1.937 -2.880 1.893 1.00 0.00 22 ASN A O 20
ATOM 9542 N N . CYS A 1 23 ? 0.737 -1.682 3.366 1.00 0.00 23 CYS A N 20
ATOM 9543 C CA . CYS A 1 23 ? 1.111 -0.416 2.795 1.00 0.00 23 CYS A CA 20
ATOM 9544 C C . CYS A 1 23 ? 2.499 -0.047 3.245 1.00 0.00 23 CYS A C 20
ATOM 9545 O O . CYS A 1 23 ? 2.704 0.491 4.346 1.00 0.00 23 CYS A O 20
ATOM 9552 N N . VAL A 1 24 ? 3.440 -0.337 2.405 1.00 0.00 24 VAL A N 20
ATOM 9553 C CA . VAL A 1 24 ? 4.808 -0.081 2.667 1.00 0.00 24 VAL A CA 20
ATOM 9554 C C . VAL A 1 24 ? 5.145 1.277 2.078 1.00 0.00 24 VAL A C 20
ATOM 9555 O O . VAL A 1 24 ? 4.840 1.545 0.905 1.00 0.00 24 VAL A O 20
ATOM 9568 N N . PRO A 1 25 ? 5.730 2.160 2.864 1.00 0.00 25 PRO A N 20
ATOM 9569 C CA . PRO A 1 25 ? 6.058 3.473 2.412 1.00 0.00 25 PRO A CA 20
ATOM 9570 C C . PRO A 1 25 ? 7.405 3.512 1.698 1.00 0.00 25 PRO A C 20
ATOM 9571 O O . PRO A 1 25 ? 8.452 3.149 2.255 1.00 0.00 25 PRO A O 20
ATOM 9582 N N . LEU A 1 26 ? 7.366 3.931 0.479 1.00 0.00 26 LEU A N 20
ATOM 9583 C CA . LEU A 1 26 ? 8.541 4.085 -0.330 1.00 0.00 26 LEU A CA 20
ATOM 9584 C C . LEU A 1 26 ? 8.765 5.567 -0.538 1.00 0.00 26 LEU A C 20
ATOM 9585 O O . LEU A 1 26 ? 7.872 6.249 -1.019 1.00 0.00 26 LEU A O 20
ATOM 9601 N N . PRO A 1 27 ? 9.959 6.079 -0.185 1.00 0.00 27 PRO A N 20
ATOM 9602 C CA . PRO A 1 27 ? 10.291 7.532 -0.200 1.00 0.00 27 PRO A CA 20
ATOM 9603 C C . PRO A 1 27 ? 10.023 8.259 -1.525 1.00 0.00 27 PRO A C 20
ATOM 9604 O O . PRO A 1 27 ? 9.989 9.488 -1.561 1.00 0.00 27 PRO A O 20
ATOM 9615 N N . PHE A 1 28 ? 9.873 7.524 -2.598 1.00 0.00 28 PHE A N 20
ATOM 9616 C CA . PHE A 1 28 ? 9.635 8.135 -3.890 1.00 0.00 28 PHE A CA 20
ATOM 9617 C C . PHE A 1 28 ? 8.217 7.868 -4.378 1.00 0.00 28 PHE A C 20
ATOM 9618 O O . PHE A 1 28 ? 7.688 8.613 -5.184 1.00 0.00 28 PHE A O 20
ATOM 9635 N N . LEU A 1 29 ? 7.599 6.820 -3.874 1.00 0.00 29 LEU A N 20
ATOM 9636 C CA . LEU A 1 29 ? 6.288 6.404 -4.380 1.00 0.00 29 LEU A CA 20
ATOM 9637 C C . LEU A 1 29 ? 5.169 6.730 -3.408 1.00 0.00 29 LEU A C 20
ATOM 9638 O O . LEU A 1 29 ? 3.996 6.757 -3.780 1.00 0.00 29 LEU A O 20
ATOM 9654 N N . GLY A 1 30 ? 5.520 6.991 -2.186 1.00 0.00 30 GLY A N 20
ATOM 9655 C CA . GLY A 1 30 ? 4.533 7.234 -1.186 1.00 0.00 30 GLY A CA 20
ATOM 9656 C C . GLY A 1 30 ? 4.319 5.984 -0.391 1.00 0.00 30 GLY A C 20
ATOM 9657 O O . GLY A 1 30 ? 5.166 5.614 0.415 1.00 0.00 30 GLY A O 20
ATOM 9661 N N . GLY A 1 31 ? 3.233 5.320 -0.627 1.00 0.00 31 GLY A N 20
ATOM 9662 C CA . GLY A 1 31 ? 2.979 4.071 0.032 1.00 0.00 31 GLY A CA 20
ATOM 9663 C C . GLY A 1 31 ? 2.210 3.157 -0.855 1.00 0.00 31 GLY A C 20
ATOM 9664 O O . GLY A 1 31 ? 1.168 3.538 -1.397 1.00 0.00 31 GLY A O 20
ATOM 9668 N N . VAL A 1 32 ? 2.717 1.972 -1.010 1.00 0.00 32 VAL A N 20
ATOM 9669 C CA . VAL A 1 32 ? 2.149 0.981 -1.909 1.00 0.00 32 VAL A CA 20
ATOM 9670 C C . VAL A 1 32 ? 2.016 -0.352 -1.201 1.00 0.00 32 VAL A C 20
ATOM 9671 O O . VAL A 1 32 ? 2.733 -0.630 -0.233 1.00 0.00 32 VAL A O 20
ATOM 9684 N N . CYS A 1 33 ? 1.089 -1.146 -1.662 1.00 0.00 33 CYS A N 20
ATOM 9685 C CA . CYS A 1 33 ? 0.864 -2.466 -1.124 1.00 0.00 33 CYS A CA 20
ATOM 9686 C C . CYS A 1 33 ? 1.958 -3.397 -1.586 1.00 0.00 33 CYS A C 20
ATOM 9687 O O . CYS A 1 33 ? 2.158 -3.570 -2.789 1.00 0.00 33 CYS A O 20
ATOM 9694 N N . ALA A 1 34 ? 2.690 -3.956 -0.659 1.00 0.00 34 ALA A N 20
ATOM 9695 C CA . ALA A 1 34 ? 3.756 -4.856 -0.998 1.00 0.00 34 ALA A CA 20
ATOM 9696 C C . ALA A 1 34 ? 3.896 -5.932 0.053 1.00 0.00 34 ALA A C 20
ATOM 9697 O O . ALA A 1 34 ? 3.583 -5.710 1.236 1.00 0.00 34 ALA A O 20
ATOM 9704 N N . VAL A 1 35 ? 4.317 -7.094 -0.370 1.00 0.00 35 VAL A N 20
ATOM 9705 C CA . VAL A 1 35 ? 4.564 -8.189 0.530 1.00 0.00 35 VAL A CA 20
ATOM 9706 C C . VAL A 1 35 ? 6.038 -8.213 0.932 1.00 0.00 35 VAL A C 20
ATOM 9707 O O . VAL A 1 35 ? 6.367 -7.764 2.050 1.00 0.00 35 VAL A O 20
#